Protein AF-0000000067925103 (afdb_homodimer)

InterPro domains:
  IPR006083 Phosphoribulokinase/uridine kinase [PF00485] (22-194)
  IPR027417 P-loop containing nucleoside triphosphate hydrolase [G3DSA:3.40.50.300] (3-203)
  IPR027417 P-loop containing nucleoside triphosphate hydrolase [SSF52540] (18-202)

Sequence (406 aa):
MSEIAHITAAIFKRAGKARRFVVAIAGPPGAGKSTLSASLHELLPEGTSEIVPMDGFHYDDIILNRRGLRPRKGAPETFDFAGFETLLKRIRSGEPDIAIPVFDRSIELSRAAAEIVGADTKFILVEGNYLLLDEEPWSRLAPLFDFTIFVDVPRNELERRLMERWREHGKSDEDARAWIASNDMPNIERVLARRRPADMVIGMSEIAHITAAIFKRAGKARRFVVAIAGPPGAGKSTLSASLHELLPEGTSEIVPMDGFHYDDIILNRRGLRPRKGAPETFDFAGFETLLKRIRSGEPDIAIPVFDRSIELSRAAAEIVGADTKFILVEGNYLLLDEEPWSRLAPLFDFTIFVDVPRNELERRLMERWREHGKSDEDARAWIASNDMPNIERVLARRRPADMVIG

pLDDT: mean 96.57, std 3.29, range [62.19, 98.88]

Solvent-accessible surface area (backbone atoms only — not comparable to full-atom values): 21553 Å² total; per-residue (Å²): 126,58,70,66,54,51,51,52,50,50,51,51,63,70,39,64,85,53,72,59,37,35,34,35,36,21,27,38,76,63,47,49,52,68,59,52,50,52,52,50,52,68,71,40,63,86,79,31,50,44,77,48,53,49,61,15,32,33,46,23,65,69,48,25,53,76,69,68,38,53,81,41,66,82,34,80,88,42,38,42,57,69,62,48,53,51,50,52,51,42,56,72,71,48,50,64,63,41,61,35,36,39,54,37,77,91,76,72,42,18,32,19,32,50,45,72,42,51,51,75,35,26,36,37,41,34,34,34,53,51,62,42,24,64,44,88,74,41,44,71,44,55,86,70,45,75,41,37,35,31,40,49,63,58,65,71,56,28,52,50,45,44,50,52,51,33,45,74,71,67,42,50,70,68,56,34,50,51,44,37,65,69,31,52,47,55,43,33,48,51,34,70,73,35,44,52,91,54,80,37,77,44,111,125,57,68,64,52,52,53,51,50,51,50,51,63,71,39,63,86,53,72,61,37,33,32,37,36,21,27,39,78,61,48,49,53,69,58,50,50,52,54,49,53,68,71,40,62,86,78,30,50,46,77,48,53,50,62,13,32,33,47,21,65,69,48,26,54,77,69,70,38,55,81,41,66,82,35,80,89,39,38,42,57,70,62,50,52,51,48,53,51,42,58,72,70,47,50,64,64,42,62,36,37,40,55,37,77,92,76,72,42,18,33,18,31,49,44,71,44,51,50,72,36,26,37,37,40,33,33,33,52,53,61,41,25,64,43,87,74,39,42,71,43,56,86,69,43,75,41,34,34,31,41,52,64,58,67,70,59,28,53,52,45,44,49,52,51,35,46,72,72,67,42,50,73,66,56,34,52,51,44,39,63,69,30,53,48,55,44,32,50,51,35,70,74,35,43,53,90,53,80,37,78,45,114

Foldseek 3Di:
DPPLVVVLVVQCVLLPPPQAAEEEEAEAQLLCSVVSLVVSQVPPPPPQEDEAEQLLFFDDVVVCVVVVNNLQGQAPVRGPVVVVLVQLVCLLVLPAWRFHWDQDPVVRHIDTSPDTDGSRRHYYYYYGHCCFFCDPPSVVNVVSHSFYEYRDDDPVSSLVSQLVVVVVVPDDSVRSVVSCVRHRVVSNCSSVVGGDDGPYYHD/DPPLVVVLVVQCVLLPPPQAAEEEEAEAQLLCSVVSLVVSQVPPPPPQEDEAEQLLFFDDVVVCVVVVNNLQGQAPVRGPVVVVLVQLVCLLVLPAWDFHWDQDPVVRHIDTRPDTDGSRRHYYYYYGHCCFFCDPPNVVNVVSHSFYEYRDDDPVSSLVSQLVVVVVVPDDSVRSVVSCVRHRVVSNCSSVVGGDDGPYYHD

Radius of gyration: 23.17 Å; Cα contacts (8 Å, |Δi|>4): 725; chains: 2; bounding box: 43×65×54 Å

Structure (mmCIF, N/CA/C/O backbone):
data_AF-0000000067925103-model_v1
#
loop_
_entity.id
_entity.type
_entity.pdbx_description
1 polymer 'Nucleoside triphosphate hydrolase domain-containing protein'
#
loop_
_atom_site.group_PDB
_atom_site.id
_atom_site.type_symbol
_atom_site.label_atom_id
_atom_site.label_alt_id
_atom_site.label_comp_id
_atom_site.label_asym_id
_atom_site.label_entity_id
_atom_site.label_seq_id
_atom_site.pdbx_PDB_ins_code
_atom_site.Cartn_x
_atom_site.Cartn_y
_atom_site.Cartn_z
_atom_site.occupancy
_atom_site.B_iso_or_equiv
_atom_site.auth_seq_id
_atom_site.auth_comp_id
_atom_site.auth_asym_id
_atom_site.auth_atom_id
_atom_site.pdbx_PDB_model_num
ATOM 1 N N . MET A 1 1 ? 14.672 -32.219 -19.266 1 62.62 1 MET A N 1
ATOM 2 C CA . MET A 1 1 ? 14.766 -30.844 -18.812 1 62.62 1 MET A CA 1
ATOM 3 C C . MET A 1 1 ? 13.867 -30.625 -17.594 1 62.62 1 MET A C 1
ATOM 5 O O . MET A 1 1 ? 12.742 -31.125 -17.547 1 62.62 1 MET A O 1
ATOM 9 N N . SER A 1 2 ? 14.453 -30.094 -16.516 1 89.69 2 SER A N 1
ATOM 10 C CA . SER A 1 2 ? 13.633 -29.875 -15.328 1 89.69 2 SER A CA 1
ATOM 11 C C . SER A 1 2 ? 12.422 -29 -15.648 1 89.69 2 SER A C 1
ATOM 13 O O . SER A 1 2 ? 12.406 -28.297 -16.656 1 89.69 2 SER A O 1
ATOM 15 N N . GLU A 1 3 ? 11.289 -29.328 -15.148 1 91.69 3 GLU A N 1
ATOM 16 C CA . GLU A 1 3 ? 10.055 -28.562 -15.344 1 91.69 3 GLU A CA 1
ATOM 17 C C . GLU A 1 3 ? 10.305 -27.062 -15.281 1 91.69 3 GLU A C 1
ATOM 19 O O . GLU A 1 3 ? 9.781 -26.312 -16.094 1 91.69 3 GLU A O 1
ATOM 24 N N . ILE A 1 4 ? 11.188 -26.703 -14.414 1 94 4 ILE A N 1
ATOM 25 C CA . ILE A 1 4 ? 11.469 -25.281 -14.234 1 94 4 ILE A CA 1
ATOM 26 C C . ILE A 1 4 ? 12.234 -24.75 -15.445 1 94 4 ILE A C 1
ATOM 28 O O . ILE A 1 4 ? 12.031 -23.609 -15.859 1 94 4 ILE A O 1
ATOM 32 N N . ALA A 1 5 ? 13.125 -25.531 -16 1 93.12 5 ALA A N 1
ATOM 33 C CA . ALA A 1 5 ? 13.867 -25.141 -17.203 1 93.12 5 ALA A CA 1
ATOM 34 C C . ALA A 1 5 ? 12.922 -24.953 -18.391 1 93.12 5 ALA A C 1
ATOM 36 O O . ALA A 1 5 ? 13.102 -24.047 -19.188 1 93.12 5 ALA A O 1
ATOM 37 N N . HIS A 1 6 ? 12 -25.891 -18.422 1 95.38 6 HIS A N 1
ATOM 38 C CA . HIS A 1 6 ? 11.008 -25.812 -19.484 1 95.38 6 HIS A CA 1
ATOM 39 C C . HIS A 1 6 ? 10.18 -24.531 -19.375 1 95.38 6 HIS A C 1
ATOM 41 O O . HIS A 1 6 ? 9.938 -23.859 -20.375 1 95.38 6 HIS A O 1
ATOM 47 N N . ILE A 1 7 ? 9.727 -24.203 -18.219 1 97.25 7 ILE A N 1
ATOM 48 C CA . ILE A 1 7 ? 8.953 -22.984 -17.969 1 97.25 7 ILE A CA 1
ATOM 49 C C . ILE A 1 7 ? 9.789 -21.766 -18.328 1 97.25 7 ILE A C 1
ATOM 51 O O . ILE A 1 7 ? 9.312 -20.859 -19 1 97.25 7 ILE A O 1
ATOM 55 N N . THR A 1 8 ? 11.062 -21.75 -17.891 1 96.88 8 THR A N 1
ATOM 56 C CA . THR A 1 8 ? 11.969 -20.625 -18.141 1 96.88 8 THR A CA 1
ATOM 57 C C . THR A 1 8 ? 12.148 -20.406 -19.641 1 96.88 8 THR A C 1
ATOM 59 O O . THR A 1 8 ? 12.078 -19.266 -20.109 1 96.88 8 THR A O 1
ATOM 62 N N . ALA A 1 9 ? 12.328 -21.531 -20.328 1 96.25 9 ALA A N 1
ATOM 63 C CA . ALA A 1 9 ? 12.492 -21.453 -21.781 1 96.25 9 ALA A CA 1
ATOM 64 C C . ALA A 1 9 ? 11.25 -20.875 -22.438 1 96.25 9 ALA A C 1
ATOM 66 O O . ALA A 1 9 ? 11.352 -20.062 -23.375 1 96.25 9 ALA A O 1
ATOM 67 N N . ALA A 1 10 ? 10.102 -21.297 -21.969 1 97.62 10 ALA A N 1
ATOM 68 C CA . ALA A 1 10 ? 8.844 -20.797 -22.531 1 97.62 10 ALA A CA 1
ATOM 69 C C . ALA A 1 10 ? 8.711 -19.297 -22.297 1 97.62 10 ALA A C 1
ATOM 71 O O . ALA A 1 10 ? 8.281 -18.562 -23.188 1 97.62 10 ALA A O 1
ATOM 72 N N . ILE A 1 11 ? 9.062 -18.844 -21.125 1 98.06 11 ILE A N 1
ATOM 73 C CA . ILE A 1 11 ? 9 -17.438 -20.781 1 98.06 11 ILE A CA 1
ATOM 74 C C . ILE A 1 11 ? 9.914 -16.641 -21.703 1 98.06 11 ILE A C 1
ATOM 76 O O . ILE A 1 11 ? 9.5 -15.625 -22.281 1 98.06 11 ILE A O 1
ATOM 80 N N . PHE A 1 12 ? 11.125 -17.094 -21.953 1 96.56 12 PHE A N 1
ATOM 81 C CA . PHE A 1 12 ? 12.078 -16.406 -22.812 1 96.56 12 PHE A CA 1
ATOM 82 C C . PHE A 1 12 ? 11.555 -16.312 -24.234 1 96.56 12 PHE A C 1
ATOM 84 O O . PHE A 1 12 ? 11.609 -15.25 -24.859 1 96.56 12 PHE A O 1
ATOM 91 N N . LYS A 1 13 ? 11.094 -17.453 -24.641 1 97.31 13 LYS A N 1
ATOM 92 C CA . LYS A 1 13 ? 10.609 -17.516 -26.016 1 97.31 13 LYS A CA 1
ATOM 93 C C . LYS A 1 13 ? 9.461 -16.547 -26.25 1 97.31 13 LYS A C 1
ATOM 95 O O . LYS A 1 13 ? 9.445 -15.812 -27.234 1 97.31 13 LYS A O 1
ATOM 100 N N . ARG A 1 14 ? 8.539 -16.469 -25.328 1 97.88 14 ARG A N 1
ATOM 101 C CA . ARG A 1 14 ? 7.352 -15.641 -25.484 1 97.88 14 ARG A CA 1
ATOM 102 C C . ARG A 1 14 ? 7.684 -14.164 -25.297 1 97.88 14 ARG A C 1
ATOM 104 O O . ARG A 1 14 ? 7.098 -13.297 -25.953 1 97.88 14 ARG A O 1
ATOM 111 N N . ALA A 1 15 ? 8.523 -13.906 -24.375 1 97.81 15 ALA A N 1
ATOM 112 C CA . ALA A 1 15 ? 8.883 -12.516 -24.094 1 97.81 15 ALA A CA 1
ATOM 113 C C . ALA A 1 15 ? 9.594 -11.875 -25.281 1 97.81 15 ALA A C 1
ATOM 115 O O . ALA A 1 15 ? 9.344 -10.711 -25.609 1 97.81 15 ALA A O 1
ATOM 116 N N . GLY A 1 16 ? 10.508 -12.625 -25.891 1 96.38 16 GLY A N 1
ATOM 117 C CA . GLY A 1 16 ? 11.258 -12.086 -27 1 96.38 16 GLY A CA 1
ATOM 118 C C . GLY A 1 16 ? 11.945 -10.773 -26.688 1 96.38 16 GLY A C 1
ATOM 119 O O . GLY A 1 16 ? 12.688 -10.68 -25.703 1 96.38 16 GLY A O 1
ATOM 120 N N . LYS A 1 17 ? 11.602 -9.719 -27.422 1 95.81 17 LYS A N 1
ATOM 121 C CA . LYS A 1 17 ? 12.289 -8.438 -27.281 1 95.81 17 LYS A CA 1
ATOM 122 C C . LYS A 1 17 ? 11.445 -7.449 -26.469 1 95.81 17 LYS A C 1
ATOM 124 O O . LYS A 1 17 ? 11.773 -6.266 -26.406 1 95.81 17 LYS A O 1
ATOM 129 N N . ALA A 1 18 ? 10.453 -7.961 -25.844 1 95.69 18 ALA A N 1
ATOM 130 C CA . ALA A 1 18 ? 9.586 -7.082 -25.062 1 95.69 18 ALA A CA 1
ATOM 131 C C . ALA A 1 18 ? 10.367 -6.402 -23.938 1 95.69 18 ALA A C 1
ATOM 133 O O . ALA A 1 18 ? 11.266 -7.004 -23.344 1 95.69 18 ALA A O 1
ATOM 134 N N . ARG A 1 19 ? 10.172 -5.152 -23.703 1 94.06 19 ARG A N 1
ATOM 135 C CA . ARG A 1 19 ? 10.805 -4.418 -22.609 1 94.06 19 ARG A CA 1
ATOM 136 C C . ARG A 1 19 ? 10.312 -4.918 -21.25 1 94.06 19 ARG A C 1
ATOM 138 O O . ARG A 1 19 ? 11.062 -4.922 -20.281 1 94.06 19 ARG A O 1
ATOM 145 N N . ARG A 1 20 ? 9.062 -5.32 -21.234 1 96.62 20 ARG A N 1
ATOM 146 C CA . ARG A 1 20 ? 8.398 -5.84 -20.047 1 96.62 20 ARG A CA 1
ATOM 147 C C . ARG A 1 20 ? 7.527 -7.043 -20.391 1 96.62 20 ARG A C 1
ATOM 149 O O . ARG A 1 20 ? 6.836 -7.043 -21.406 1 96.62 20 ARG A O 1
ATOM 156 N N . PHE A 1 21 ? 7.621 -8.016 -19.609 1 98.44 21 PHE A N 1
ATOM 157 C CA . PHE A 1 21 ? 6.883 -9.266 -19.781 1 98.44 21 PHE A CA 1
ATOM 158 C C . PHE A 1 21 ? 6.293 -9.734 -18.469 1 98.44 21 PHE A C 1
ATOM 160 O O . PHE A 1 21 ? 7.031 -10.133 -17.562 1 98.44 21 PHE A O 1
ATOM 167 N N . VAL A 1 22 ? 4.934 -9.672 -18.344 1 98.75 22 VAL A N 1
ATOM 168 C CA . VAL A 1 22 ? 4.246 -9.961 -17.078 1 98.75 22 VAL A CA 1
ATOM 169 C C . VAL A 1 22 ? 3.721 -11.391 -17.094 1 98.75 22 VAL A C 1
ATOM 171 O O . VAL A 1 22 ? 2.879 -11.742 -17.938 1 98.75 22 VAL A O 1
ATOM 174 N N . VAL A 1 23 ? 4.199 -12.203 -16.188 1 98.81 23 VAL A N 1
ATOM 175 C CA . VAL A 1 23 ? 3.816 -13.602 -16.062 1 98.81 23 VAL A CA 1
ATOM 176 C C . VAL A 1 23 ? 2.928 -13.781 -14.836 1 98.81 23 VAL A C 1
ATOM 178 O O . VAL A 1 23 ? 3.328 -13.453 -13.719 1 98.81 23 VAL A O 1
ATOM 181 N N . ALA A 1 24 ? 1.741 -14.289 -15.023 1 98.88 24 ALA A N 1
ATOM 182 C CA . ALA A 1 24 ? 0.881 -14.656 -13.906 1 98.88 24 ALA A CA 1
ATOM 183 C C . ALA A 1 24 ? 1.104 -16.109 -13.5 1 98.88 24 ALA A C 1
ATOM 185 O O . ALA A 1 24 ? 1.01 -17.016 -14.336 1 98.88 24 ALA A O 1
ATOM 186 N N . ILE A 1 25 ? 1.423 -16.297 -12.266 1 98.75 25 ILE A N 1
ATOM 187 C CA . ILE A 1 25 ? 1.565 -17.625 -11.68 1 98.75 25 ILE A CA 1
ATOM 188 C C . ILE A 1 25 ? 0.447 -17.859 -10.664 1 98.75 25 ILE A C 1
ATOM 190 O O . ILE A 1 25 ? 0.512 -17.375 -9.531 1 98.75 25 ILE A O 1
ATOM 194 N N . ALA A 1 26 ? -0.56 -18.594 -11.109 1 98.69 26 ALA A N 1
ATOM 195 C CA . ALA A 1 26 ? -1.767 -18.797 -10.312 1 98.69 26 ALA A CA 1
ATOM 196 C C . ALA A 1 26 ? -1.884 -20.234 -9.844 1 98.69 26 ALA A C 1
ATOM 198 O O . ALA A 1 26 ? -1.298 -21.141 -10.453 1 98.69 26 ALA A O 1
ATOM 199 N N . GLY A 1 27 ? -2.58 -20.469 -8.82 1 98.12 27 GLY A N 1
ATOM 200 C CA . GLY A 1 27 ? -2.867 -21.766 -8.242 1 98.12 27 GLY A CA 1
ATOM 201 C C . GLY A 1 27 ? -3.582 -21.688 -6.906 1 98.12 27 GLY A C 1
ATOM 202 O O . GLY A 1 27 ? -3.586 -20.641 -6.262 1 98.12 27 GLY A O 1
ATOM 203 N N . PRO A 1 28 ? -4.184 -22.797 -6.523 1 97.88 28 PRO A N 1
ATOM 204 C CA . PRO A 1 28 ? -4.887 -22.781 -5.238 1 97.88 28 PRO A CA 1
ATOM 205 C C . PRO A 1 28 ? -3.934 -22.688 -4.051 1 97.88 28 PRO A C 1
ATOM 207 O O . PRO A 1 28 ? -2.717 -22.812 -4.215 1 97.88 28 PRO A O 1
ATOM 210 N N . PRO A 1 29 ? -4.539 -22.312 -2.846 1 96.38 29 PRO A N 1
ATOM 211 C CA . PRO A 1 29 ? -3.715 -22.328 -1.635 1 96.38 29 PRO A CA 1
ATOM 212 C C . PRO A 1 29 ? -2.969 -23.656 -1.455 1 96.38 29 PRO A C 1
ATOM 214 O O . PRO A 1 29 ? -3.541 -24.719 -1.665 1 96.38 29 PRO A O 1
ATOM 217 N N . GLY A 1 30 ? -1.671 -23.547 -1.204 1 95 30 GLY A N 1
ATOM 218 C CA . GLY A 1 30 ? -0.882 -24.734 -0.944 1 95 30 GLY A CA 1
ATOM 219 C C . GLY A 1 30 ? -0.27 -25.328 -2.197 1 95 30 GLY A C 1
ATOM 220 O O . GLY A 1 30 ? 0.455 -26.328 -2.129 1 95 30 GLY A O 1
ATOM 221 N N . ALA A 1 31 ? -0.43 -24.672 -3.33 1 97 31 ALA A N 1
ATOM 222 C CA . ALA A 1 31 ? -0.055 -25.281 -4.605 1 97 31 ALA A CA 1
ATOM 223 C C . ALA A 1 31 ? 1.442 -25.141 -4.863 1 97 31 ALA A C 1
ATOM 225 O O . ALA A 1 31 ? 1.994 -25.797 -5.75 1 97 31 ALA A O 1
ATOM 226 N N . GLY A 1 32 ? 2.127 -24.281 -4.133 1 95.25 32 GLY A N 1
ATOM 227 C CA . GLY A 1 32 ? 3.557 -24.109 -4.336 1 95.25 32 GLY A CA 1
ATOM 228 C C . GLY A 1 32 ? 3.893 -22.953 -5.27 1 95.25 32 GLY A C 1
ATOM 229 O O . GLY A 1 32 ? 4.973 -22.922 -5.859 1 95.25 32 GLY A O 1
ATOM 230 N N . LYS A 1 33 ? 3.021 -22.031 -5.469 1 96.75 33 LYS A N 1
ATOM 231 C CA . LYS A 1 33 ? 3.229 -20.875 -6.336 1 96.75 33 LYS A CA 1
ATOM 232 C C . LYS A 1 33 ? 4.465 -20.094 -5.918 1 96.75 33 LYS A C 1
ATOM 234 O O . LYS A 1 33 ? 5.27 -19.688 -6.762 1 96.75 33 LYS A O 1
ATOM 239 N N . SER A 1 34 ? 4.559 -19.828 -4.598 1 96.25 34 SER A N 1
ATOM 240 C CA . SER A 1 34 ? 5.676 -19.031 -4.094 1 96.25 34 SER A CA 1
ATOM 241 C C . SER A 1 34 ? 7.008 -19.734 -4.344 1 96.25 34 SER A C 1
ATOM 243 O O . SER A 1 34 ? 7.996 -19.094 -4.695 1 96.25 34 SER A O 1
ATOM 245 N N . THR A 1 35 ? 7.062 -21.031 -4.176 1 94.94 35 THR A N 1
ATOM 246 C CA . THR A 1 35 ? 8.266 -21.812 -4.457 1 94.94 35 THR A CA 1
ATOM 247 C C . THR A 1 35 ? 8.633 -21.719 -5.938 1 94.94 35 THR A C 1
ATOM 249 O O . THR A 1 35 ? 9.797 -21.484 -6.281 1 94.94 35 THR A O 1
ATOM 252 N N . LEU A 1 36 ? 7.637 -21.922 -6.77 1 96.94 36 LEU A N 1
ATOM 253 C CA . LEU A 1 36 ? 7.871 -21.828 -8.203 1 96.94 36 LEU A CA 1
ATOM 254 C C . LEU A 1 36 ? 8.375 -20.438 -8.586 1 96.94 36 LEU A C 1
ATOM 256 O O . LEU A 1 36 ? 9.352 -20.312 -9.336 1 96.94 36 LEU A O 1
ATOM 260 N N . SER A 1 37 ? 7.742 -19.406 -8.086 1 97.88 37 SER A N 1
ATOM 261 C CA . SER A 1 37 ? 8.125 -18.031 -8.398 1 97.88 37 SER A CA 1
ATOM 262 C C . SER A 1 37 ? 9.555 -17.734 -7.949 1 97.88 37 SER A C 1
ATOM 264 O O . SER A 1 37 ? 10.32 -17.109 -8.68 1 97.88 37 SER A O 1
ATOM 266 N N . ALA A 1 38 ? 9.883 -18.219 -6.797 1 97.25 38 ALA A N 1
ATOM 267 C CA . ALA A 1 38 ? 11.242 -18.016 -6.281 1 97.25 38 ALA A CA 1
ATOM 268 C C . ALA A 1 38 ? 12.273 -18.703 -7.172 1 97.25 38 ALA A C 1
ATOM 270 O O . ALA A 1 38 ? 13.312 -18.125 -7.48 1 97.25 38 ALA A O 1
ATOM 271 N N . SER A 1 39 ? 11.961 -19.938 -7.551 1 97.19 39 SER A N 1
ATOM 272 C CA . SER A 1 39 ? 12.859 -20.688 -8.422 1 97.19 39 SER A CA 1
ATOM 273 C C . SER A 1 39 ? 13.031 -19.984 -9.766 1 97.19 39 SER A C 1
ATOM 275 O O . SER A 1 39 ? 14.148 -19.906 -10.281 1 97.19 39 SER A O 1
ATOM 277 N N . LEU A 1 40 ? 11.938 -19.547 -10.328 1 97.56 40 LEU A N 1
ATOM 278 C CA . LEU A 1 40 ? 12 -18.828 -11.602 1 97.56 40 LEU A CA 1
ATOM 279 C C . LEU A 1 40 ? 12.828 -17.547 -11.461 1 97.56 40 LEU A C 1
ATOM 281 O O . LEU A 1 40 ? 13.664 -17.25 -12.32 1 97.56 40 LEU A O 1
ATOM 285 N N . HIS A 1 41 ? 12.562 -16.797 -10.391 1 97.25 41 HIS A N 1
ATOM 286 C CA . HIS A 1 41 ? 13.305 -15.562 -10.125 1 97.25 41 HIS A CA 1
ATOM 287 C C . HIS A 1 41 ? 14.812 -15.828 -10.094 1 97.25 41 HIS A C 1
ATOM 289 O O . HIS A 1 41 ? 15.602 -15.023 -10.586 1 97.25 41 HIS A O 1
ATOM 295 N N . GLU A 1 42 ? 15.188 -16.969 -9.555 1 95.5 42 GLU A N 1
ATOM 296 C CA . GLU A 1 42 ? 16.594 -17.328 -9.43 1 95.5 42 GLU A CA 1
ATOM 297 C C . GLU A 1 42 ? 17.188 -17.719 -10.781 1 95.5 42 GLU A C 1
ATOM 299 O O . GLU A 1 42 ? 18.375 -17.5 -11.023 1 95.5 42 GLU A O 1
ATOM 304 N N . LEU A 1 43 ? 16.406 -18.297 -11.641 1 94.56 43 LEU A N 1
ATOM 305 C CA . LEU A 1 43 ? 16.906 -18.828 -12.898 1 94.56 43 LEU A CA 1
ATOM 306 C C . LEU A 1 43 ? 16.953 -17.734 -13.969 1 94.56 43 LEU A C 1
ATOM 308 O O . LEU A 1 43 ? 17.734 -17.828 -14.922 1 94.56 43 LEU A O 1
ATOM 312 N N . LEU A 1 44 ? 16.094 -16.797 -13.852 1 94.94 44 LEU A N 1
ATOM 313 C CA . LEU A 1 44 ? 16.141 -15.656 -14.766 1 94.94 44 LEU A CA 1
ATOM 314 C C . LEU A 1 44 ? 17.359 -14.781 -14.492 1 94.94 44 LEU A C 1
ATOM 316 O O . LEU A 1 44 ? 17.891 -14.781 -13.375 1 94.94 44 LEU A O 1
ATOM 320 N N . PRO A 1 45 ? 17.891 -14.102 -15.5 1 93.44 45 PRO A N 1
ATOM 321 C CA . PRO A 1 45 ? 19.094 -13.289 -15.281 1 93.44 45 PRO A CA 1
ATOM 322 C C . PRO A 1 45 ? 18.938 -12.312 -14.117 1 93.44 45 PRO A C 1
ATOM 324 O O . PRO A 1 45 ? 17.859 -11.727 -13.938 1 93.44 45 PRO A O 1
ATOM 327 N N . GLU A 1 46 ? 19.984 -12.234 -13.383 1 90.88 46 GLU A N 1
ATOM 328 C CA . GLU A 1 46 ? 19.969 -11.375 -12.203 1 90.88 46 GLU A CA 1
ATOM 329 C C . GLU A 1 46 ? 19.578 -9.945 -12.562 1 90.88 46 GLU A C 1
ATOM 331 O O . GLU A 1 46 ? 20.047 -9.398 -13.555 1 90.88 46 GLU A O 1
ATOM 336 N N . GLY A 1 47 ? 18.672 -9.477 -11.773 1 92.44 47 GLY A N 1
ATOM 337 C CA . GLY A 1 47 ? 18.281 -8.086 -11.922 1 92.44 47 GLY A CA 1
ATOM 338 C C . GLY A 1 47 ? 17.219 -7.871 -12.992 1 92.44 47 GLY A C 1
ATOM 339 O O . GLY A 1 47 ? 16.781 -6.746 -13.219 1 92.44 47 GLY A O 1
ATOM 340 N N . THR A 1 48 ? 16.75 -8.961 -13.602 1 96.25 48 THR A N 1
ATOM 341 C CA . THR A 1 48 ? 15.812 -8.781 -14.703 1 96.25 48 THR A CA 1
ATOM 342 C C . THR A 1 48 ? 14.406 -9.195 -14.305 1 96.25 48 THR A C 1
ATOM 344 O O . THR A 1 48 ? 13.461 -9.031 -15.078 1 96.25 48 THR A O 1
ATOM 347 N N . SER A 1 49 ? 14.297 -9.695 -13.094 1 97.94 49 SER A N 1
ATOM 348 C CA . SER A 1 49 ? 12.977 -10.164 -12.695 1 97.94 49 SER A CA 1
ATOM 349 C C . SER A 1 49 ? 12.633 -9.703 -11.281 1 97.94 49 SER A C 1
ATOM 351 O O . SER A 1 49 ? 13.531 -9.461 -10.469 1 97.94 49 SER A O 1
ATOM 353 N N . GLU A 1 50 ? 11.391 -9.516 -11.016 1 98 50 GLU A N 1
ATOM 354 C CA . GLU A 1 50 ? 10.844 -9.242 -9.688 1 98 50 GLU A CA 1
ATOM 355 C C . GLU A 1 50 ? 9.547 -10.008 -9.453 1 98 50 GLU A C 1
ATOM 357 O O . GLU A 1 50 ? 8.789 -10.258 -10.391 1 98 50 GLU A O 1
ATOM 362 N N . ILE A 1 51 ? 9.352 -10.383 -8.234 1 98.62 51 ILE A N 1
ATOM 363 C CA . ILE A 1 51 ? 8.117 -11.055 -7.855 1 98.62 51 ILE A CA 1
ATOM 364 C C . ILE A 1 51 ? 7.137 -10.047 -7.266 1 98.62 51 ILE A C 1
ATOM 366 O O . ILE A 1 51 ? 7.52 -9.211 -6.441 1 98.62 51 ILE A O 1
ATOM 370 N N . VAL A 1 52 ? 5.918 -10.023 -7.703 1 98.75 52 VAL A N 1
ATOM 371 C CA . VAL A 1 52 ? 4.82 -9.234 -7.16 1 98.75 52 VAL A CA 1
ATOM 372 C C . VAL A 1 52 ? 3.77 -10.156 -6.551 1 98.75 52 VAL A C 1
ATOM 374 O O . VAL A 1 52 ? 2.941 -10.727 -7.266 1 98.75 52 VAL A O 1
ATOM 377 N N . PRO A 1 53 ? 3.777 -10.297 -5.27 1 98.69 53 PRO A N 1
ATOM 378 C CA . PRO A 1 53 ? 2.83 -11.203 -4.621 1 98.69 53 PRO A CA 1
ATOM 379 C C . PRO A 1 53 ? 1.456 -10.578 -4.41 1 98.69 53 PRO A C 1
ATOM 381 O O . PRO A 1 53 ? 1.354 -9.492 -3.828 1 98.69 53 PRO A O 1
ATOM 384 N N . MET A 1 54 ? 0.431 -11.242 -4.816 1 98.69 54 MET A N 1
ATOM 385 C CA . MET A 1 54 ? -0.948 -10.805 -4.609 1 98.69 54 MET A CA 1
ATOM 386 C C . MET A 1 54 ? -1.257 -10.664 -3.121 1 98.69 54 MET A C 1
ATOM 388 O O . MET A 1 54 ? -1.997 -9.766 -2.723 1 98.69 54 MET A O 1
ATOM 392 N N . ASP A 1 55 ? -0.639 -11.484 -2.309 1 98.12 55 ASP A N 1
ATOM 393 C CA . ASP A 1 55 ? -0.944 -11.562 -0.884 1 98.12 55 ASP A CA 1
ATOM 394 C C . ASP A 1 55 ? -0.602 -10.242 -0.183 1 98.12 55 ASP A C 1
ATOM 396 O O . ASP A 1 55 ? -1.092 -9.977 0.916 1 98.12 55 ASP A O 1
ATOM 400 N N . GLY A 1 56 ? 0.248 -9.43 -0.778 1 98.62 56 GLY A N 1
ATOM 401 C CA . GLY A 1 56 ? 0.514 -8.117 -0.229 1 98.62 56 GLY A CA 1
ATOM 402 C C . GLY A 1 56 ? -0.716 -7.227 -0.185 1 98.62 56 GLY A C 1
ATOM 403 O O . GLY A 1 56 ? -0.726 -6.203 0.502 1 98.62 56 GLY A O 1
ATOM 404 N N . PHE A 1 57 ? -1.774 -7.629 -0.841 1 98.81 57 PHE A N 1
ATOM 405 C CA . PHE A 1 57 ? -2.945 -6.77 -0.984 1 98.81 57 PHE A CA 1
ATOM 406 C C . PHE A 1 57 ? -4.098 -7.281 -0.132 1 98.81 57 PHE A C 1
ATOM 408 O O . PHE A 1 57 ? -5.25 -6.887 -0.333 1 98.81 57 PHE A O 1
ATOM 415 N N . HIS A 1 58 ? -3.844 -8.18 0.811 1 98.62 58 HIS A N 1
ATOM 416 C CA . HIS A 1 58 ? -4.848 -8.484 1.823 1 98.62 58 HIS A CA 1
ATOM 417 C C . HIS A 1 58 ? -5.297 -7.223 2.555 1 98.62 58 HIS A C 1
ATOM 419 O O . HIS A 1 58 ? -4.465 -6.391 2.926 1 98.62 58 HIS A O 1
ATOM 425 N N . TYR A 1 59 ? -6.578 -7.141 2.746 1 98.62 59 TYR A N 1
ATOM 426 C CA . TYR A 1 59 ? -7.023 -6.152 3.723 1 98.62 59 TYR A CA 1
ATOM 427 C C . TYR A 1 59 ? -6.465 -6.465 5.105 1 98.62 59 TYR A C 1
ATOM 429 O O . TYR A 1 59 ? -6.352 -7.629 5.488 1 98.62 59 TYR A O 1
ATOM 437 N N . ASP A 1 60 ? -6.164 -5.438 5.793 1 98.44 60 ASP A N 1
ATOM 438 C CA . ASP A 1 60 ? -5.809 -5.574 7.203 1 98.44 60 ASP A CA 1
ATOM 439 C C . ASP A 1 60 ? -6.957 -6.184 8 1 98.44 60 ASP A C 1
ATOM 441 O O . ASP A 1 60 ? -8.125 -5.965 7.684 1 98.44 60 ASP A O 1
ATOM 445 N N . ASP A 1 61 ? -6.637 -6.875 9.109 1 97.62 61 ASP A N 1
ATOM 446 C CA . ASP A 1 61 ? -7.637 -7.547 9.938 1 97.62 61 ASP A CA 1
ATOM 447 C C . ASP A 1 61 ? -8.648 -6.547 10.492 1 97.62 61 ASP A C 1
ATOM 449 O O . ASP A 1 61 ? -9.82 -6.887 10.695 1 97.62 61 ASP A O 1
ATOM 453 N N . ILE A 1 62 ? -8.188 -5.328 10.688 1 97 62 ILE A N 1
ATOM 454 C CA . ILE A 1 62 ? -9.102 -4.309 11.195 1 97 62 ILE A CA 1
ATOM 455 C C . ILE A 1 62 ? -10.258 -4.121 10.219 1 97 62 ILE A C 1
ATOM 457 O O . ILE A 1 62 ? -11.414 -4.031 10.633 1 97 62 ILE A O 1
ATOM 461 N N . ILE A 1 63 ? -9.953 -4.102 8.961 1 97.88 63 ILE A N 1
ATOM 462 C CA . ILE A 1 63 ? -10.969 -3.947 7.926 1 97.88 63 ILE A CA 1
ATOM 463 C C . ILE A 1 63 ? -11.805 -5.223 7.836 1 97.88 63 ILE A C 1
ATOM 465 O O . ILE A 1 63 ? -13.039 -5.16 7.754 1 97.88 63 ILE A O 1
ATOM 469 N N . LEU A 1 64 ? -11.125 -6.383 7.871 1 98.31 64 LEU A N 1
ATOM 470 C CA . LEU A 1 64 ? -11.82 -7.66 7.754 1 98.31 64 LEU A CA 1
ATOM 471 C C . LEU A 1 64 ? -12.805 -7.852 8.906 1 98.31 64 LEU A C 1
ATOM 473 O O . LEU A 1 64 ? -13.922 -8.336 8.695 1 98.31 64 LEU A O 1
ATOM 477 N N . ASN A 1 65 ? -12.391 -7.461 10.102 1 98.25 65 ASN A N 1
ATOM 478 C CA . ASN A 1 65 ? -13.273 -7.547 11.258 1 98.25 65 ASN A CA 1
ATOM 479 C C . ASN A 1 65 ? -14.484 -6.641 11.102 1 98.25 65 ASN A C 1
ATOM 481 O O . ASN A 1 65 ? -15.617 -7.066 11.344 1 98.25 65 ASN A O 1
ATOM 485 N N . ARG A 1 66 ? -14.289 -5.406 10.656 1 96.88 66 ARG A N 1
ATOM 486 C CA . ARG A 1 66 ? -15.375 -4.453 10.461 1 96.88 66 ARG A CA 1
ATOM 487 C C . ARG A 1 66 ? -16.375 -4.973 9.438 1 96.88 66 ARG A C 1
ATOM 489 O O . ARG A 1 66 ? -17.578 -4.73 9.57 1 96.88 66 ARG A O 1
ATOM 496 N N . ARG A 1 67 ? -15.93 -5.746 8.484 1 97.31 67 ARG A N 1
ATOM 497 C CA . ARG A 1 67 ? -16.766 -6.215 7.391 1 97.31 67 ARG A CA 1
ATOM 498 C C . ARG A 1 67 ? -17.312 -7.613 7.672 1 97.31 67 ARG A C 1
ATOM 500 O O . ARG A 1 67 ? -18.031 -8.18 6.848 1 97.31 67 ARG A O 1
ATOM 507 N N . GLY A 1 68 ? -16.859 -8.234 8.75 1 97.81 68 GLY A N 1
ATOM 508 C CA . GLY A 1 68 ? -17.281 -9.586 9.078 1 97.81 68 GLY A CA 1
ATOM 509 C C . GLY A 1 68 ? -16.641 -10.633 8.18 1 97.81 68 GLY A C 1
ATOM 510 O O . GLY A 1 68 ? -17.219 -11.703 7.969 1 97.81 68 GLY A O 1
ATOM 511 N N . LEU A 1 69 ? -15.492 -10.359 7.664 1 98 69 LEU A N 1
ATOM 512 C CA . LEU A 1 69 ? -14.883 -11.211 6.656 1 98 69 LEU A CA 1
ATOM 513 C C . LEU A 1 69 ? -13.68 -11.961 7.23 1 98 69 LEU A C 1
ATOM 515 O O . LEU A 1 69 ? -13.07 -12.781 6.543 1 98 69 LEU A O 1
ATOM 519 N N . ARG A 1 70 ? -13.344 -11.766 8.516 1 97.12 70 ARG A N 1
ATOM 520 C CA . ARG A 1 70 ? -12.141 -12.352 9.117 1 97.12 70 ARG A CA 1
ATOM 521 C C . ARG A 1 70 ? -12.18 -13.875 9.031 1 97.12 70 ARG A C 1
ATOM 523 O O . ARG A 1 70 ? -11.172 -14.508 8.734 1 97.12 70 ARG A O 1
ATOM 530 N N . PRO A 1 71 ? -13.305 -14.539 9.148 1 96.5 71 PRO A N 1
ATOM 531 C CA . PRO A 1 71 ? -13.359 -16 9.055 1 96.5 71 PRO A CA 1
ATOM 532 C C . PRO A 1 71 ? -13.086 -16.5 7.641 1 96.5 71 PRO A C 1
ATOM 534 O O . PRO A 1 71 ? -12.891 -17.703 7.441 1 96.5 71 PRO A O 1
ATOM 537 N N . ARG A 1 72 ? -13.078 -15.539 6.719 1 97.56 72 ARG A N 1
ATOM 538 C CA . ARG A 1 72 ? -12.875 -15.914 5.328 1 97.56 72 ARG A CA 1
ATOM 539 C C . ARG A 1 72 ? -11.578 -15.328 4.781 1 97.56 72 ARG A C 1
ATOM 541 O O . ARG A 1 72 ? -11.398 -15.227 3.566 1 97.56 72 ARG A O 1
ATOM 548 N N . LYS A 1 73 ? -10.727 -14.953 5.672 1 96.94 73 LYS A N 1
ATOM 549 C CA . LYS A 1 73 ? -9.461 -14.367 5.238 1 96.94 73 LYS A CA 1
ATOM 550 C C . LYS A 1 73 ? -8.758 -15.266 4.227 1 96.94 73 LYS A C 1
ATOM 552 O O . LYS A 1 73 ? -8.562 -16.453 4.477 1 96.94 73 LYS A O 1
ATOM 557 N N . GLY A 1 74 ? -8.43 -14.672 3.055 1 96.88 74 GLY A N 1
ATOM 558 C CA . GLY A 1 74 ? -7.859 -15.414 1.947 1 96.88 74 GLY A CA 1
ATOM 559 C C . GLY A 1 74 ? -8.82 -15.609 0.792 1 96.88 74 GLY A C 1
ATOM 560 O O . GLY A 1 74 ? -8.414 -15.969 -0.313 1 96.88 74 GLY A O 1
ATOM 561 N N . ALA A 1 75 ? -10.078 -15.375 1.045 1 98.19 75 ALA A N 1
ATOM 562 C CA . ALA A 1 75 ? -11.062 -15.391 -0.034 1 98.19 75 ALA A CA 1
ATOM 563 C C . ALA A 1 75 ? -10.922 -14.164 -0.923 1 98.19 75 ALA A C 1
ATOM 565 O O . ALA A 1 75 ? -10.312 -13.164 -0.524 1 98.19 75 ALA A O 1
ATOM 566 N N . PRO A 1 76 ? -11.445 -14.148 -2.15 1 98.31 76 PRO A N 1
ATOM 567 C CA . PRO A 1 76 ? -11.25 -13.039 -3.092 1 98.31 76 PRO A CA 1
ATOM 568 C C . PRO A 1 76 ? -11.68 -11.695 -2.516 1 98.31 76 PRO A C 1
ATOM 570 O O . PRO A 1 76 ? -11.008 -10.688 -2.729 1 98.31 76 PRO A O 1
ATOM 573 N N . GLU A 1 77 ? -12.758 -11.695 -1.737 1 98.06 77 GLU A N 1
ATOM 574 C CA . GLU A 1 77 ? -13.328 -10.445 -1.244 1 98.06 77 GLU A CA 1
ATOM 575 C C . GLU A 1 77 ? -12.516 -9.883 -0.083 1 98.06 77 GLU A C 1
ATOM 577 O O . GLU A 1 77 ? -12.805 -8.797 0.419 1 98.06 77 GLU A O 1
ATOM 582 N N . THR A 1 78 ? -11.5 -10.594 0.288 1 98.5 78 THR A N 1
ATOM 583 C CA . THR A 1 78 ? -10.68 -10.156 1.412 1 98.5 78 THR A CA 1
ATOM 584 C C . THR A 1 78 ? -9.414 -9.461 0.918 1 98.5 78 THR A C 1
ATOM 586 O O . THR A 1 78 ? -8.516 -9.164 1.707 1 98.5 78 THR A O 1
ATOM 589 N N . PHE A 1 79 ? -9.312 -9.195 -0.402 1 98.62 79 PHE A N 1
ATOM 590 C CA . PHE A 1 79 ? -8.172 -8.508 -0.99 1 98.62 79 PHE A CA 1
ATOM 591 C C . PHE A 1 79 ? -8.578 -7.148 -1.539 1 98.62 79 PHE A C 1
ATOM 593 O O . PHE A 1 79 ? -9.711 -6.973 -1.999 1 98.62 79 PHE A O 1
ATOM 600 N N . ASP A 1 80 ? -7.676 -6.234 -1.467 1 98.5 80 ASP A N 1
ATOM 601 C CA . ASP A 1 80 ? -7.805 -4.938 -2.129 1 98.5 80 ASP A CA 1
ATOM 602 C C . ASP A 1 80 ? -7.566 -5.066 -3.633 1 98.5 80 ASP A C 1
ATOM 604 O O . ASP A 1 80 ? -6.496 -4.707 -4.129 1 98.5 80 ASP A O 1
ATOM 608 N N . PHE A 1 81 ? -8.594 -5.48 -4.34 1 98.44 81 PHE A N 1
ATOM 609 C CA . PHE A 1 81 ? -8.484 -5.711 -5.773 1 98.44 81 PHE A CA 1
ATOM 610 C C . PHE A 1 81 ? -8.125 -4.422 -6.504 1 98.44 81 PHE A C 1
ATOM 612 O O . PHE A 1 81 ? -7.246 -4.41 -7.367 1 98.44 81 PHE A O 1
ATOM 619 N N . ALA A 1 82 ? -8.797 -3.348 -6.168 1 98.12 82 ALA A N 1
ATOM 620 C CA . ALA A 1 82 ? -8.602 -2.094 -6.891 1 98.12 82 ALA A CA 1
ATOM 621 C C . ALA A 1 82 ? -7.16 -1.611 -6.773 1 98.12 82 ALA A C 1
ATOM 623 O O . ALA A 1 82 ? -6.57 -1.14 -7.75 1 98.12 82 ALA A O 1
ATOM 624 N N . GLY A 1 83 ? -6.637 -1.704 -5.539 1 98.44 83 GLY A N 1
ATOM 625 C CA . GLY A 1 83 ? -5.234 -1.366 -5.363 1 98.44 83 GLY A CA 1
ATOM 626 C C . GLY A 1 83 ? -4.297 -2.252 -6.164 1 98.44 83 GLY A C 1
ATOM 627 O O . GLY A 1 83 ? -3.336 -1.767 -6.762 1 98.44 83 GLY A O 1
ATOM 628 N N . PHE A 1 84 ? -4.582 -3.541 -6.207 1 98.81 84 PHE A N 1
ATOM 629 C CA . PHE A 1 84 ? -3.781 -4.516 -6.941 1 98.81 84 PHE A CA 1
ATOM 630 C C . PHE A 1 84 ? -3.818 -4.227 -8.438 1 98.81 84 PHE A C 1
ATOM 632 O O . PHE A 1 84 ? -2.775 -4.168 -9.094 1 98.81 84 PHE A O 1
ATOM 639 N N . GLU A 1 85 ? -4.984 -3.996 -8.961 1 98.56 85 GLU A N 1
ATOM 640 C CA . GLU A 1 85 ? -5.152 -3.674 -10.375 1 98.56 85 G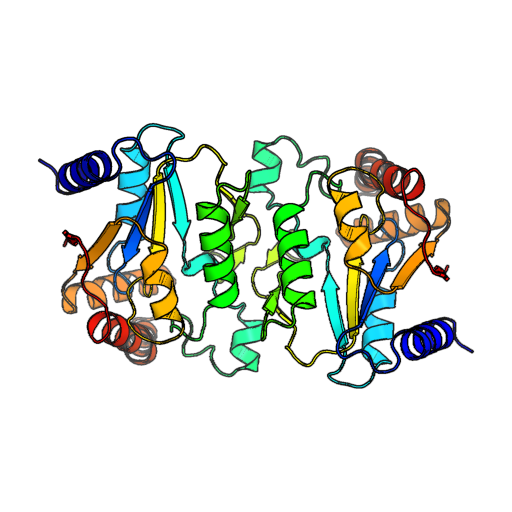LU A CA 1
ATOM 641 C C . GLU A 1 85 ? -4.398 -2.398 -10.742 1 98.56 85 GLU A C 1
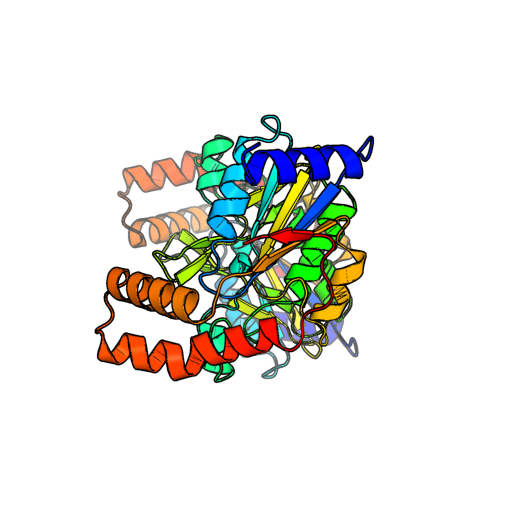ATOM 643 O O . GLU A 1 85 ? -3.701 -2.354 -11.758 1 98.56 85 GLU A O 1
ATOM 648 N N . THR A 1 86 ? -4.52 -1.395 -9.914 1 98.31 86 THR A N 1
ATOM 649 C CA . THR A 1 86 ? -3.83 -0.128 -10.133 1 98.31 86 THR A CA 1
ATOM 650 C C . THR A 1 86 ? -2.32 -0.337 -10.188 1 98.31 86 THR A C 1
ATOM 652 O O . THR A 1 86 ? -1.645 0.194 -11.07 1 98.31 86 THR A O 1
ATOM 655 N N . LEU A 1 87 ? -1.816 -1.125 -9.266 1 98.5 87 LEU A N 1
ATOM 656 C CA . LEU A 1 87 ? -0.384 -1.395 -9.211 1 98.5 87 LEU A CA 1
ATOM 657 C C . LEU A 1 87 ? 0.087 -2.086 -10.492 1 98.5 87 LEU A C 1
ATOM 659 O O . LEU A 1 87 ? 1.113 -1.709 -11.062 1 98.5 87 LEU A O 1
ATOM 663 N N . LEU A 1 88 ? -0.657 -3.092 -10.891 1 98.56 88 LEU A N 1
ATOM 664 C CA . LEU A 1 88 ? -0.272 -3.828 -12.086 1 98.56 88 LEU A CA 1
ATOM 665 C C . LEU A 1 88 ? -0.281 -2.916 -13.312 1 98.56 88 LEU A C 1
ATOM 667 O O . LEU A 1 88 ? 0.592 -3.023 -14.172 1 98.56 88 LEU A O 1
ATOM 671 N N . LYS A 1 89 ? -1.213 -2.021 -13.383 1 98.19 89 LYS A N 1
ATOM 672 C CA . LYS A 1 89 ? -1.27 -1.07 -14.492 1 98.19 89 LYS A CA 1
ATOM 673 C C . LYS A 1 89 ? -0.065 -0.134 -14.477 1 98.19 89 LYS A C 1
ATOM 675 O O . LYS A 1 89 ? 0.502 0.176 -15.523 1 98.19 89 LYS A O 1
ATOM 680 N N . ARG A 1 90 ? 0.279 0.308 -13.305 1 97.94 90 ARG A N 1
ATOM 681 C CA . ARG A 1 90 ? 1.466 1.146 -13.172 1 97.94 90 ARG A CA 1
ATOM 682 C C . ARG A 1 90 ? 2.717 0.399 -13.617 1 97.94 90 ARG A C 1
ATOM 684 O O . ARG A 1 90 ? 3.566 0.96 -14.312 1 97.94 90 ARG A O 1
ATOM 691 N N . ILE A 1 91 ? 2.836 -0.855 -13.219 1 97.69 91 ILE A N 1
ATOM 692 C CA . ILE A 1 91 ? 3.977 -1.68 -13.609 1 97.69 91 ILE A CA 1
ATOM 693 C C . ILE A 1 91 ? 4.027 -1.812 -15.125 1 97.69 91 ILE A C 1
ATOM 695 O O . ILE A 1 91 ? 5.086 -1.645 -15.734 1 97.69 91 ILE A O 1
ATOM 699 N N . ARG A 1 92 ? 2.943 -2.039 -15.719 1 96.44 92 ARG A N 1
ATOM 700 C CA . ARG A 1 92 ? 2.879 -2.221 -17.172 1 96.44 92 ARG A CA 1
ATOM 701 C C . ARG A 1 92 ? 3.242 -0.932 -17.891 1 96.44 92 ARG A C 1
ATOM 703 O O . ARG A 1 92 ? 3.811 -0.972 -18.984 1 96.44 92 ARG A O 1
ATOM 710 N N . SER A 1 93 ? 2.924 0.192 -17.281 1 94.12 93 SER A N 1
ATOM 711 C CA . SER A 1 93 ? 3.182 1.476 -17.922 1 94.12 93 SER A CA 1
ATOM 712 C C . SER A 1 93 ? 4.664 1.832 -17.875 1 94.12 93 SER A C 1
ATOM 714 O O . SER A 1 93 ? 5.102 2.787 -18.516 1 94.12 93 SER A O 1
ATOM 716 N N . GLY A 1 94 ? 5.434 1.133 -17.078 1 91.94 94 GLY A N 1
ATOM 717 C CA . GLY A 1 94 ? 6.867 1.362 -17 1 91.94 94 GLY A CA 1
ATOM 718 C C . GLY A 1 94 ? 7.238 2.479 -16.047 1 91.94 94 GLY A C 1
ATOM 719 O O . GLY A 1 94 ? 8.305 3.086 -16.172 1 91.94 94 GLY A O 1
ATOM 720 N N . GLU A 1 95 ? 6.32 2.801 -15.109 1 92.94 95 GLU A N 1
ATOM 721 C CA . GLU A 1 95 ? 6.648 3.768 -14.07 1 92.94 95 GLU A CA 1
ATOM 722 C C . GLU A 1 95 ? 7.863 3.316 -13.258 1 92.94 95 GLU A C 1
ATOM 724 O O . GLU A 1 95 ? 7.996 2.135 -12.938 1 92.94 95 GLU A O 1
ATOM 729 N N . PRO A 1 96 ? 8.688 4.195 -13.031 1 91.44 96 PRO A N 1
ATOM 730 C CA . PRO A 1 96 ? 9.898 3.779 -12.32 1 91.44 96 PRO A CA 1
ATOM 731 C C . PRO A 1 96 ? 9.664 3.578 -10.82 1 91.44 96 PRO A C 1
ATOM 733 O O . PRO A 1 96 ? 8.844 4.273 -10.227 1 91.44 96 PRO A O 1
ATOM 736 N N . ASP A 1 97 ? 10.422 2.686 -10.211 1 92.25 97 ASP A N 1
ATOM 737 C CA . ASP A 1 97 ? 10.609 2.484 -8.773 1 92.25 97 ASP A CA 1
ATOM 738 C C . ASP A 1 97 ? 9.266 2.334 -8.062 1 92.25 97 ASP A C 1
ATOM 740 O O . ASP A 1 97 ? 8.992 3.035 -7.086 1 92.25 97 ASP A O 1
ATOM 744 N N . ILE A 1 98 ? 8.484 1.428 -8.477 1 97.94 98 ILE A N 1
ATOM 745 C CA . ILE A 1 98 ? 7.188 1.153 -7.879 1 97.94 98 ILE A CA 1
ATOM 746 C C . ILE A 1 98 ? 7.371 0.348 -6.594 1 97.94 98 ILE A C 1
ATOM 748 O O . ILE A 1 98 ?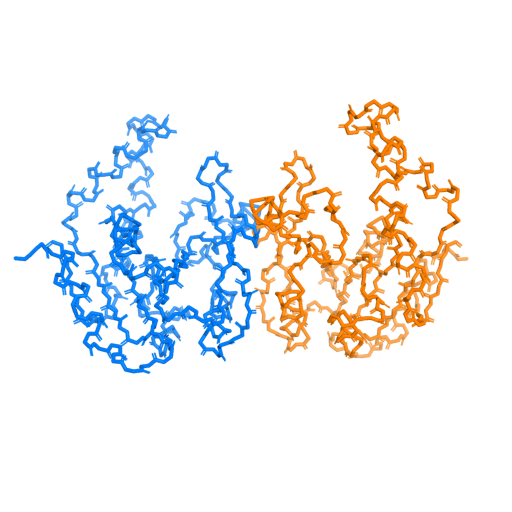 7.898 -0.767 -6.621 1 97.94 98 ILE A O 1
ATOM 752 N N . ALA A 1 99 ? 7 0.958 -5.449 1 98.69 99 ALA A N 1
ATOM 753 C CA . ALA A 1 99 ? 7 0.223 -4.188 1 98.69 99 ALA A CA 1
ATOM 754 C C . ALA A 1 99 ? 5.785 -0.695 -4.09 1 98.69 99 ALA A C 1
ATOM 756 O O . ALA A 1 99 ? 4.676 -0.306 -4.457 1 98.69 99 ALA A O 1
ATOM 757 N N . ILE A 1 100 ? 6.004 -1.91 -3.652 1 98.75 100 ILE A N 1
ATOM 758 C CA . ILE A 1 100 ? 4.891 -2.85 -3.582 1 98.75 100 ILE A CA 1
ATOM 759 C C . ILE A 1 100 ? 4.785 -3.42 -2.17 1 98.75 100 ILE A C 1
ATOM 761 O O . ILE A 1 100 ? 5.785 -3.508 -1.452 1 98.75 100 ILE A O 1
ATOM 765 N N . PRO A 1 101 ? 3.6 -3.756 -1.765 1 98.75 101 PRO A N 1
ATOM 766 C CA . PRO A 1 101 ? 3.416 -4.383 -0.453 1 98.75 101 PRO A CA 1
ATOM 767 C C . PRO A 1 101 ? 3.781 -5.863 -0.451 1 98.75 101 PRO A C 1
ATOM 769 O O . PRO A 1 101 ? 3.713 -6.523 -1.492 1 98.75 101 PRO A O 1
ATOM 772 N N . VAL A 1 102 ? 4.168 -6.332 0.704 1 98.44 102 VAL A N 1
ATOM 773 C CA . VAL A 1 102 ? 4.516 -7.738 0.886 1 98.44 102 VAL A CA 1
ATOM 774 C C . VAL A 1 102 ? 3.871 -8.273 2.164 1 98.44 102 VAL A C 1
ATOM 776 O O . VAL A 1 102 ? 3.957 -7.637 3.219 1 98.44 102 VAL A O 1
ATOM 779 N N . PHE A 1 103 ? 3.211 -9.422 2.029 1 98 103 PHE A N 1
ATOM 780 C CA . PHE A 1 103 ? 2.598 -10.031 3.201 1 98 103 PHE A CA 1
ATOM 781 C C . PHE A 1 103 ? 3.652 -10.688 4.086 1 98 103 PHE A C 1
ATOM 783 O O . PHE A 1 103 ? 4.469 -11.477 3.609 1 98 103 PHE A O 1
ATOM 790 N N . ASP A 1 104 ? 3.654 -10.305 5.336 1 96.19 104 ASP A N 1
ATOM 791 C CA . ASP A 1 104 ? 4.547 -10.883 6.332 1 96.19 104 ASP A CA 1
ATOM 792 C C . ASP A 1 104 ? 3.816 -11.914 7.195 1 96.19 104 ASP A C 1
ATOM 794 O O . ASP A 1 104 ? 3.049 -11.547 8.086 1 96.19 104 ASP A O 1
ATOM 798 N N . ARG A 1 105 ? 4.07 -13.156 6.992 1 91 105 ARG A N 1
ATOM 799 C CA . ARG A 1 105 ? 3.379 -14.258 7.652 1 91 105 ARG A CA 1
ATOM 800 C C . ARG A 1 105 ? 3.674 -14.273 9.148 1 91 105 ARG A C 1
ATOM 802 O O . ARG A 1 105 ? 2.84 -14.703 9.945 1 91 105 ARG A O 1
ATOM 809 N N . SER A 1 106 ? 4.824 -13.781 9.539 1 91.62 106 SER A N 1
ATOM 810 C CA . SER A 1 106 ? 5.219 -13.828 10.945 1 91.62 106 SER A CA 1
ATOM 811 C C . SER A 1 106 ? 4.344 -12.914 11.797 1 91.62 106 SER A C 1
ATOM 813 O O . SER A 1 106 ? 4.105 -13.195 12.969 1 91.62 106 SER A O 1
ATOM 815 N N . ILE A 1 107 ? 3.805 -11.844 11.18 1 92.5 107 ILE A N 1
ATOM 816 C CA . ILE A 1 107 ? 2.988 -10.922 11.961 1 92.5 107 ILE A CA 1
ATOM 817 C C . ILE A 1 107 ? 1.577 -10.859 11.375 1 92.5 107 ILE A C 1
ATOM 819 O O . ILE A 1 107 ? 0.716 -10.148 11.898 1 92.5 107 ILE A O 1
ATOM 823 N N . GLU A 1 108 ? 1.311 -11.57 10.266 1 92.38 108 GLU A N 1
ATOM 824 C CA . GLU A 1 108 ? 0.011 -11.711 9.609 1 92.38 108 GLU A CA 1
ATOM 825 C C . GLU A 1 108 ? -0.517 -10.352 9.141 1 92.38 108 GLU A C 1
ATOM 827 O O . GLU A 1 108 ? -1.689 -10.031 9.352 1 92.38 108 GLU A O 1
ATOM 832 N N . LEU A 1 109 ? 0.396 -9.516 8.641 1 96.06 109 LEU A N 1
ATOM 833 C CA . LEU A 1 109 ? 0.09 -8.211 8.07 1 96.06 109 LEU A CA 1
ATOM 834 C C . LEU A 1 109 ? 0.825 -8.016 6.746 1 96.06 109 LEU A C 1
ATOM 836 O O . LEU A 1 109 ? 1.877 -8.617 6.52 1 96.06 109 LEU A O 1
ATOM 840 N N . SER A 1 110 ? 0.174 -7.23 5.922 1 98.5 110 SER A N 1
ATOM 841 C CA . SER A 1 110 ? 0.894 -6.766 4.738 1 98.5 110 SER A CA 1
ATOM 842 C C . SER A 1 110 ? 1.674 -5.488 5.035 1 98.5 110 SER A C 1
ATOM 844 O O . SER A 1 110 ? 1.113 -4.516 5.539 1 98.5 110 SER A O 1
ATOM 846 N N . ARG A 1 111 ? 2.941 -5.547 4.777 1 98.56 111 ARG A N 1
ATOM 847 C CA . ARG A 1 111 ? 3.814 -4.387 4.93 1 98.56 111 ARG A CA 1
ATOM 848 C C . ARG A 1 111 ? 3.812 -3.529 3.67 1 98.56 111 ARG A C 1
ATOM 850 O O . ARG A 1 111 ? 4.082 -4.027 2.574 1 98.56 111 ARG A O 1
ATOM 857 N N . ALA A 1 112 ? 3.48 -2.289 3.846 1 98.69 112 ALA A N 1
ATOM 858 C CA . ALA A 1 112 ? 3.475 -1.376 2.705 1 98.69 112 ALA A CA 1
ATOM 859 C C . ALA A 1 112 ? 4.898 -1.051 2.256 1 98.69 112 ALA A C 1
ATOM 861 O O . ALA A 1 112 ? 5.82 -1.022 3.072 1 98.69 112 ALA A O 1
ATOM 862 N N . ALA A 1 113 ? 5.055 -0.865 0.929 1 98.62 113 ALA A N 1
ATOM 863 C CA . ALA A 1 113 ? 6.293 -0.39 0.316 1 98.62 113 ALA A CA 1
ATOM 864 C C . ALA A 1 113 ? 7.488 -1.208 0.794 1 98.62 113 ALA A C 1
ATOM 866 O O . ALA A 1 113 ? 8.5 -0.647 1.226 1 98.62 113 ALA A O 1
ATOM 867 N N . ALA A 1 114 ? 7.41 -2.498 0.654 1 98.5 114 ALA A N 1
ATOM 868 C CA . ALA A 1 114 ? 8.391 -3.404 1.252 1 98.5 114 ALA A CA 1
ATOM 869 C C . ALA A 1 114 ? 9.281 -4.031 0.184 1 98.5 114 ALA A C 1
ATOM 871 O O . ALA A 1 114 ? 10.25 -4.719 0.504 1 98.5 114 ALA A O 1
ATOM 872 N N . GLU A 1 115 ? 8.961 -3.814 -1.047 1 98.06 115 GLU A N 1
ATOM 873 C CA . GLU A 1 115 ? 9.789 -4.195 -2.188 1 98.06 115 GLU A CA 1
ATOM 874 C C . GLU A 1 115 ? 9.664 -3.186 -3.324 1 98.06 115 GLU A C 1
ATOM 876 O O . GLU A 1 115 ? 8.711 -2.406 -3.365 1 98.06 115 GLU A O 1
ATOM 881 N N . ILE A 1 116 ? 10.648 -3.236 -4.266 1 97.88 116 ILE A N 1
ATOM 882 C CA . ILE A 1 116 ? 10.656 -2.273 -5.359 1 97.88 116 ILE A CA 1
ATOM 883 C C . ILE A 1 116 ? 10.672 -3.012 -6.695 1 97.88 116 ILE A C 1
ATOM 885 O O . ILE A 1 116 ? 11.414 -3.984 -6.867 1 97.88 116 ILE A O 1
ATOM 889 N N . VAL A 1 117 ? 9.836 -2.609 -7.559 1 97.69 117 VAL A N 1
ATOM 890 C CA . VAL A 1 117 ? 9.906 -3 -8.961 1 97.69 117 VAL A CA 1
ATOM 891 C C . VAL A 1 117 ? 10.508 -1.863 -9.781 1 97.69 117 VAL A C 1
ATOM 893 O O . VAL A 1 117 ? 9.898 -0.797 -9.914 1 97.69 117 VAL A O 1
ATOM 896 N N . GLY A 1 118 ? 11.625 -2.131 -10.344 1 94.5 118 GLY A N 1
ATOM 897 C CA . GLY A 1 118 ? 12.32 -1.109 -11.102 1 94.5 118 GLY A CA 1
ATOM 898 C C . GLY A 1 118 ? 11.773 -0.934 -12.508 1 94.5 118 GLY A C 1
ATOM 899 O O . GLY A 1 118 ? 11.117 -1.834 -13.039 1 94.5 118 GLY A O 1
ATOM 900 N N . ALA A 1 119 ? 12.102 0.174 -13.133 1 90.75 119 ALA A N 1
ATOM 901 C CA . ALA A 1 119 ? 11.625 0.505 -14.469 1 90.75 119 ALA A CA 1
ATOM 902 C C . ALA A 1 119 ? 12.219 -0.445 -15.508 1 90.75 119 ALA A C 1
ATOM 904 O O . ALA A 1 119 ? 11.578 -0.734 -16.531 1 90.75 119 ALA A O 1
ATOM 905 N N . ASP A 1 120 ? 13.359 -1.008 -15.148 1 91.94 120 ASP A N 1
ATOM 906 C CA . ASP A 1 120 ? 14.07 -1.797 -16.156 1 91.94 120 ASP A CA 1
ATOM 907 C C . ASP A 1 120 ? 13.836 -3.291 -15.938 1 91.94 120 ASP A C 1
ATOM 909 O O . ASP A 1 120 ? 14.414 -4.121 -16.641 1 91.94 120 ASP A O 1
ATOM 913 N N . THR A 1 121 ? 13.023 -3.6 -15.016 1 96.62 121 THR A N 1
ATOM 914 C CA . THR A 1 121 ? 12.727 -5.008 -14.781 1 96.62 121 THR A CA 1
ATOM 915 C C . THR A 1 121 ? 11.938 -5.598 -15.953 1 96.62 121 THR A C 1
ATOM 917 O O . THR A 1 121 ? 10.812 -5.172 -16.234 1 96.62 121 THR A O 1
ATOM 920 N N . LYS A 1 122 ? 12.508 -6.52 -16.594 1 97.5 122 LYS A N 1
ATOM 921 C CA . LYS A 1 122 ? 11.883 -7.094 -17.781 1 97.5 122 LYS A CA 1
ATOM 922 C C . LYS A 1 122 ? 10.789 -8.094 -17.406 1 97.5 122 LYS A C 1
ATOM 924 O O . LYS A 1 122 ? 9.68 -8.023 -17.922 1 97.5 122 LYS A O 1
ATOM 929 N N . PHE A 1 123 ? 11.125 -9.031 -16.5 1 98.5 123 PHE A N 1
ATOM 930 C CA . PHE A 1 123 ? 10.203 -10.109 -16.156 1 98.5 123 PHE A CA 1
ATOM 931 C C . PHE A 1 123 ? 9.508 -9.828 -14.836 1 98.5 123 PHE A C 1
ATOM 933 O O . PHE A 1 123 ? 10.148 -9.773 -13.781 1 98.5 123 PHE A O 1
ATOM 940 N N . ILE A 1 124 ? 8.227 -9.602 -14.875 1 98.75 124 ILE A N 1
ATOM 941 C CA . ILE A 1 124 ? 7.398 -9.43 -13.688 1 98.75 124 ILE A CA 1
ATOM 942 C C . ILE A 1 124 ? 6.652 -10.727 -13.383 1 98.75 124 ILE A C 1
ATOM 944 O O . ILE A 1 124 ? 5.785 -11.141 -14.156 1 98.75 124 ILE A O 1
ATOM 948 N N . LEU A 1 125 ? 6.992 -11.367 -12.289 1 98.81 125 LEU A N 1
ATOM 949 C CA . LEU A 1 125 ? 6.34 -12.602 -11.859 1 98.81 125 LEU A CA 1
ATOM 950 C C . LEU A 1 125 ? 5.254 -12.305 -10.836 1 98.81 125 LEU A C 1
ATOM 952 O O . LEU A 1 125 ? 5.543 -12.156 -9.641 1 98.81 125 LEU A O 1
ATOM 956 N N . VAL A 1 126 ? 4.051 -12.219 -11.312 1 98.88 126 VAL A N 1
ATOM 957 C CA . VAL A 1 126 ? 2.912 -11.992 -10.43 1 98.88 126 VAL A CA 1
ATOM 958 C C . VAL A 1 126 ? 2.377 -13.328 -9.922 1 98.88 126 VAL A C 1
ATOM 960 O O . VAL A 1 126 ? 2.033 -14.203 -10.711 1 98.88 126 VAL A O 1
ATOM 963 N N . GLU A 1 127 ? 2.326 -13.5 -8.641 1 98.69 127 GLU A N 1
ATOM 964 C CA . GLU A 1 127 ? 1.848 -14.781 -8.125 1 98.69 127 GLU A CA 1
ATOM 965 C C . GLU A 1 127 ? 0.667 -14.586 -7.17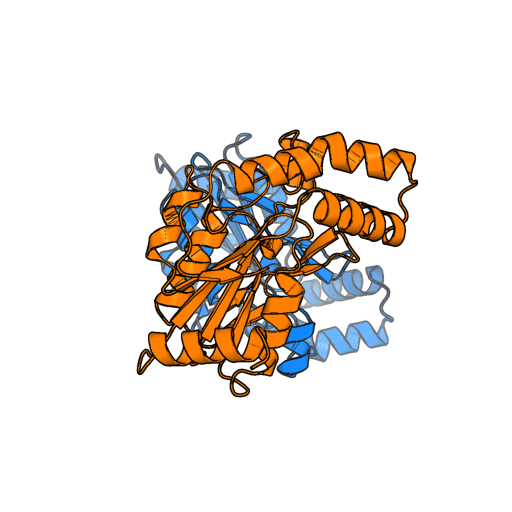6 1 98.69 127 GLU A C 1
ATOM 967 O O . GLU A 1 127 ? 0.619 -13.609 -6.426 1 98.69 127 GLU A O 1
ATOM 972 N N . GLY A 1 128 ? -0.304 -15.477 -7.262 1 98.56 128 GLY A N 1
ATOM 973 C CA . GLY A 1 128 ? -1.475 -15.383 -6.406 1 98.56 128 GLY A CA 1
ATOM 974 C C . GLY A 1 128 ? -2.541 -16.406 -6.73 1 98.56 128 GLY A C 1
ATOM 975 O O . GLY A 1 128 ? -2.479 -17.062 -7.77 1 98.56 128 GLY A O 1
ATOM 976 N N . ASN A 1 129 ? -3.551 -16.531 -5.863 1 98.5 129 ASN A N 1
ATOM 977 C CA . ASN A 1 129 ? -4.605 -17.531 -5.98 1 98.5 129 ASN A CA 1
ATOM 978 C C . ASN A 1 129 ? -5.617 -17.156 -7.059 1 98.5 129 ASN A C 1
ATOM 980 O O . ASN A 1 129 ? -6.145 -18.031 -7.754 1 98.5 129 ASN A O 1
ATOM 984 N N . TYR A 1 130 ? -5.863 -15.867 -7.246 1 98.75 130 TYR A N 1
ATOM 985 C CA . TYR A 1 130 ? -7.078 -15.492 -7.961 1 98.75 130 TYR A CA 1
ATOM 986 C C . TYR A 1 130 ? -6.75 -14.727 -9.234 1 98.75 130 TYR A C 1
ATOM 988 O O . TYR A 1 130 ? -7.609 -14.031 -9.789 1 98.75 130 TYR A O 1
ATOM 996 N N . LEU A 1 131 ? -5.516 -14.859 -9.695 1 98.88 131 LEU A N 1
ATOM 997 C CA . LEU A 1 131 ? -5.059 -14.125 -10.875 1 98.88 131 LEU A CA 1
ATOM 998 C C . LEU A 1 131 ? -5.832 -14.555 -12.117 1 98.88 131 LEU A C 1
ATOM 1000 O O . LEU A 1 131 ? -5.992 -13.773 -13.055 1 98.88 131 LEU A O 1
ATOM 1004 N N . LEU A 1 132 ? -6.344 -15.758 -12.102 1 98.75 132 LEU A N 1
ATOM 1005 C CA . LEU A 1 132 ? -7.062 -16.266 -13.258 1 98.75 132 LEU A CA 1
ATOM 1006 C C . LEU A 1 132 ? -8.547 -16.453 -12.938 1 98.75 132 LEU A C 1
ATOM 1008 O O . LEU A 1 132 ? -9.273 -17.094 -13.703 1 98.75 132 LEU A O 1
ATOM 1012 N N . LEU A 1 133 ? -9.023 -15.969 -11.836 1 98.62 133 LEU A N 1
ATOM 1013 C CA . LEU A 1 133 ? -10.43 -16.094 -11.461 1 98.62 133 LEU A CA 1
ATOM 1014 C C . LEU A 1 133 ? -11.32 -15.367 -12.461 1 98.62 133 LEU A C 1
ATOM 1016 O O . LEU A 1 133 ? -11.102 -14.188 -12.734 1 98.62 133 LEU A O 1
ATOM 1020 N N . ASP A 1 134 ? -12.273 -16.062 -12.977 1 97.75 134 ASP A N 1
ATOM 1021 C CA . ASP A 1 134 ? -13.156 -15.516 -14 1 97.75 134 ASP A CA 1
ATOM 1022 C C . ASP A 1 134 ? -14.438 -14.961 -13.383 1 97.75 134 ASP A C 1
ATOM 1024 O O . ASP A 1 134 ? -15.539 -15.406 -13.711 1 97.75 134 ASP A O 1
ATOM 1028 N N . GLU A 1 135 ? -14.305 -14.039 -12.508 1 96.88 135 GLU A N 1
ATOM 1029 C CA . GLU A 1 135 ? -15.367 -13.305 -11.82 1 96.88 135 GLU A CA 1
ATOM 1030 C C . GLU A 1 135 ? -14.961 -11.852 -11.586 1 96.88 135 GLU A C 1
ATOM 1032 O O . GLU A 1 135 ? -13.812 -11.57 -11.234 1 96.88 135 GLU A O 1
ATOM 1037 N N . GLU A 1 136 ? -15.945 -11.016 -11.75 1 96.56 136 GLU A N 1
ATOM 1038 C CA . GLU A 1 136 ? -15.656 -9.625 -11.422 1 96.56 136 GLU A CA 1
ATOM 1039 C C . GLU A 1 136 ? -15.352 -9.461 -9.93 1 96.56 136 GLU A C 1
ATOM 1041 O O . GLU A 1 136 ? -15.969 -10.117 -9.094 1 96.56 136 GLU A O 1
ATOM 1046 N N . PRO A 1 137 ? -14.445 -8.68 -9.57 1 97.75 137 PRO A N 1
ATOM 1047 C CA . PRO A 1 137 ? -13.664 -7.805 -10.445 1 97.75 137 PRO A CA 1
ATOM 1048 C C . PRO A 1 137 ? -12.375 -8.469 -10.938 1 97.75 137 PRO A C 1
ATOM 1050 O O . PRO A 1 137 ? -11.641 -7.875 -11.727 1 97.75 137 PRO A O 1
ATOM 1053 N N . TRP A 1 138 ? -12.047 -9.672 -10.562 1 98.5 138 TRP A N 1
ATOM 1054 C CA . TRP A 1 138 ? -10.766 -10.328 -10.812 1 98.5 138 TRP A CA 1
ATOM 1055 C C . TRP A 1 138 ? -10.57 -10.594 -12.297 1 98.5 138 TRP A C 1
ATOM 1057 O O . TRP A 1 138 ? -9.445 -10.617 -12.789 1 98.5 138 TRP A O 1
ATOM 1067 N N . SER A 1 139 ? -11.602 -10.75 -12.992 1 98.12 139 SER A N 1
ATOM 1068 C CA . SER A 1 139 ? -11.539 -11.016 -14.43 1 98.12 139 SER A CA 1
ATOM 1069 C C . SER A 1 139 ? -10.906 -9.852 -15.18 1 98.12 139 SER A C 1
ATOM 1071 O O . SER A 1 139 ? -10.438 -10.016 -16.312 1 98.12 139 SER A O 1
ATOM 1073 N N . ARG A 1 140 ? -10.852 -8.695 -14.586 1 98.06 140 ARG A N 1
ATOM 1074 C CA . ARG A 1 140 ? -10.297 -7.5 -15.203 1 98.06 140 ARG A CA 1
ATOM 1075 C C . ARG A 1 140 ? -8.773 -7.598 -15.312 1 98.06 140 ARG A C 1
ATOM 1077 O O . ARG A 1 140 ? -8.148 -6.801 -16.016 1 98.06 140 ARG A O 1
ATOM 1084 N N . LEU A 1 141 ? -8.188 -8.594 -14.734 1 98.5 141 LEU A N 1
ATOM 1085 C CA . LEU A 1 141 ? -6.734 -8.719 -14.734 1 98.5 141 LEU A CA 1
ATOM 1086 C C . LEU A 1 141 ? -6.242 -9.344 -16.031 1 98.5 141 LEU A C 1
ATOM 1088 O O . LEU A 1 141 ? -5.062 -9.234 -16.375 1 98.5 141 LEU A O 1
ATOM 1092 N N . ALA A 1 142 ? -7.043 -10 -16.719 1 98 142 ALA A N 1
ATOM 1093 C CA . ALA A 1 142 ? -6.672 -10.844 -17.844 1 98 142 ALA A CA 1
ATOM 1094 C C . ALA A 1 142 ? -5.805 -10.07 -18.844 1 98 142 ALA A C 1
ATOM 1096 O O . ALA A 1 142 ? -4.727 -10.539 -19.219 1 98 142 ALA A O 1
ATOM 1097 N N . PRO A 1 143 ? -6.18 -8.836 -19.203 1 98.06 143 PRO A N 1
ATOM 1098 C CA . PRO A 1 143 ? -5.387 -8.125 -20.219 1 98.06 143 PRO A CA 1
ATOM 1099 C C . PRO A 1 143 ? -4.043 -7.641 -19.688 1 98.06 143 PRO A C 1
ATOM 1101 O O . PRO A 1 143 ? -3.219 -7.129 -20.438 1 98.06 143 PRO A O 1
ATOM 1104 N N . LEU A 1 144 ? -3.832 -7.855 -18.438 1 98.56 144 LEU A N 1
ATOM 1105 C CA . LEU A 1 144 ? -2.623 -7.305 -17.828 1 98.56 144 LEU A CA 1
ATOM 1106 C C . LEU A 1 144 ? -1.487 -8.328 -17.859 1 98.56 144 LEU A C 1
ATOM 1108 O O . LEU A 1 144 ? -0.339 -7.992 -17.562 1 98.56 144 LEU A O 1
ATOM 1112 N N . PHE A 1 145 ? -1.789 -9.547 -18.266 1 98.69 145 PHE A N 1
ATOM 1113 C CA . PHE A 1 145 ? -0.782 -10.602 -18.281 1 98.69 145 PHE A CA 1
ATOM 1114 C C . PHE A 1 145 ? -0.378 -10.953 -19.703 1 98.69 145 PHE A C 1
ATOM 1116 O O . PHE A 1 145 ? -1.226 -11.023 -20.594 1 98.69 145 PHE A O 1
ATOM 1123 N N . ASP A 1 146 ? 0.904 -11.172 -19.875 1 98.69 146 ASP A N 1
ATOM 1124 C CA . ASP A 1 146 ? 1.42 -11.602 -21.172 1 98.69 146 ASP A CA 1
ATOM 1125 C C . ASP A 1 146 ? 1.459 -13.125 -21.281 1 98.69 146 ASP A C 1
ATOM 1127 O O . ASP A 1 146 ? 1.41 -13.68 -22.375 1 98.69 146 ASP A O 1
ATOM 1131 N N . PHE A 1 147 ? 1.583 -13.773 -20.219 1 98.81 147 PHE A N 1
ATOM 1132 C CA . PHE A 1 147 ? 1.697 -15.219 -20.094 1 98.81 147 PHE A CA 1
ATOM 1133 C C . PHE A 1 147 ? 1.139 -15.703 -18.766 1 98.81 147 PHE A C 1
ATOM 1135 O O . PHE A 1 147 ? 1.367 -15.078 -17.719 1 98.81 147 PHE A O 1
ATOM 1142 N N .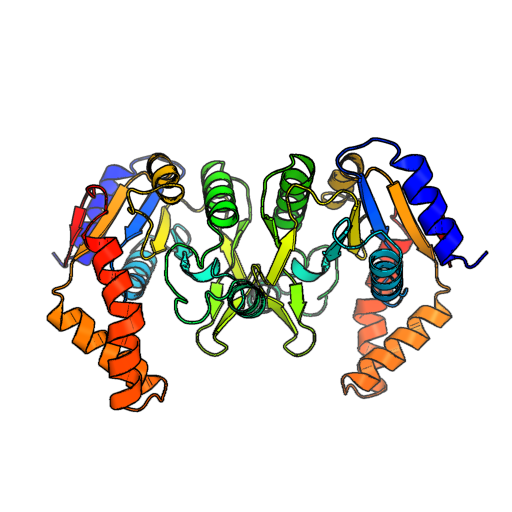 THR A 1 148 ? 0.362 -16.766 -18.781 1 98.81 148 THR A N 1
ATOM 1143 C CA . THR A 1 148 ? -0.271 -17.25 -17.562 1 98.81 148 THR A CA 1
ATOM 1144 C C . THR A 1 148 ? 0.077 -18.719 -17.328 1 98.81 148 THR A C 1
ATOM 1146 O O . THR A 1 148 ? 0.02 -19.531 -18.25 1 98.81 148 THR A O 1
ATOM 1149 N N . ILE A 1 149 ? 0.484 -19.016 -16.109 1 98.75 149 ILE A N 1
ATOM 1150 C CA . ILE A 1 149 ? 0.821 -20.359 -15.656 1 98.75 149 ILE A CA 1
ATOM 1151 C C . ILE A 1 149 ? -0.097 -20.766 -14.5 1 98.75 149 ILE A C 1
ATOM 1153 O O . ILE A 1 149 ? -0.303 -19.984 -13.562 1 98.75 149 ILE A O 1
ATOM 1157 N N . PHE A 1 150 ? -0.698 -21.891 -14.633 1 98.62 150 PHE A N 1
ATOM 1158 C CA . PHE A 1 150 ? -1.491 -22.422 -13.531 1 98.62 150 PHE A CA 1
ATOM 1159 C C . PHE A 1 150 ? -0.812 -23.641 -12.922 1 98.62 150 PHE A C 1
ATOM 1161 O O . PHE A 1 150 ? -0.46 -24.594 -13.633 1 98.62 150 PHE A O 1
ATOM 1168 N N . VAL A 1 151 ? -0.613 -23.594 -11.633 1 98.25 151 VAL A N 1
ATOM 1169 C CA . VAL A 1 151 ? -0.026 -24.703 -10.898 1 98.25 151 VAL A CA 1
ATOM 1170 C C . VAL A 1 151 ? -1.129 -25.656 -10.43 1 98.25 151 VAL A C 1
ATOM 1172 O O . VAL A 1 151 ? -1.853 -25.344 -9.477 1 98.25 151 VAL A O 1
ATOM 1175 N N . ASP A 1 152 ? -1.131 -26.766 -11.016 1 96.38 152 ASP A N 1
ATOM 1176 C CA . ASP A 1 152 ? -2.176 -27.766 -10.766 1 96.38 152 ASP A CA 1
ATOM 1177 C C . ASP A 1 152 ? -1.672 -28.875 -9.844 1 96.38 152 ASP A C 1
ATOM 1179 O O . ASP A 1 152 ? -0.752 -29.609 -10.195 1 96.38 152 ASP A O 1
ATOM 1183 N N . VAL A 1 153 ? -2.254 -28.969 -8.688 1 96.81 153 VAL A N 1
ATOM 1184 C CA . VAL A 1 153 ? -1.917 -29.969 -7.68 1 96.81 153 VAL A CA 1
ATOM 1185 C C . VAL A 1 153 ? -3.18 -30.703 -7.242 1 96.81 153 VAL A C 1
ATOM 1187 O O . VAL A 1 153 ? -4.223 -30.094 -7.02 1 96.81 153 VAL A O 1
ATOM 1190 N N . PRO A 1 154 ? -3.064 -32.031 -7.09 1 96.31 154 PRO A N 1
ATOM 1191 C CA . PRO A 1 154 ? -4.234 -32.781 -6.648 1 96.31 154 PRO A CA 1
ATOM 1192 C C . PRO A 1 154 ? -4.758 -32.344 -5.289 1 96.31 154 PRO A C 1
ATOM 1194 O O . PRO A 1 154 ? -3.971 -32 -4.402 1 96.31 154 PRO A O 1
ATOM 1197 N N . ARG A 1 155 ? -6.074 -32.406 -5.156 1 94.56 155 ARG A N 1
ATOM 1198 C CA . ARG A 1 155 ? -6.77 -31.906 -3.98 1 94.56 155 ARG A CA 1
ATOM 1199 C C . ARG A 1 155 ? -6.227 -32.531 -2.705 1 94.56 155 ARG A C 1
ATOM 1201 O O . ARG A 1 155 ? -6.031 -31.859 -1.697 1 94.56 155 ARG A O 1
ATOM 1208 N N . ASN A 1 156 ? -6.043 -33.844 -2.754 1 95.44 156 ASN A N 1
ATOM 1209 C CA . ASN A 1 156 ? -5.559 -34.531 -1.57 1 95.44 156 ASN A CA 1
ATOM 1210 C C . ASN A 1 156 ? -4.18 -34.031 -1.148 1 95.44 156 ASN A C 1
ATOM 1212 O O . ASN A 1 156 ? -3.891 -33.938 0.044 1 95.44 156 ASN A O 1
ATOM 1216 N N . GLU A 1 157 ? -3.396 -33.75 -2.141 1 96.81 157 GLU A N 1
ATOM 1217 C CA . GLU A 1 157 ? -2.07 -33.219 -1.845 1 96.81 157 GLU A CA 1
ATOM 1218 C C . GLU A 1 157 ? -2.16 -31.812 -1.282 1 96.81 157 GLU A C 1
ATOM 1220 O O . GLU A 1 157 ? -1.403 -31.438 -0.379 1 96.81 157 GLU A O 1
ATOM 1225 N N . LEU A 1 158 ? -3.068 -31.016 -1.788 1 97.19 158 LEU A N 1
ATOM 1226 C CA . LEU A 1 158 ? -3.287 -29.672 -1.256 1 97.19 158 LEU A CA 1
ATOM 1227 C C . LEU A 1 158 ? -3.676 -29.719 0.218 1 97.19 158 LEU A C 1
ATOM 1229 O O . LEU A 1 158 ? -3.117 -29 1.04 1 97.19 158 LEU A O 1
ATOM 1233 N N . GLU A 1 159 ? -4.609 -30.594 0.523 1 96.06 159 GLU A N 1
ATOM 1234 C CA . GLU A 1 159 ? -5.07 -30.734 1.902 1 96.06 159 GLU A CA 1
ATOM 1235 C C . GLU A 1 159 ? -3.924 -31.141 2.824 1 96.06 159 GLU A C 1
ATOM 1237 O O . GLU A 1 159 ? -3.801 -30.625 3.938 1 96.06 159 GLU A O 1
ATOM 1242 N N . ARG A 1 160 ? -3.139 -32.062 2.314 1 96.5 160 ARG A N 1
ATOM 1243 C CA . ARG A 1 160 ? -1.991 -32.5 3.094 1 96.5 160 ARG A CA 1
ATOM 1244 C C . ARG A 1 160 ? -1.031 -31.359 3.371 1 96.5 160 ARG A C 1
ATOM 1246 O O . ARG A 1 160 ? -0.593 -31.172 4.508 1 96.5 160 ARG A O 1
ATOM 1253 N N . ARG A 1 161 ? -0.715 -30.609 2.355 1 96.69 161 ARG A N 1
ATOM 1254 C CA . ARG A 1 161 ? 0.203 -29.484 2.486 1 96.69 161 ARG A CA 1
ATOM 1255 C C . ARG A 1 161 ? -0.358 -28.422 3.432 1 96.69 161 ARG A C 1
ATOM 1257 O O . ARG A 1 161 ? 0.381 -27.844 4.23 1 96.69 161 ARG A O 1
ATOM 1264 N N . LEU A 1 162 ? -1.636 -28.172 3.365 1 96.62 162 LEU A N 1
ATOM 1265 C CA . LEU A 1 162 ? -2.281 -27.188 4.223 1 96.62 162 LEU A CA 1
ATOM 1266 C C . LEU A 1 162 ? -2.266 -27.641 5.68 1 96.62 162 LEU A C 1
ATOM 1268 O O . LEU A 1 162 ? -2.021 -26.828 6.582 1 96.62 162 LEU A O 1
ATOM 1272 N N . MET A 1 163 ? -2.525 -28.922 5.855 1 96.69 163 MET A N 1
ATOM 1273 C CA . MET A 1 163 ? -2.461 -29.469 7.207 1 96.69 163 MET A CA 1
ATOM 1274 C C . MET A 1 163 ? -1.074 -29.266 7.809 1 96.69 163 MET A C 1
ATOM 1276 O O . MET A 1 163 ? -0.949 -28.828 8.961 1 96.69 163 MET A O 1
ATOM 1280 N N . GLU A 1 164 ? -0.101 -29.531 7.047 1 96.19 164 GLU A N 1
ATOM 1281 C CA . GLU A 1 164 ? 1.276 -29.375 7.5 1 96.19 164 GLU A CA 1
ATOM 1282 C C . GLU A 1 164 ? 1.59 -27.906 7.793 1 96.19 164 GLU A C 1
ATOM 1284 O O . GLU A 1 164 ? 2.23 -27.594 8.797 1 96.19 164 GLU A O 1
ATOM 1289 N N . ARG A 1 165 ? 1.177 -27.062 6.973 1 93.38 165 ARG A N 1
ATOM 1290 C CA . ARG A 1 165 ? 1.408 -25.625 7.125 1 93.38 165 ARG A CA 1
ATOM 1291 C C . ARG A 1 165 ? 0.804 -25.109 8.43 1 93.38 165 ARG A C 1
ATOM 1293 O O . ARG A 1 165 ? 1.452 -24.375 9.164 1 93.38 165 ARG A O 1
ATOM 1300 N N . TRP A 1 166 ? -0.444 -25.5 8.688 1 93.69 166 TRP A N 1
ATOM 1301 C CA . TRP A 1 166 ? -1.138 -25 9.875 1 93.69 166 TRP A CA 1
ATOM 1302 C C . TRP A 1 166 ? -0.551 -25.594 11.148 1 93.69 166 TRP A C 1
ATOM 1304 O O . TRP A 1 166 ? -0.473 -24.922 12.18 1 93.69 166 TRP A O 1
ATOM 1314 N N . ARG A 1 167 ? -0.094 -26.828 11 1 93 167 ARG A N 1
ATOM 1315 C CA . ARG A 1 167 ? 0.622 -27.438 12.125 1 93 167 ARG A CA 1
ATOM 1316 C C . ARG A 1 167 ? 1.881 -26.641 12.461 1 93 167 ARG A C 1
ATOM 1318 O O . ARG A 1 167 ? 2.168 -26.391 13.633 1 93 167 ARG A O 1
ATOM 1325 N N . GLU A 1 168 ? 2.535 -26.266 11.469 1 91.62 168 GLU A N 1
ATOM 1326 C CA . GLU A 1 168 ? 3.77 -25.5 11.641 1 91.62 168 GLU A CA 1
ATOM 1327 C C . GLU A 1 168 ? 3.49 -24.125 12.227 1 91.62 168 GLU A C 1
ATOM 1329 O O . GLU A 1 168 ? 4.355 -23.531 12.883 1 91.62 168 GLU A O 1
ATOM 1334 N N . HIS A 1 169 ? 2.332 -23.688 12 1 89.38 169 HIS A N 1
ATOM 1335 C CA . HIS A 1 169 ? 1.966 -22.375 12.516 1 89.38 169 HIS A CA 1
ATOM 1336 C C . HIS A 1 169 ? 1.336 -22.469 13.898 1 89.38 169 HIS A C 1
ATOM 1338 O O . HIS A 1 169 ? 0.797 -21.484 14.414 1 89.38 169 HIS A O 1
ATOM 1344 N N . GLY A 1 170 ? 1.204 -23.703 14.398 1 90.94 170 GLY A N 1
ATOM 1345 C CA . GLY A 1 170 ? 0.868 -23.875 15.797 1 90.94 170 GLY A CA 1
ATOM 1346 C C . GLY A 1 170 ? -0.583 -24.25 16.031 1 90.94 170 GLY A C 1
ATOM 1347 O O . GLY A 1 170 ? -1.033 -24.359 17.172 1 90.94 170 GLY A O 1
ATOM 1348 N N . LYS A 1 171 ? -1.318 -24.469 15.031 1 93 171 LYS A N 1
ATOM 1349 C CA . LYS A 1 171 ? -2.701 -24.906 15.211 1 93 171 LYS A CA 1
ATOM 1350 C C . LYS A 1 171 ? -2.768 -26.391 15.594 1 93 171 LYS A C 1
ATOM 1352 O O . LYS A 1 171 ? -1.96 -27.188 15.125 1 93 171 LYS A O 1
ATOM 1357 N N . SER A 1 172 ? -3.799 -26.703 16.453 1 96.38 172 SER A N 1
ATOM 1358 C CA . SER A 1 172 ? -4.078 -28.109 16.688 1 96.38 172 SER A CA 1
ATOM 1359 C C . SER A 1 172 ? -4.625 -28.781 15.43 1 96.38 172 SER A C 1
ATOM 1361 O O . SER A 1 172 ? -5.125 -28.109 14.531 1 96.38 172 SER A O 1
ATOM 1363 N N . ASP A 1 173 ? -4.477 -30.109 15.406 1 95.69 173 ASP A N 1
ATOM 1364 C CA . ASP A 1 173 ? -5.008 -30.844 14.266 1 95.69 173 ASP A CA 1
ATOM 1365 C C . ASP A 1 173 ? -6.496 -30.562 14.07 1 95.69 173 ASP A C 1
ATOM 1367 O O . ASP A 1 173 ? -6.961 -30.406 12.938 1 95.69 173 ASP A O 1
ATOM 1371 N N . GLU A 1 174 ? -7.188 -30.469 15.148 1 96.56 174 GLU A N 1
ATOM 1372 C CA . GLU A 1 174 ? -8.625 -30.203 15.086 1 96.56 174 GLU A CA 1
ATOM 1373 C C . GLU A 1 174 ? -8.906 -28.797 14.539 1 96.56 174 GLU A C 1
ATOM 1375 O O . GLU A 1 174 ? -9.742 -28.641 13.648 1 96.56 174 GLU A O 1
ATOM 1380 N N . ASP A 1 175 ? -8.211 -27.859 15.008 1 95.5 175 ASP A N 1
ATOM 1381 C CA . ASP A 1 175 ? -8.391 -26.484 14.547 1 95.5 175 ASP A CA 1
ATOM 1382 C C . ASP A 1 175 ? -7.988 -26.344 13.086 1 95.5 175 ASP A C 1
ATOM 1384 O O . ASP A 1 175 ? -8.641 -25.625 12.328 1 95.5 175 ASP A O 1
ATOM 1388 N N . ALA A 1 176 ? -6.914 -27 12.789 1 96.12 176 ALA A N 1
ATOM 1389 C CA . ALA A 1 176 ? -6.438 -26.969 11.406 1 96.12 176 ALA A CA 1
ATOM 1390 C C . ALA A 1 176 ? -7.477 -27.562 10.461 1 96.12 176 ALA A C 1
ATOM 1392 O O . ALA A 1 176 ? -7.812 -26.953 9.438 1 96.12 176 ALA A O 1
ATOM 1393 N N . ARG A 1 177 ? -7.969 -28.688 10.836 1 96.38 177 ARG A N 1
ATOM 1394 C CA . ARG A 1 177 ? -8.984 -29.344 10.016 1 96.38 177 ARG A CA 1
ATOM 1395 C C . ARG A 1 177 ? -10.219 -28.469 9.875 1 96.38 177 ARG A C 1
ATOM 1397 O O . ARG A 1 177 ? -10.797 -28.359 8.789 1 96.38 177 ARG A O 1
ATOM 1404 N N . ALA A 1 178 ? -10.617 -27.875 10.93 1 96.38 178 ALA A N 1
ATOM 1405 C CA . ALA A 1 178 ? -11.789 -27.016 10.898 1 96.38 178 ALA A CA 1
ATOM 1406 C C . ALA A 1 178 ? -11.57 -25.812 9.984 1 96.38 178 ALA A C 1
ATOM 1408 O O . ALA A 1 178 ? -12.445 -25.453 9.203 1 96.38 178 ALA A O 1
ATOM 1409 N N . TRP A 1 179 ? -10.453 -25.25 10.062 1 95.75 179 TRP A N 1
ATOM 1410 C CA . TRP A 1 179 ? -10.117 -24.094 9.234 1 95.75 179 TRP A CA 1
ATOM 1411 C C . TRP A 1 179 ? -10.039 -24.484 7.758 1 95.75 179 TRP A C 1
ATOM 1413 O O . TRP A 1 179 ? -10.578 -23.781 6.895 1 95.75 179 TRP A O 1
ATOM 1423 N N . ILE A 1 180 ? -9.367 -25.547 7.5 1 96.81 180 ILE A N 1
ATOM 1424 C CA . ILE A 1 180 ? -9.25 -26.031 6.133 1 96.81 180 ILE A CA 1
ATOM 1425 C C . ILE A 1 180 ? -10.633 -26.281 5.539 1 96.81 180 ILE A C 1
ATOM 1427 O O . ILE A 1 180 ? -10.922 -25.859 4.418 1 96.81 180 ILE A O 1
ATOM 1431 N N . ALA A 1 181 ? -11.469 -26.844 6.309 1 96.75 181 ALA A N 1
ATOM 1432 C CA . ALA A 1 181 ? -12.805 -27.172 5.832 1 96.75 181 ALA A CA 1
ATOM 1433 C C . ALA A 1 181 ? -13.641 -25.906 5.629 1 96.75 181 ALA A C 1
ATOM 1435 O O . ALA A 1 181 ? -14.391 -25.797 4.66 1 96.75 181 ALA A O 1
ATOM 1436 N N . SER A 1 182 ? -13.484 -24.938 6.473 1 97 182 SER A N 1
ATOM 1437 C CA . SER A 1 182 ? -14.391 -23.781 6.477 1 97 182 SER A CA 1
ATOM 1438 C C . SER A 1 182 ? -13.859 -22.656 5.594 1 97 182 SER A C 1
ATOM 1440 O O . SER A 1 182 ? -14.625 -21.812 5.141 1 97 182 SER A O 1
ATOM 1442 N N . ASN A 1 183 ? -12.578 -22.688 5.328 1 97.25 183 ASN A N 1
ATOM 1443 C CA . ASN A 1 183 ? -12.023 -21.531 4.621 1 97.25 183 ASN A CA 1
ATOM 1444 C C . ASN A 1 183 ? -11.156 -21.969 3.443 1 97.25 183 ASN A C 1
ATOM 1446 O O . ASN A 1 183 ? -11.438 -21.625 2.295 1 97.25 183 ASN A O 1
ATOM 1450 N N . ASP A 1 184 ? -10.102 -22.812 3.678 1 97 184 ASP A N 1
ATOM 1451 C CA . ASP A 1 184 ? -9.148 -23.141 2.625 1 97 184 ASP A CA 1
ATOM 1452 C C . ASP A 1 184 ? -9.828 -23.891 1.482 1 97 184 ASP A C 1
ATOM 1454 O O . ASP A 1 184 ? -9.617 -23.562 0.31 1 97 184 ASP A O 1
ATOM 1458 N N . MET A 1 185 ? -10.625 -24.891 1.854 1 97 185 MET A N 1
ATOM 1459 C CA . MET A 1 185 ? -11.234 -25.734 0.823 1 97 185 MET A CA 1
ATOM 1460 C C . MET A 1 185 ? -12.227 -24.922 -0.014 1 97 185 MET A C 1
ATOM 1462 O O . MET A 1 185 ? -12.227 -25.016 -1.242 1 97 185 MET A O 1
ATOM 1466 N N . PRO A 1 186 ? -13.047 -24.125 0.634 1 97.38 186 PRO A N 1
ATOM 1467 C CA . PRO A 1 186 ? -13.898 -23.266 -0.187 1 97.38 186 PRO A CA 1
ATOM 1468 C C . PRO A 1 186 ? -13.109 -22.375 -1.133 1 97.38 186 PRO A C 1
ATOM 1470 O O . PRO A 1 186 ? -13.523 -22.156 -2.271 1 97.38 186 PRO A O 1
ATOM 1473 N N . ASN A 1 187 ? -12.023 -21.859 -0.748 1 97.88 187 ASN A N 1
ATOM 1474 C CA . ASN A 1 187 ? -11.172 -21.031 -1.601 1 97.88 187 ASN A CA 1
ATOM 1475 C C . ASN A 1 187 ? -10.555 -21.844 -2.734 1 97.88 187 ASN A C 1
ATOM 1477 O O . ASN A 1 187 ? -10.5 -21.391 -3.875 1 97.88 187 ASN A O 1
ATOM 1481 N N . ILE A 1 188 ? -10.078 -23.047 -2.398 1 97.88 188 ILE A N 1
ATOM 1482 C CA . ILE A 1 188 ? -9.531 -23.953 -3.406 1 97.88 188 ILE A CA 1
ATOM 1483 C C . ILE A 1 188 ? -10.586 -24.234 -4.469 1 97.88 188 ILE A C 1
ATOM 1485 O O . ILE A 1 188 ? -10.32 -24.125 -5.668 1 97.88 188 ILE A O 1
ATOM 1489 N N . GLU A 1 189 ? -11.742 -24.516 -4.031 1 97.06 189 GLU A N 1
ATOM 1490 C CA . GLU A 1 189 ? -12.836 -24.828 -4.941 1 97.06 189 GLU A CA 1
ATOM 1491 C C . GLU A 1 189 ? -13.18 -23.641 -5.836 1 97.06 189 GLU A C 1
ATOM 1493 O O . GLU A 1 189 ? -13.43 -23.812 -7.031 1 97.06 189 GLU A O 1
ATOM 1498 N N . ARG A 1 190 ? -13.156 -22.5 -5.266 1 96.62 190 ARG A N 1
ATOM 1499 C CA . ARG A 1 190 ? -13.461 -21.312 -6.039 1 96.62 190 ARG A CA 1
ATOM 1500 C C . ARG A 1 190 ? -12.422 -21.078 -7.129 1 96.62 190 ARG A C 1
ATOM 1502 O O . ARG A 1 190 ? -12.766 -20.766 -8.266 1 96.62 190 ARG A O 1
ATOM 1509 N N . VAL A 1 191 ? -11.18 -21.297 -6.824 1 97.25 191 VAL A N 1
ATOM 1510 C CA . VAL A 1 191 ? -10.086 -21.156 -7.777 1 97.25 191 VAL A CA 1
ATOM 1511 C C . VAL A 1 191 ? -10.242 -22.172 -8.898 1 97.25 191 VAL A C 1
ATOM 1513 O O . VAL A 1 191 ? -10.125 -21.844 -10.078 1 97.25 191 VAL A O 1
ATOM 1516 N N . LEU A 1 192 ? -10.555 -23.391 -8.531 1 96.44 192 LEU A N 1
ATOM 1517 C CA . LEU A 1 192 ? -10.594 -24.484 -9.492 1 96.44 192 LEU A CA 1
ATOM 1518 C C . LEU A 1 192 ? -11.844 -24.406 -10.359 1 96.44 192 LEU A C 1
ATOM 1520 O O . LEU A 1 192 ? -11.805 -24.688 -11.555 1 96.44 192 LEU A O 1
ATOM 1524 N N . ALA A 1 193 ? -12.891 -23.938 -9.789 1 95.31 193 ALA A N 1
ATOM 1525 C CA . ALA A 1 193 ? -14.18 -23.984 -10.469 1 95.31 193 ALA A CA 1
ATOM 1526 C C . ALA A 1 193 ? -14.328 -22.812 -11.445 1 95.31 193 ALA A C 1
ATOM 1528 O O . ALA A 1 193 ? -15.047 -22.922 -12.445 1 95.31 193 ALA A O 1
ATOM 1529 N N . ARG A 1 194 ? -13.633 -21.75 -11.234 1 94.88 194 ARG A N 1
ATOM 1530 C CA . ARG A 1 194 ? -13.93 -20.516 -11.977 1 94.88 194 ARG A CA 1
ATOM 1531 C C . ARG A 1 194 ? -12.648 -19.875 -12.484 1 94.88 194 ARG A C 1
ATOM 1533 O O . ARG A 1 194 ? -12.492 -18.656 -12.414 1 94.88 194 ARG A O 1
ATOM 1540 N N . ARG A 1 195 ? -11.766 -20.672 -12.852 1 95.62 195 ARG A N 1
ATOM 1541 C CA . ARG A 1 195 ? -10.555 -20.062 -13.414 1 95.62 195 ARG A CA 1
ATOM 1542 C C . ARG A 1 195 ? -10.633 -20.016 -14.938 1 95.62 195 ARG A C 1
ATOM 1544 O O . ARG A 1 195 ? -11.172 -20.922 -15.57 1 95.62 195 ARG A O 1
ATOM 1551 N N . ARG A 1 196 ? -10.125 -19 -15.531 1 97.5 196 ARG A N 1
ATOM 1552 C CA . ARG A 1 196 ? -9.906 -18.969 -16.969 1 97.5 196 ARG A CA 1
ATOM 1553 C C . ARG A 1 196 ? -8.766 -19.891 -17.391 1 97.5 196 ARG A C 1
ATOM 1555 O O . ARG A 1 196 ? -7.902 -20.203 -16.562 1 97.5 196 ARG A O 1
ATOM 1562 N N . PRO A 1 197 ? -8.734 -20.281 -18.688 1 97.5 197 PRO A N 1
ATOM 1563 C CA . PRO A 1 197 ? -7.629 -21.125 -19.141 1 97.5 197 PRO A CA 1
ATOM 1564 C C . PRO A 1 197 ? -6.273 -20.422 -19.047 1 97.5 197 PRO A C 1
ATOM 1566 O O . PRO A 1 197 ? -6.176 -19.219 -19.297 1 97.5 197 PRO A O 1
ATOM 1569 N N . ALA A 1 198 ? -5.328 -21.188 -18.688 1 98.5 198 ALA A N 1
ATOM 1570 C CA . ALA A 1 198 ? -3.955 -20.703 -18.641 1 98.5 198 ALA A CA 1
ATOM 1571 C C . ALA A 1 198 ? -3.199 -21.047 -19.922 1 98.5 198 ALA A C 1
ATOM 1573 O O . ALA A 1 198 ? -3.531 -22.031 -20.594 1 98.5 198 ALA A O 1
ATOM 1574 N N . ASP A 1 199 ? -2.24 -20.281 -20.203 1 98.44 199 ASP A N 1
ATOM 1575 C CA . ASP A 1 199 ? -1.377 -20.594 -21.344 1 98.44 199 ASP A CA 1
ATOM 1576 C C . ASP A 1 199 ? -0.58 -21.859 -21.094 1 98.44 199 ASP A C 1
ATOM 1578 O O . ASP A 1 199 ? -0.24 -22.578 -22.047 1 98.44 199 ASP A O 1
ATOM 1582 N N . MET A 1 200 ? -0.245 -22.141 -19.828 1 98.25 200 MET A N 1
ATOM 1583 C CA . MET A 1 200 ? 0.523 -23.312 -19.422 1 98.25 200 MET A CA 1
ATOM 1584 C C . MET A 1 200 ? 0.034 -23.844 -18.078 1 98.25 200 MET A C 1
ATOM 1586 O O . MET A 1 200 ? -0.248 -23.062 -17.156 1 98.25 200 MET A O 1
ATOM 1590 N N . VAL A 1 201 ? -0.141 -25.094 -18 1 97.81 201 VAL A N 1
ATOM 1591 C CA . VAL A 1 201 ? -0.486 -25.75 -16.75 1 97.81 201 VAL A CA 1
ATOM 1592 C C . VAL A 1 201 ? 0.658 -26.656 -16.312 1 97.81 201 VAL A C 1
ATOM 1594 O O . VAL A 1 201 ? 1.155 -27.469 -17.094 1 97.81 201 VAL A O 1
ATOM 1597 N N . ILE A 1 202 ? 1.037 -26.438 -15.094 1 96.56 202 ILE A N 1
ATOM 1598 C CA . ILE A 1 202 ? 2.119 -27.266 -14.57 1 96.56 202 ILE A CA 1
ATOM 1599 C C . ILE A 1 202 ? 1.654 -28 -13.312 1 96.56 202 ILE A C 1
ATOM 1601 O O . ILE A 1 202 ? 0.682 -27.594 -12.672 1 96.56 202 ILE A O 1
ATOM 1605 N N . GLY A 1 203 ? 2.328 -29.016 -12.852 1 85.31 203 GLY A N 1
ATOM 1606 C CA . GLY A 1 203 ? 2.014 -29.766 -11.648 1 85.31 203 GLY A CA 1
ATOM 1607 C C . GLY A 1 203 ? 2.225 -31.266 -11.805 1 85.31 203 GLY A C 1
ATOM 1608 O O . GLY A 1 203 ? 2.457 -31.75 -12.914 1 85.31 203 GLY A O 1
ATOM 1609 N N . MET B 1 1 ? -14.305 31.844 19.266 1 62.19 1 MET B N 1
ATOM 1610 C CA . MET B 1 1 ? -14.461 30.562 18.578 1 62.19 1 MET B CA 1
ATOM 1611 C C . MET B 1 1 ? -13.172 29.75 18.625 1 62.19 1 MET B C 1
ATOM 1613 O O . MET B 1 1 ? -12.086 30.297 18.484 1 62.19 1 MET B O 1
ATOM 1617 N N . SER B 1 2 ? -13.273 28.484 19.109 1 89.56 2 SER B N 1
ATOM 1618 C CA . SER B 1 2 ? -12.055 27.688 19.188 1 89.56 2 SER B CA 1
ATOM 1619 C C . SER B 1 2 ? -11.367 27.594 17.828 1 89.56 2 SER B C 1
ATOM 1621 O O . SER B 1 2 ? -11.992 27.828 16.797 1 89.56 2 SER B O 1
ATOM 1623 N N . GLU B 1 3 ? -10.102 27.734 17.766 1 91.44 3 GLU B N 1
ATOM 1624 C CA . GLU B 1 3 ? -9.312 27.641 16.547 1 91.44 3 GLU B CA 1
ATOM 1625 C C . GLU B 1 3 ? -9.82 26.516 15.641 1 91.44 3 GLU B C 1
ATOM 1627 O O . GLU B 1 3 ? -9.93 26.703 14.43 1 91.44 3 GLU B O 1
ATOM 1632 N N . ILE B 1 4 ? -10.227 25.469 16.266 1 93.88 4 ILE B N 1
ATOM 1633 C CA . ILE B 1 4 ? -10.688 24.328 15.492 1 93.88 4 ILE B CA 1
ATOM 1634 C C . ILE B 1 4 ? -12.031 24.641 14.844 1 93.88 4 ILE B C 1
ATOM 1636 O O . ILE B 1 4 ? -12.305 24.219 13.719 1 93.88 4 ILE B O 1
ATOM 1640 N N . ALA B 1 5 ? -12.891 25.375 15.531 1 93 5 ALA B N 1
ATOM 1641 C CA . ALA B 1 5 ? -14.18 25.781 14.977 1 93 5 ALA B CA 1
ATOM 1642 C C . ALA B 1 5 ? -13.984 26.703 13.773 1 93 5 ALA B C 1
ATOM 1644 O O . ALA B 1 5 ? -14.727 26.609 12.789 1 93 5 ALA B O 1
ATOM 1645 N N . HIS B 1 6 ? -13.016 27.562 13.969 1 95.31 6 HIS B N 1
ATOM 1646 C CA . HIS B 1 6 ? -12.695 28.484 12.883 1 95.31 6 HIS B CA 1
ATOM 1647 C C . HIS B 1 6 ? -12.219 27.719 11.648 1 95.31 6 HIS B C 1
ATOM 1649 O O . HIS B 1 6 ? -12.641 28.016 10.531 1 95.31 6 HIS B O 1
ATOM 1655 N N . ILE B 1 7 ? -11.344 26.781 11.797 1 97.25 7 ILE B N 1
ATOM 1656 C CA . ILE B 1 7 ? -10.828 25.953 10.711 1 97.25 7 ILE B CA 1
ATOM 1657 C C . ILE B 1 7 ? -11.984 25.188 10.062 1 97.25 7 ILE B C 1
ATOM 1659 O O . ILE B 1 7 ? -12.102 25.156 8.836 1 97.25 7 ILE B O 1
ATOM 1663 N N . THR B 1 8 ? -12.859 24.594 10.891 1 96.81 8 THR B N 1
ATOM 1664 C CA . THR B 1 8 ? -13.992 23.812 10.406 1 96.81 8 THR B CA 1
ATOM 1665 C C . THR B 1 8 ? -14.914 24.672 9.547 1 96.81 8 THR B C 1
ATOM 1667 O O . THR B 1 8 ? -15.328 24.25 8.461 1 96.81 8 THR B O 1
ATOM 1670 N N . ALA B 1 9 ? -15.148 25.875 10.062 1 96.19 9 ALA B N 1
ATOM 1671 C CA . ALA B 1 9 ? -16 26.812 9.32 1 96.19 9 ALA B CA 1
ATOM 1672 C C . ALA B 1 9 ? -15.383 27.156 7.969 1 96.19 9 ALA B C 1
ATOM 1674 O O . ALA B 1 9 ? -16.094 27.234 6.961 1 96.19 9 ALA B O 1
ATOM 1675 N N . ALA B 1 10 ? -14.094 27.375 7.969 1 97.56 10 ALA B N 1
ATOM 1676 C CA . ALA B 1 10 ? -13.398 27.703 6.723 1 97.56 10 ALA B CA 1
ATOM 1677 C C . ALA B 1 10 ? -13.5 26.562 5.723 1 97.56 10 ALA B C 1
ATOM 1679 O O . ALA B 1 10 ? -13.727 26.781 4.531 1 97.56 10 ALA B O 1
ATOM 1680 N N . ILE B 1 11 ? -13.344 25.344 6.195 1 98.06 11 ILE B N 1
ATOM 1681 C CA . ILE B 1 11 ? -13.438 24.156 5.355 1 98.06 11 ILE B CA 1
ATOM 1682 C C . ILE B 1 11 ? -14.828 24.062 4.742 1 98.06 11 ILE B C 1
ATOM 1684 O O . ILE B 1 11 ? -14.977 23.875 3.533 1 98.06 11 ILE B O 1
ATOM 1688 N N . PHE B 1 12 ? -15.867 24.281 5.512 1 96.56 12 PHE B N 1
ATOM 1689 C CA . PHE B 1 12 ? -17.25 24.219 5.027 1 96.56 12 PHE B CA 1
ATOM 1690 C C . PHE B 1 12 ? -17.5 25.266 3.965 1 96.56 12 PHE B C 1
ATOM 1692 O O . PHE B 1 12 ? -18.078 24.969 2.912 1 96.56 12 PHE B O 1
ATOM 1699 N N . LYS B 1 13 ? -17.047 26.406 4.336 1 97.25 13 LYS B N 1
ATOM 1700 C CA . LYS B 1 13 ? -17.281 27.531 3.432 1 97.25 13 LYS B CA 1
ATOM 1701 C C . LYS B 1 13 ? -16.625 27.297 2.076 1 97.25 13 LYS B C 1
ATOM 1703 O O . LYS B 1 13 ? -17.25 27.5 1.032 1 97.25 13 LYS B O 1
ATOM 1708 N N . ARG B 1 14 ? -15.414 26.812 2.062 1 97.81 14 ARG B N 1
ATOM 1709 C CA . ARG B 1 14 ? -14.656 26.609 0.832 1 97.81 14 ARG B CA 1
ATOM 1710 C C . ARG B 1 14 ? -15.172 25.406 0.053 1 97.81 14 ARG B C 1
ATOM 1712 O O . ARG B 1 14 ? -15.18 25.422 -1.18 1 97.81 14 ARG B O 1
ATOM 1719 N N . ALA B 1 15 ? -15.516 24.406 0.762 1 97.75 15 ALA B N 1
ATOM 1720 C CA . ALA B 1 15 ? -15.992 23.188 0.109 1 97.75 15 ALA B CA 1
ATOM 1721 C C . ALA B 1 15 ? -17.297 23.438 -0.632 1 97.75 15 ALA B C 1
ATOM 1723 O O . ALA B 1 15 ? -17.5 22.938 -1.743 1 97.75 15 ALA B O 1
ATOM 1724 N N . GLY B 1 16 ? -18.219 24.172 0.016 1 96.31 16 GLY B N 1
ATOM 1725 C CA . GLY B 1 16 ? -19.516 24.422 -0.594 1 96.31 16 GLY B CA 1
ATOM 1726 C C . GLY B 1 16 ? -20.234 23.156 -1.017 1 96.31 16 GLY B C 1
ATOM 1727 O O . GLY B 1 16 ? -20.422 22.25 -0.212 1 96.31 16 GLY B O 1
ATOM 1728 N N . LYS B 1 17 ? -20.516 23.031 -2.314 1 95.75 17 LYS B N 1
ATOM 1729 C CA . LYS B 1 17 ? -21.312 21.922 -2.812 1 95.75 17 LYS B CA 1
ATOM 1730 C C . LYS B 1 17 ? -20.438 20.859 -3.477 1 95.75 17 LYS B C 1
ATOM 1732 O O . LYS B 1 17 ? -20.938 19.938 -4.113 1 95.75 17 LYS B O 1
ATOM 1737 N N . ALA B 1 18 ? -19.188 20.984 -3.271 1 95.62 18 ALA B N 1
ATOM 1738 C CA . ALA B 1 18 ? -18.266 20.016 -3.887 1 95.62 18 ALA B CA 1
ATOM 1739 C C . ALA B 1 18 ? -18.547 18.609 -3.398 1 95.62 18 ALA B C 1
ATOM 1741 O O . ALA B 1 18 ? -18.891 18.391 -2.232 1 95.62 18 ALA B O 1
ATOM 1742 N N . ARG B 1 19 ? -18.531 17.641 -4.234 1 93.94 19 ARG B N 1
ATOM 1743 C CA . ARG B 1 19 ? -18.703 16.234 -3.867 1 93.94 19 ARG B CA 1
ATOM 1744 C C . ARG B 1 19 ? -17.531 15.734 -3.043 1 93.94 19 ARG B C 1
ATOM 1746 O O . ARG B 1 19 ? -17.703 14.883 -2.17 1 93.94 19 ARG B O 1
ATOM 1753 N N . ARG B 1 20 ? -16.375 16.25 -3.363 1 96.56 20 ARG B N 1
ATOM 1754 C CA . ARG B 1 20 ? -15.125 15.914 -2.686 1 96.56 20 ARG B CA 1
ATOM 1755 C C . ARG B 1 20 ? -14.281 17.156 -2.438 1 96.56 20 ARG B C 1
ATOM 1757 O O . ARG B 1 20 ? -14.188 18.031 -3.301 1 96.56 20 ARG B O 1
ATOM 1764 N N . PHE B 1 21 ? -13.773 17.266 -1.3 1 98.44 21 PHE B N 1
ATOM 1765 C CA . PHE B 1 21 ? -12.961 18.391 -0.871 1 98.44 21 PHE B CA 1
ATOM 1766 C C . PHE B 1 21 ? -11.727 17.906 -0.122 1 98.44 21 PHE B C 1
ATOM 1768 O O . PHE B 1 21 ? -11.828 17.391 0.988 1 98.44 21 PHE B O 1
ATOM 1775 N N . VAL B 1 22 ? -10.523 18.078 -0.757 1 98.75 22 VAL B N 1
ATOM 1776 C CA . VAL B 1 22 ? -9.273 17.547 -0.222 1 98.75 22 VAL B CA 1
ATOM 1777 C C . VAL B 1 22 ? -8.523 18.641 0.522 1 98.75 22 VAL B C 1
ATOM 1779 O O . VAL B 1 22 ? -8.125 19.641 -0.075 1 98.75 22 VAL B O 1
ATOM 1782 N N . VAL B 1 23 ? -8.312 18.453 1.802 1 98.81 23 VAL B N 1
ATOM 1783 C CA . VAL B 1 23 ? -7.613 19.391 2.67 1 98.81 23 VAL B CA 1
ATOM 1784 C C . VAL B 1 23 ? -6.23 18.859 3.021 1 98.81 23 VAL B C 1
ATOM 1786 O O . VAL B 1 23 ? -6.109 17.75 3.572 1 98.81 23 VAL B O 1
ATOM 1789 N N . ALA B 1 24 ? -5.203 19.578 2.705 1 98.88 24 ALA B N 1
ATOM 1790 C CA . ALA B 1 24 ? -3.854 19.234 3.146 1 98.88 24 ALA B CA 1
ATOM 1791 C C . ALA B 1 24 ? -3.531 19.891 4.488 1 98.88 24 ALA B C 1
ATOM 1793 O O . ALA B 1 24 ? -3.652 21.109 4.637 1 98.88 24 ALA B O 1
ATOM 1794 N N . ILE B 1 25 ? -3.176 19.078 5.426 1 98.75 25 ILE B N 1
ATOM 1795 C CA . ILE B 1 25 ? -2.723 19.531 6.734 1 98.75 25 ILE B CA 1
ATOM 1796 C C . ILE B 1 25 ? -1.234 19.234 6.898 1 98.75 25 ILE B C 1
ATOM 1798 O O . ILE B 1 25 ? -0.854 18.094 7.195 1 98.75 25 ILE B O 1
ATOM 1802 N N . ALA B 1 26 ? -0.428 20.25 6.691 1 98.75 26 ALA B N 1
ATOM 1803 C CA . ALA B 1 26 ? 1.023 20.094 6.676 1 98.75 26 ALA B CA 1
ATOM 1804 C C . ALA B 1 26 ? 1.664 20.781 7.879 1 98.75 26 ALA B C 1
ATOM 1806 O O . ALA B 1 26 ? 1.075 21.688 8.469 1 98.75 26 ALA B O 1
ATOM 1807 N N . GLY B 1 27 ? 2.787 20.359 8.25 1 98.12 27 GLY B N 1
ATOM 1808 C CA . GLY B 1 27 ? 3.594 20.906 9.336 1 98.12 27 GLY B CA 1
ATOM 1809 C C . GLY B 1 27 ? 4.824 20.078 9.641 1 98.12 27 GLY B C 1
ATOM 1810 O O . GLY B 1 27 ? 4.906 18.906 9.242 1 98.12 27 GLY B O 1
ATOM 1811 N N . PRO B 1 28 ? 5.762 20.688 10.312 1 97.88 28 PRO B N 1
ATOM 1812 C CA . PRO B 1 28 ? 6.973 19.922 10.641 1 97.88 28 PRO B CA 1
ATOM 1813 C C . PRO B 1 28 ? 6.715 18.812 11.656 1 97.88 28 PRO B C 1
ATOM 1815 O O . PRO B 1 28 ? 5.633 18.75 12.25 1 97.88 28 PRO B O 1
ATOM 1818 N N . PRO B 1 29 ? 7.723 17.844 11.742 1 96.44 29 PRO B N 1
ATOM 1819 C CA . PRO B 1 29 ? 7.609 16.828 12.789 1 96.44 29 PRO B CA 1
ATOM 1820 C C . PRO B 1 29 ? 7.348 17.438 14.172 1 96.44 29 PRO B C 1
ATOM 1822 O O . PRO B 1 29 ? 7.969 18.422 14.539 1 96.44 29 PRO B O 1
ATOM 1825 N N . GLY B 1 30 ? 6.344 16.906 14.844 1 95.06 30 GLY B N 1
ATOM 1826 C CA . GLY B 1 30 ? 6.059 17.344 16.203 1 95.06 30 GLY B CA 1
ATOM 1827 C C . GLY B 1 30 ? 5.07 18.5 16.25 1 95.06 30 GLY B C 1
ATOM 1828 O O . GLY B 1 30 ? 4.707 18.953 17.328 1 95.06 30 GLY B O 1
ATOM 1829 N N . ALA B 1 31 ? 4.512 18.891 15.125 1 97 31 ALA B N 1
ATOM 1830 C CA . ALA B 1 31 ? 3.719 20.109 15.062 1 97 31 ALA B CA 1
ATOM 1831 C C . ALA B 1 31 ? 2.289 19.875 15.539 1 97 31 ALA B C 1
ATOM 1833 O O . ALA B 1 31 ? 1.542 20.812 15.797 1 97 31 ALA B O 1
ATOM 1834 N N . GLY B 1 32 ? 1.871 18.625 15.656 1 95.25 32 GLY B N 1
ATOM 1835 C CA . GLY B 1 32 ? 0.52 18.328 16.109 1 95.25 32 GLY B CA 1
ATOM 1836 C C . GLY B 1 32 ? -0.465 18.141 14.969 1 95.25 32 GLY B C 1
ATOM 1837 O O . GLY B 1 32 ? -1.674 18.281 15.156 1 95.25 32 GLY B O 1
ATOM 1838 N N . LYS B 1 33 ? -0.029 17.844 13.805 1 96.75 33 LYS B N 1
ATOM 1839 C CA . LYS B 1 33 ? -0.875 17.625 12.633 1 96.75 33 LYS B CA 1
ATOM 1840 C C . LYS B 1 33 ? -1.897 16.516 12.891 1 96.75 33 LYS B C 1
ATOM 1842 O O . LYS B 1 33 ? -3.072 16.656 12.547 1 96.75 33 LYS B O 1
ATOM 1847 N N . SER B 1 34 ? -1.405 15.398 13.453 1 96.25 34 SER B N 1
ATOM 1848 C CA . SER B 1 34 ? -2.287 14.266 13.688 1 96.25 34 SER B CA 1
ATOM 1849 C C . SER B 1 34 ? -3.385 14.617 14.688 1 96.25 34 SER B C 1
ATOM 1851 O O . SER B 1 34 ? -4.539 14.211 14.516 1 96.25 34 SER B O 1
ATOM 1853 N N . THR B 1 35 ? -3.064 15.359 15.719 1 94.88 35 THR B N 1
ATOM 1854 C CA . THR B 1 35 ? -4.059 15.812 16.688 1 94.88 35 THR B CA 1
ATOM 1855 C C . THR B 1 35 ? -5.094 16.719 16.016 1 94.88 35 THR B C 1
ATOM 1857 O O . THR B 1 35 ? -6.297 16.547 16.234 1 94.88 35 THR B O 1
ATOM 1860 N N . LEU B 1 36 ? -4.602 17.656 15.25 1 96.94 36 LEU B N 1
ATOM 1861 C CA . LEU B 1 36 ? -5.504 18.547 14.531 1 96.94 36 LEU B CA 1
ATOM 1862 C C . LEU B 1 36 ? -6.422 17.766 13.602 1 96.94 36 LEU B C 1
ATOM 1864 O O . LEU B 1 36 ? -7.637 18 13.586 1 96.94 36 LEU B O 1
ATOM 1868 N N . SER B 1 37 ? -5.867 16.859 12.836 1 97.81 37 SER B N 1
ATOM 1869 C CA . SER B 1 37 ? -6.645 16.062 11.891 1 97.81 37 SER B CA 1
ATOM 1870 C C . SER B 1 37 ? -7.711 15.242 12.602 1 97.81 37 SER B C 1
ATOM 1872 O O . SER B 1 37 ? -8.852 15.164 12.141 1 97.81 37 SER B O 1
ATOM 1874 N N . ALA B 1 38 ? -7.336 14.68 13.711 1 97.25 38 ALA B N 1
ATOM 1875 C CA . ALA B 1 38 ? -8.289 13.883 14.492 1 97.25 38 ALA B CA 1
ATOM 1876 C C . ALA B 1 38 ? -9.438 14.75 14.992 1 97.25 38 ALA B C 1
ATOM 1878 O O . ALA B 1 38 ? -10.602 14.344 14.93 1 97.25 38 ALA B O 1
ATOM 1879 N N . SER B 1 39 ? -9.086 15.914 15.516 1 97.12 39 SER B N 1
ATOM 1880 C CA . SER B 1 39 ? -10.094 16.844 16.016 1 97.12 39 SER B CA 1
ATOM 1881 C C . SER B 1 39 ? -11.047 17.266 14.898 1 97.12 39 SER B C 1
ATOM 1883 O O . SER B 1 39 ? -12.258 17.328 15.094 1 97.12 39 SER B O 1
ATOM 1885 N N . LEU B 1 40 ? -10.477 17.609 13.758 1 97.5 40 LEU B N 1
ATOM 1886 C CA . LEU B 1 40 ? -11.297 18 12.609 1 97.5 40 LEU B CA 1
ATOM 1887 C C . LEU B 1 40 ? -12.219 16.859 12.188 1 97.5 40 LEU B C 1
ATOM 1889 O O . LEU B 1 40 ? -13.398 17.078 11.914 1 97.5 40 LEU B O 1
ATOM 1893 N N . HIS B 1 41 ? -11.641 15.648 12.086 1 97.19 41 HIS B N 1
ATOM 1894 C CA . HIS B 1 41 ? -12.422 14.469 11.719 1 97.19 41 HIS B CA 1
ATOM 1895 C C . HIS B 1 41 ? -13.625 14.297 12.641 1 97.19 41 HIS B C 1
ATOM 1897 O O . HIS B 1 41 ? -14.711 13.93 12.195 1 97.19 41 HIS B O 1
ATOM 1903 N N . GLU B 1 42 ? -13.438 14.602 13.914 1 95.5 42 GLU B N 1
ATOM 1904 C CA . GLU B 1 42 ? -14.492 14.438 14.906 1 95.5 42 GLU B CA 1
ATOM 1905 C C . GLU B 1 42 ? -15.562 15.523 14.758 1 95.5 42 GLU B C 1
ATOM 1907 O O . GLU B 1 42 ? -16.734 15.281 15.031 1 95.5 42 GLU B O 1
ATOM 1912 N N . LEU B 1 43 ? -15.18 16.688 14.336 1 94.5 43 LEU B N 1
ATOM 1913 C CA . LEU B 1 43 ? -16.094 17.828 14.281 1 94.5 43 LEU B CA 1
ATOM 1914 C C . LEU B 1 43 ? -16.875 17.828 12.977 1 94.5 43 LEU B C 1
ATOM 1916 O O . LEU B 1 43 ? -17.984 18.391 12.914 1 94.5 43 LEU B O 1
ATOM 1920 N N . LEU B 1 44 ? -16.297 17.297 11.961 1 94.88 44 LEU B N 1
ATOM 1921 C CA . LEU B 1 44 ? -17.031 17.156 10.703 1 94.88 44 LEU B CA 1
ATOM 1922 C C . LEU B 1 44 ? -18.109 16.109 10.812 1 94.88 44 LEU B C 1
ATOM 1924 O O . LEU B 1 44 ? -18.031 15.203 11.656 1 94.88 44 LEU B O 1
ATOM 1928 N N . PRO B 1 45 ? -19.203 16.234 10.062 1 93.31 45 PRO B N 1
ATOM 1929 C CA . PRO B 1 45 ? -20.297 15.266 10.18 1 93.31 45 PRO B CA 1
ATOM 1930 C C . PRO B 1 45 ? -19.812 13.82 10.031 1 93.31 45 PRO B C 1
ATOM 1932 O O . PRO B 1 45 ? -18.953 13.531 9.195 1 93.31 45 PRO B O 1
ATOM 1935 N N . GLU B 1 46 ? -20.391 13.016 10.859 1 90.94 46 GLU B N 1
ATOM 1936 C CA . GLU B 1 46 ? -20 11.609 10.875 1 90.94 46 GLU B CA 1
ATOM 1937 C C . GLU B 1 46 ? -20.141 10.977 9.492 1 90.94 46 GLU B C 1
ATOM 1939 O O . GLU B 1 46 ? -21.141 11.203 8.805 1 90.94 46 GLU B O 1
ATOM 1944 N N . GLY B 1 47 ? -19.109 10.305 9.133 1 92.44 47 GLY B N 1
ATOM 1945 C CA . GLY B 1 47 ? -19.156 9.562 7.883 1 92.44 47 GLY B CA 1
ATOM 1946 C C . GLY B 1 47 ? -18.797 10.398 6.668 1 92.44 47 GLY B C 1
ATOM 1947 O O . GLY B 1 47 ? -18.781 9.898 5.547 1 92.44 47 GLY B O 1
ATOM 1948 N N . THR B 1 48 ? -18.453 11.664 6.895 1 96.19 48 THR B N 1
ATOM 1949 C CA . THR B 1 48 ? -18.234 12.523 5.734 1 96.19 48 THR B CA 1
ATOM 1950 C C . THR B 1 48 ? -16.75 12.836 5.566 1 96.19 48 THR B C 1
ATOM 1952 O O . THR B 1 48 ? -16.359 13.484 4.598 1 96.19 48 THR B O 1
ATOM 1955 N N . SER B 1 49 ? -15.984 12.359 6.512 1 97.94 49 SER B N 1
ATOM 1956 C CA . SER B 1 49 ? -14.562 12.68 6.418 1 97.94 49 SER B CA 1
ATOM 1957 C C . SER B 1 49 ? -13.695 11.453 6.684 1 97.94 49 SER B C 1
ATOM 1959 O O . SER B 1 49 ? -14.125 10.523 7.367 1 97.94 49 SER B O 1
ATOM 1961 N N . GLU B 1 50 ? -12.547 11.414 6.094 1 98 50 GLU B N 1
ATOM 1962 C CA . GLU B 1 50 ? -11.508 10.414 6.336 1 98 50 GLU B CA 1
ATOM 1963 C C . GLU B 1 50 ? -10.125 11.055 6.379 1 98 50 GLU B C 1
ATOM 1965 O O . GLU B 1 50 ? -9.875 12.047 5.691 1 98 50 GLU B O 1
ATOM 1970 N N . ILE B 1 51 ? -9.297 10.5 7.191 1 98.62 51 ILE B N 1
ATOM 1971 C CA . ILE B 1 51 ? -7.914 10.969 7.273 1 98.62 51 ILE B CA 1
ATOM 1972 C C . ILE B 1 51 ? -7.02 10.078 6.41 1 98.62 51 ILE B C 1
ATOM 1974 O O . ILE B 1 51 ? -7.137 8.852 6.445 1 98.62 51 ILE B O 1
ATOM 1978 N N . VAL B 1 52 ? -6.195 10.633 5.586 1 98.75 52 VAL B N 1
ATOM 1979 C CA . VAL B 1 52 ? -5.176 9.961 4.793 1 98.75 52 VAL B CA 1
ATOM 1980 C C . VAL B 1 52 ? -3.785 10.383 5.258 1 98.75 52 VAL B C 1
ATOM 1982 O O . VAL B 1 52 ? -3.299 11.453 4.879 1 98.75 52 VAL B O 1
ATOM 1985 N N . PRO B 1 53 ? -3.15 9.586 6.035 1 98.69 53 PRO B N 1
ATOM 1986 C CA . PRO B 1 53 ? -1.834 9.953 6.562 1 98.69 53 PRO B CA 1
ATOM 1987 C C . PRO B 1 53 ? -0.705 9.68 5.57 1 98.69 53 PRO B C 1
ATOM 1989 O O . PRO B 1 53 ? -0.584 8.562 5.062 1 98.69 53 PRO B O 1
ATOM 1992 N N . MET B 1 54 ? 0.113 10.641 5.328 1 98.69 54 MET B N 1
ATOM 1993 C CA . MET B 1 54 ? 1.289 10.5 4.477 1 98.69 54 MET B CA 1
ATOM 1994 C C . MET B 1 54 ? 2.225 9.422 5.012 1 98.69 54 MET B C 1
ATOM 1996 O O . MET B 1 54 ? 2.848 8.688 4.234 1 98.69 54 MET B O 1
ATOM 2000 N N . ASP B 1 55 ? 2.258 9.273 6.32 1 98.19 55 ASP B N 1
ATOM 2001 C CA . ASP B 1 55 ? 3.211 8.391 6.98 1 98.19 55 ASP B CA 1
ATOM 2002 C C . ASP B 1 55 ? 2.967 6.934 6.59 1 98.19 55 ASP B C 1
ATOM 2004 O O . ASP B 1 55 ? 3.848 6.086 6.75 1 98.19 55 ASP B O 1
ATOM 2008 N N . GLY B 1 56 ? 1.787 6.613 6.105 1 98.62 56 GLY B N 1
ATOM 2009 C CA . GLY B 1 56 ? 1.535 5.273 5.598 1 98.62 56 GLY B CA 1
ATOM 2010 C C . GLY B 1 56 ? 2.406 4.914 4.406 1 98.62 56 GLY B C 1
ATOM 2011 O O . GLY B 1 56 ? 2.52 3.742 4.047 1 98.62 56 GLY B O 1
ATOM 2012 N N . PHE B 1 57 ? 3.084 5.875 3.84 1 98.81 57 PHE B N 1
ATOM 2013 C CA . PHE B 1 57 ? 3.824 5.652 2.604 1 98.81 57 PHE B CA 1
ATOM 2014 C C . PHE B 1 57 ? 5.324 5.652 2.863 1 98.81 57 PHE B C 1
ATOM 2016 O O . PHE B 1 57 ? 6.121 5.781 1.931 1 98.81 57 PHE B O 1
ATOM 2023 N N . HIS B 1 58 ? 5.75 5.551 4.117 1 98.69 58 HIS B N 1
ATOM 2024 C CA . HIS B 1 58 ? 7.156 5.273 4.391 1 98.69 58 HIS B CA 1
ATOM 2025 C C . HIS B 1 58 ? 7.613 4.004 3.682 1 98.69 58 HIS B C 1
ATOM 2027 O O . HIS B 1 58 ? 6.902 2.994 3.689 1 98.69 58 HIS B O 1
ATOM 2033 N N . TYR B 1 59 ? 8.773 4.086 3.105 1 98.62 59 TYR B N 1
ATOM 2034 C CA . TYR B 1 59 ? 9.406 2.83 2.713 1 98.62 59 TYR B CA 1
ATOM 2035 C C . TYR B 1 59 ? 9.656 1.944 3.928 1 98.62 59 TYR B C 1
ATOM 2037 O O . TYR B 1 59 ? 10 2.439 5.004 1 98.62 59 TYR B O 1
ATOM 2045 N N . ASP B 1 60 ? 9.5 0.693 3.711 1 98.44 60 ASP B N 1
ATOM 2046 C CA . ASP B 1 60 ? 9.898 -0.283 4.723 1 98.44 60 ASP B CA 1
ATOM 2047 C C . ASP B 1 60 ? 11.391 -0.183 5.023 1 98.44 60 ASP B C 1
ATOM 2049 O O . ASP B 1 60 ? 12.188 0.142 4.141 1 98.44 60 ASP B O 1
ATOM 2053 N N . ASP B 1 61 ? 11.797 -0.558 6.258 1 97.62 61 ASP B N 1
ATOM 2054 C CA . ASP B 1 61 ? 13.188 -0.468 6.688 1 97.62 61 ASP B CA 1
ATOM 2055 C C . ASP B 1 61 ? 14.102 -1.313 5.797 1 97.62 61 ASP B C 1
ATOM 2057 O O . ASP B 1 61 ? 15.258 -0.967 5.582 1 97.62 61 ASP B O 1
ATOM 2061 N N . ILE B 1 62 ? 13.531 -2.373 5.258 1 97 62 ILE B N 1
ATOM 2062 C CA . ILE B 1 62 ? 14.32 -3.219 4.375 1 97 62 ILE B CA 1
ATOM 2063 C C . ILE B 1 62 ? 14.797 -2.408 3.17 1 97 62 ILE B C 1
ATOM 2065 O O . ILE B 1 62 ? 15.961 -2.5 2.77 1 97 62 ILE B O 1
ATOM 2069 N N . ILE B 1 63 ? 13.938 -1.603 2.635 1 97.88 63 ILE B N 1
ATOM 2070 C CA . ILE B 1 63 ? 14.273 -0.754 1.496 1 97.88 63 ILE B CA 1
ATOM 2071 C C . ILE B 1 63 ? 15.219 0.357 1.941 1 97.88 63 ILE B C 1
ATOM 2073 O O . ILE B 1 63 ? 16.219 0.641 1.268 1 97.88 63 ILE B O 1
ATOM 2077 N N . LEU B 1 64 ? 14.914 0.965 3.105 1 98.31 64 LEU B N 1
ATOM 2078 C CA . LEU B 1 64 ? 15.734 2.064 3.607 1 98.31 64 LEU B CA 1
ATOM 2079 C C . LEU B 1 64 ? 17.172 1.601 3.873 1 98.31 64 LEU B C 1
ATOM 2081 O O . LEU B 1 64 ? 18.125 2.318 3.568 1 98.31 64 LEU B O 1
ATOM 2085 N N . ASN B 1 65 ? 17.281 0.412 4.422 1 98.25 65 ASN B N 1
ATOM 2086 C CA . ASN B 1 65 ? 18.609 -0.149 4.668 1 98.25 65 ASN B CA 1
ATOM 2087 C C . ASN B 1 65 ? 19.375 -0.389 3.367 1 98.25 65 ASN B C 1
ATOM 2089 O O . ASN B 1 65 ? 20.531 -0.021 3.25 1 98.25 65 ASN B O 1
ATOM 2093 N N . ARG B 1 66 ? 18.719 -0.955 2.361 1 96.94 66 ARG B N 1
ATOM 2094 C CA . ARG B 1 66 ? 19.328 -1.22 1.064 1 96.94 66 ARG B CA 1
ATOM 2095 C C . ARG B 1 66 ? 19.812 0.072 0.412 1 96.94 66 ARG B C 1
ATOM 2097 O O . ARG B 1 66 ? 20.844 0.084 -0.268 1 96.94 66 ARG B O 1
ATOM 2104 N N . ARG B 1 67 ? 19.156 1.162 0.68 1 97.38 67 ARG B N 1
ATOM 2105 C CA . ARG B 1 67 ? 19.438 2.434 0.028 1 97.38 67 ARG B CA 1
ATOM 2106 C C . ARG B 1 67 ? 20.344 3.301 0.903 1 97.38 67 ARG B C 1
ATOM 2108 O O . ARG B 1 67 ? 20.688 4.426 0.527 1 97.38 67 ARG B O 1
ATOM 2115 N N . GLY B 1 68 ? 20.625 2.863 2.117 1 97.81 68 GLY B N 1
ATOM 2116 C CA . GLY B 1 68 ? 21.438 3.643 3.041 1 97.81 68 GLY B CA 1
ATOM 2117 C C . GLY B 1 68 ? 20.703 4.844 3.609 1 97.81 68 GLY B C 1
ATOM 2118 O O . GLY B 1 68 ? 21.328 5.844 3.973 1 97.81 68 GLY B O 1
ATOM 2119 N N . LEU B 1 69 ? 19.391 4.758 3.695 1 98 69 LEU B N 1
ATOM 2120 C CA . LEU B 1 69 ? 18.578 5.914 4.059 1 98 69 LEU B CA 1
ATOM 2121 C C . LEU B 1 69 ? 18 5.754 5.457 1 98 69 LEU B C 1
ATOM 2123 O O . LEU B 1 69 ? 17.344 6.66 5.965 1 98 69 LEU B O 1
ATOM 2127 N N . ARG B 1 70 ? 18.297 4.641 6.164 1 97.19 70 ARG B N 1
ATOM 2128 C CA . ARG B 1 70 ? 17.688 4.355 7.461 1 97.19 70 ARG B CA 1
ATOM 2129 C C . ARG B 1 70 ? 18.016 5.449 8.469 1 97.19 70 ARG B C 1
ATOM 2131 O O . ARG B 1 70 ? 17.156 5.875 9.242 1 97.19 70 ARG B O 1
ATOM 2138 N N . PRO B 1 71 ? 19.188 6.066 8.453 1 96.5 71 PRO B N 1
ATOM 2139 C CA . PRO B 1 71 ? 19.5 7.133 9.406 1 96.5 71 PRO B CA 1
ATOM 2140 C C . PRO B 1 71 ? 18.703 8.406 9.148 1 96.5 71 PRO B C 1
ATOM 2142 O O . PRO B 1 71 ? 18.719 9.32 9.977 1 96.5 71 PRO B O 1
ATOM 2145 N N . ARG B 1 72 ? 18.047 8.398 7.984 1 97.56 72 ARG B N 1
ATOM 2146 C CA . ARG B 1 72 ? 17.281 9.594 7.613 1 97.56 72 ARG B CA 1
ATOM 2147 C C . ARG B 1 72 ? 15.797 9.289 7.531 1 97.56 72 ARG B C 1
ATOM 2149 O O . ARG B 1 72 ? 15.039 10.031 6.898 1 97.56 72 ARG B O 1
ATOM 2156 N N . LYS B 1 73 ? 15.414 8.219 8.148 1 96.94 73 LYS B N 1
ATOM 2157 C CA . LYS B 1 73 ? 14 7.852 8.109 1 96.94 73 LYS B CA 1
ATOM 2158 C C . LYS B 1 73 ? 13.117 9.016 8.547 1 96.94 73 LYS B C 1
ATOM 2160 O O . LYS B 1 73 ? 13.336 9.609 9.609 1 96.94 73 LYS B O 1
ATOM 2165 N N . GLY B 1 74 ? 12.156 9.359 7.672 1 96.94 74 GLY B N 1
ATOM 2166 C CA . GLY B 1 74 ? 11.297 10.516 7.887 1 96.94 74 GLY B CA 1
ATOM 2167 C C . GLY B 1 74 ? 11.609 11.672 6.949 1 96.94 74 GLY B C 1
ATOM 2168 O O . GLY B 1 74 ? 10.812 12.602 6.824 1 96.94 74 GLY B O 1
ATOM 2169 N N . ALA B 1 75 ? 12.742 11.617 6.312 1 98.19 75 ALA B N 1
ATOM 2170 C CA . ALA B 1 75 ? 13.07 12.602 5.285 1 98.19 75 ALA B CA 1
ATOM 2171 C C . ALA B 1 75 ? 12.258 12.367 4.02 1 98.19 75 ALA B C 1
ATOM 2173 O O . ALA B 1 75 ? 11.711 11.281 3.82 1 98.19 75 ALA B O 1
ATOM 2174 N N . PRO B 1 76 ? 12.117 13.336 3.119 1 98.31 76 PRO B N 1
ATOM 2175 C CA . PRO B 1 76 ? 11.258 13.211 1.938 1 98.31 76 PRO B CA 1
ATOM 2176 C C . PRO B 1 76 ? 11.602 11.984 1.091 1 98.31 76 PRO B C 1
ATOM 2178 O O . PRO B 1 76 ? 10.703 11.297 0.598 1 98.31 76 PRO B O 1
ATOM 2181 N N . GLU B 1 77 ? 12.883 11.672 0.984 1 98.06 77 GLU B N 1
ATOM 2182 C CA . GLU B 1 77 ? 13.328 10.602 0.093 1 98.06 77 GLU B CA 1
ATOM 2183 C C . GLU B 1 77 ? 13.07 9.227 0.703 1 98.06 77 GLU B C 1
ATOM 2185 O O . GLU B 1 77 ? 13.32 8.203 0.064 1 98.06 77 GLU B O 1
ATOM 2190 N N . THR B 1 78 ? 12.539 9.234 1.89 1 98.5 78 THR B N 1
ATOM 2191 C CA . THR B 1 78 ? 12.281 7.961 2.561 1 98.5 78 THR B CA 1
ATOM 2192 C C . THR B 1 78 ? 10.812 7.562 2.418 1 98.5 78 THR B C 1
ATOM 2194 O O . THR B 1 78 ? 10.359 6.613 3.061 1 98.5 78 THR B O 1
ATOM 2197 N N . PHE B 1 79 ? 10.047 8.281 1.579 1 98.62 79 PHE B N 1
ATOM 2198 C CA . PHE B 1 79 ? 8.641 7.98 1.332 1 98.62 79 PHE B CA 1
ATOM 2199 C C . PHE B 1 79 ? 8.43 7.535 -0.109 1 98.62 79 PHE B C 1
ATOM 2201 O O . PHE B 1 79 ? 9.133 7.988 -1.015 1 98.62 79 PHE B O 1
ATOM 2208 N N . ASP B 1 80 ? 7.496 6.668 -0.285 1 98.5 80 ASP B N 1
ATOM 2209 C CA . ASP B 1 80 ? 7.004 6.285 -1.604 1 98.5 80 ASP B CA 1
ATOM 2210 C C . ASP B 1 80 ? 6.109 7.375 -2.195 1 98.5 80 ASP B C 1
ATOM 2212 O O . ASP B 1 80 ? 4.887 7.246 -2.191 1 98.5 80 ASP B O 1
ATOM 2216 N N . PHE B 1 81 ? 6.742 8.367 -2.77 1 98.5 81 PHE B N 1
ATOM 2217 C CA . PHE B 1 81 ? 6.016 9.508 -3.312 1 98.5 81 PHE B CA 1
ATOM 2218 C C . PHE B 1 81 ? 5.078 9.07 -4.43 1 98.5 81 PHE B C 1
ATOM 2220 O O . PHE B 1 81 ? 3.916 9.484 -4.469 1 98.5 81 PHE B O 1
ATOM 2227 N N . ALA B 1 82 ? 5.574 8.266 -5.328 1 98.12 82 ALA B N 1
ATOM 2228 C CA . ALA B 1 82 ? 4.785 7.883 -6.496 1 98.12 82 ALA B CA 1
ATOM 2229 C C . ALA B 1 82 ? 3.512 7.148 -6.082 1 98.12 82 ALA B C 1
ATOM 2231 O O . ALA B 1 82 ? 2.441 7.387 -6.648 1 98.12 82 ALA B O 1
ATOM 2232 N N . GLY B 1 83 ? 3.672 6.234 -5.117 1 98.44 83 GLY B N 1
ATOM 2233 C CA . GLY B 1 83 ? 2.492 5.57 -4.59 1 98.44 83 GLY B CA 1
ATOM 2234 C C . GLY B 1 83 ? 1.507 6.527 -3.943 1 98.44 83 GLY B C 1
ATOM 2235 O O . GLY B 1 83 ? 0.296 6.406 -4.141 1 98.44 83 GLY B O 1
ATOM 2236 N N . PHE B 1 84 ? 2.01 7.496 -3.188 1 98.81 84 PHE B N 1
ATOM 2237 C CA . PHE B 1 84 ? 1.192 8.5 -2.51 1 98.81 84 PHE B CA 1
ATOM 2238 C C . PHE B 1 84 ? 0.448 9.359 -3.52 1 98.81 84 PHE B C 1
ATOM 2240 O O . PHE B 1 84 ? -0.764 9.555 -3.404 1 98.81 84 PHE B O 1
ATOM 2247 N N . GLU B 1 85 ? 1.143 9.82 -4.527 1 98.56 85 GLU B N 1
ATOM 2248 C CA . GLU B 1 85 ? 0.536 10.633 -5.578 1 98.56 85 GLU B CA 1
ATOM 2249 C C . GLU B 1 85 ? -0.561 9.859 -6.305 1 98.56 85 GLU B C 1
ATOM 2251 O O . GLU B 1 85 ? -1.649 10.391 -6.539 1 98.56 85 GLU B O 1
ATOM 2256 N N . THR B 1 86 ? -0.282 8.625 -6.633 1 98.31 86 THR B N 1
ATOM 2257 C C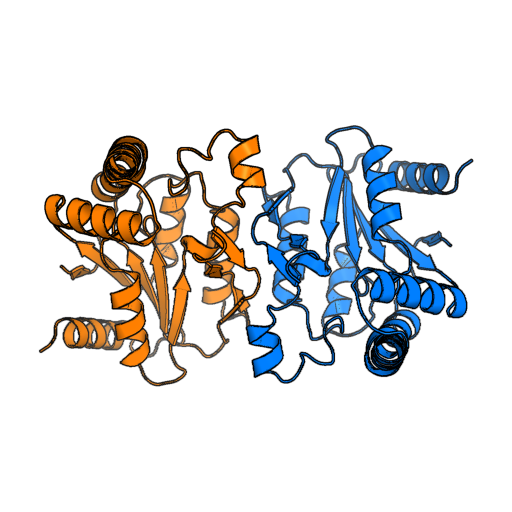A . THR B 1 86 ? -1.254 7.77 -7.309 1 98.31 86 THR B CA 1
ATOM 2258 C C . THR B 1 86 ? -2.518 7.617 -6.465 1 98.31 86 THR B C 1
ATOM 2260 O O . THR B 1 86 ? -3.631 7.734 -6.984 1 98.31 86 THR B O 1
ATOM 2263 N N . LEU B 1 87 ? -2.334 7.398 -5.188 1 98.5 87 LEU B N 1
ATOM 2264 C CA . LEU B 1 87 ? -3.469 7.234 -4.285 1 98.5 87 LEU B CA 1
ATOM 2265 C C . LEU B 1 87 ? -4.324 8.492 -4.25 1 98.5 87 LEU B C 1
ATOM 2267 O O . LEU B 1 87 ? -5.555 8.414 -4.328 1 98.5 87 LEU B O 1
ATOM 2271 N N . LEU B 1 88 ? -3.654 9.617 -4.102 1 98.56 88 LEU B N 1
ATOM 2272 C CA . LEU B 1 88 ? -4.391 10.875 -4.035 1 98.56 88 LEU B CA 1
ATOM 2273 C C . LEU B 1 88 ? -5.168 11.117 -5.324 1 98.56 88 LEU B C 1
ATOM 2275 O O . LEU B 1 88 ? -6.301 11.609 -5.289 1 98.56 88 LEU B O 1
ATOM 2279 N N . LYS B 1 89 ? -4.609 10.766 -6.441 1 98.19 89 LYS B N 1
ATOM 2280 C CA . LYS B 1 89 ? -5.297 10.914 -7.723 1 98.19 89 LYS B CA 1
ATOM 2281 C C . LYS B 1 89 ? -6.52 10 -7.797 1 98.19 89 LYS B C 1
ATOM 2283 O O . LYS B 1 89 ? -7.574 10.406 -8.297 1 98.19 89 LYS B O 1
ATOM 2288 N N . ARG B 1 90 ? -6.363 8.812 -7.316 1 97.94 90 ARG B N 1
ATOM 2289 C CA . ARG B 1 90 ? -7.492 7.887 -7.27 1 97.94 90 ARG B CA 1
ATOM 2290 C C . ARG B 1 90 ? -8.609 8.438 -6.383 1 97.94 90 ARG B C 1
ATOM 2292 O O . ARG B 1 90 ? -9.789 8.352 -6.738 1 97.94 90 ARG B O 1
ATOM 2299 N N . ILE B 1 91 ? -8.242 8.977 -5.234 1 97.62 91 ILE B N 1
ATOM 2300 C CA . ILE B 1 91 ? -9.211 9.555 -4.312 1 97.62 91 ILE B CA 1
ATOM 2301 C C . ILE B 1 91 ? -9.953 10.703 -4.996 1 97.62 91 ILE B C 1
ATOM 2303 O O . ILE B 1 91 ? -11.18 10.781 -4.93 1 97.62 91 ILE B O 1
ATOM 2307 N N . ARG B 1 92 ? -9.266 11.516 -5.672 1 96.44 92 ARG B N 1
ATOM 2308 C CA . ARG B 1 92 ? -9.859 12.664 -6.34 1 96.44 92 ARG B CA 1
ATOM 2309 C C . ARG B 1 92 ? -10.797 12.227 -7.457 1 96.44 92 ARG B C 1
ATOM 2311 O O . ARG B 1 92 ? -11.797 12.898 -7.734 1 96.44 92 ARG B O 1
ATOM 2318 N N . SER B 1 93 ? -10.484 11.102 -8.07 1 94.19 93 SER B N 1
ATOM 2319 C CA . SER B 1 93 ? -11.297 10.625 -9.188 1 94.19 93 SER B CA 1
ATOM 2320 C C . SER B 1 93 ? -12.609 10.016 -8.703 1 94.19 93 SER B C 1
ATOM 2322 O O . SER B 1 93 ? -13.5 9.727 -9.508 1 94.19 93 SER B O 1
ATOM 2324 N N . GLY B 1 94 ? -12.727 9.766 -7.43 1 91.88 94 GLY B N 1
ATOM 2325 C CA . GLY B 1 94 ? -13.953 9.234 -6.863 1 91.88 94 GLY B CA 1
ATOM 2326 C C . GLY B 1 94 ? -14.055 7.723 -6.965 1 91.88 94 GLY B C 1
ATOM 2327 O O . GLY B 1 94 ? -15.156 7.168 -6.953 1 91.88 94 GLY B O 1
ATOM 2328 N N . GLU B 1 95 ? -12.898 7.055 -7.141 1 93 95 GLU B N 1
ATOM 2329 C CA . GLU B 1 95 ? -12.898 5.594 -7.109 1 93 95 GLU B CA 1
ATOM 2330 C C . GLU B 1 95 ? -13.445 5.066 -5.789 1 93 95 GLU B C 1
ATOM 2332 O O . GLU B 1 95 ? -13.148 5.609 -4.727 1 93 95 GLU B O 1
ATOM 2337 N N . PRO B 1 96 ? -14.227 4.129 -5.883 1 91.44 96 PRO B N 1
ATOM 2338 C CA . PRO B 1 96 ? -14.828 3.645 -4.641 1 91.44 96 PRO B CA 1
ATOM 2339 C C . PRO B 1 96 ? -13.875 2.781 -3.82 1 91.44 96 PRO B C 1
ATOM 2341 O O . PRO B 1 96 ? -13.047 2.064 -4.387 1 91.44 96 PRO B O 1
ATOM 2344 N N . ASP B 1 97 ? -14.039 2.783 -2.512 1 92.25 97 ASP B N 1
ATOM 2345 C CA . ASP B 1 97 ? -13.461 1.878 -1.521 1 92.25 97 ASP B CA 1
ATOM 2346 C C . ASP B 1 97 ? -11.953 1.771 -1.682 1 92.25 97 ASP B C 1
ATOM 2348 O O . ASP B 1 97 ? -11.406 0.669 -1.784 1 92.25 97 ASP B O 1
ATOM 2352 N N . ILE B 1 98 ? -11.281 2.85 -1.642 1 97.94 98 ILE B N 1
ATOM 2353 C CA . ILE B 1 98 ? -9.828 2.898 -1.752 1 97.94 98 ILE B CA 1
ATOM 2354 C C . ILE B 1 98 ? -9.195 2.5 -0.421 1 97.94 98 ILE B C 1
ATOM 2356 O O . ILE B 1 98 ? -9.414 3.154 0.601 1 97.94 98 ILE B O 1
ATOM 2360 N N . ALA B 1 99 ? -8.469 1.379 -0.42 1 98.69 99 ALA B N 1
ATOM 2361 C CA . ALA B 1 99 ? -7.703 0.988 0.761 1 98.69 99 ALA B CA 1
ATOM 2362 C C . ALA B 1 99 ? -6.418 1.803 0.876 1 98.69 99 ALA B C 1
ATOM 2364 O O . ALA B 1 99 ? -5.738 2.043 -0.124 1 98.69 99 ALA B O 1
ATOM 2365 N N . ILE B 1 100 ? -6.121 2.268 2.066 1 98.75 100 ILE B N 1
ATOM 2366 C CA . ILE B 1 100 ? -4.934 3.098 2.229 1 98.75 100 ILE B CA 1
ATOM 2367 C C . ILE B 1 100 ? -4.039 2.512 3.32 1 98.75 100 ILE B C 1
ATOM 2369 O O . ILE B 1 100 ? -4.527 1.851 4.242 1 98.75 100 ILE B O 1
ATOM 2373 N N . PRO B 1 101 ? -2.773 2.709 3.201 1 98.75 101 PRO B N 1
ATOM 2374 C CA . PRO B 1 101 ? -1.853 2.25 4.246 1 98.75 101 PRO B CA 1
ATOM 2375 C C . PRO B 1 101 ? -1.834 3.172 5.461 1 98.75 101 PRO B C 1
ATOM 2377 O O . PRO B 1 101 ? -2.123 4.363 5.34 1 98.75 101 PRO B O 1
ATOM 2380 N N . VAL B 1 102 ? -1.507 2.6 6.586 1 98.44 102 VAL B N 1
ATOM 2381 C CA . VAL B 1 102 ? -1.409 3.348 7.836 1 98.44 102 VAL B CA 1
ATOM 2382 C C . VAL B 1 102 ? -0.135 2.951 8.578 1 98.44 102 VAL B C 1
ATOM 2384 O O . VAL B 1 102 ? 0.161 1.764 8.727 1 98.44 102 VAL B O 1
ATOM 2387 N N . PHE B 1 103 ? 0.604 3.959 8.992 1 98.06 103 PHE B N 1
ATOM 2388 C CA . PHE B 1 103 ? 1.819 3.686 9.75 1 98.06 103 PHE B CA 1
ATOM 2389 C C . PHE B 1 103 ? 1.484 3.273 11.18 1 98.06 103 PHE B C 1
ATOM 2391 O O . PHE B 1 103 ? 0.734 3.965 11.875 1 98.06 103 PHE B O 1
ATOM 2398 N N . ASP B 1 104 ? 2.002 2.152 11.578 1 96.19 104 ASP B N 1
ATOM 2399 C CA . ASP B 1 104 ? 1.845 1.648 12.938 1 96.19 104 ASP B CA 1
ATOM 2400 C C . ASP B 1 104 ? 3.104 1.898 13.766 1 96.19 104 ASP B C 1
ATOM 2402 O O . ASP B 1 104 ? 4.102 1.192 13.617 1 96.19 104 ASP B O 1
ATOM 2406 N N . ARG B 1 105 ? 3.062 2.82 14.641 1 91 105 ARG B N 1
ATOM 2407 C CA . ARG B 1 105 ? 4.207 3.256 15.438 1 91 105 ARG B CA 1
ATOM 2408 C C . ARG B 1 105 ? 4.676 2.152 16.375 1 91 105 ARG B C 1
ATOM 2410 O O . ARG B 1 105 ? 5.859 2.068 16.703 1 91 105 ARG B O 1
ATOM 2417 N N . SER B 1 106 ? 3.787 1.304 16.797 1 91.62 106 SER B N 1
ATOM 2418 C CA . SER B 1 106 ? 4.129 0.264 17.766 1 91.62 106 SER B CA 1
ATOM 2419 C C . SER B 1 106 ? 5.078 -0.764 17.156 1 91.62 106 SER B C 1
ATOM 2421 O O . SER B 1 106 ? 5.898 -1.352 17.859 1 91.62 106 SER B O 1
ATOM 2423 N N . ILE B 1 107 ? 5 -0.935 15.812 1 92.44 107 ILE B N 1
ATOM 2424 C CA . ILE B 1 107 ? 5.863 -1.932 15.188 1 92.44 107 ILE B CA 1
ATOM 2425 C C . ILE B 1 107 ? 6.777 -1.257 14.164 1 92.44 107 ILE B C 1
ATOM 2427 O O . ILE B 1 107 ? 7.59 -1.919 13.516 1 92.44 107 ILE B O 1
ATOM 2431 N N . GLU B 1 108 ? 6.629 0.06 13.953 1 92.12 108 GLU B N 1
ATOM 2432 C CA . GLU B 1 108 ? 7.453 0.895 13.086 1 92.12 108 GLU B CA 1
ATOM 2433 C C . GLU B 1 108 ? 7.383 0.424 11.633 1 92.12 108 GLU B C 1
ATOM 2435 O O . GLU B 1 108 ? 8.406 0.316 10.961 1 92.12 108 GLU B O 1
ATOM 2440 N N . LEU B 1 109 ? 6.18 0.025 11.219 1 96.06 109 LEU B N 1
ATOM 2441 C CA . LEU B 1 109 ? 5.883 -0.391 9.852 1 96.06 109 LEU B CA 1
ATOM 2442 C C . LEU B 1 109 ? 4.578 0.232 9.367 1 96.06 109 LEU B C 1
ATOM 2444 O O . LEU B 1 109 ? 3.705 0.562 10.172 1 96.06 109 LEU B O 1
ATOM 2448 N N . SER B 1 110 ? 4.566 0.42 8.07 1 98.5 110 SER B N 1
ATOM 2449 C CA . SER B 1 110 ? 3.285 0.773 7.465 1 98.5 110 SER B CA 1
ATOM 2450 C C . SER B 1 110 ? 2.484 -0.471 7.098 1 98.5 110 SER B C 1
ATOM 2452 O O . SER B 1 110 ? 2.996 -1.364 6.418 1 98.5 110 SER B O 1
ATOM 2454 N N . ARG B 1 111 ? 1.293 -0.517 7.602 1 98.56 111 ARG B N 1
ATOM 2455 C CA . ARG B 1 111 ? 0.371 -1.604 7.289 1 98.56 111 ARG B CA 1
ATOM 2456 C C . ARG B 1 111 ? -0.423 -1.3 6.023 1 98.56 111 ARG B C 1
ATOM 2458 O O . ARG B 1 111 ? -1.071 -0.256 5.926 1 98.56 111 ARG B O 1
ATOM 2465 N N . ALA B 1 112 ? -0.317 -2.191 5.082 1 98.69 112 ALA B N 1
ATOM 2466 C CA . ALA B 1 112 ? -1.059 -2.01 3.836 1 98.69 112 ALA B CA 1
ATOM 2467 C C . ALA B 1 112 ? -2.555 -2.225 4.051 1 98.69 112 ALA B C 1
ATOM 2469 O O . ALA B 1 112 ? -2.957 -3.018 4.906 1 98.69 112 ALA B O 1
ATOM 2470 N N . ALA B 1 113 ? -3.361 -1.451 3.301 1 98.62 113 ALA B N 1
ATOM 2471 C CA . ALA B 1 113 ? -4.812 -1.608 3.236 1 98.62 113 ALA B CA 1
ATOM 2472 C C . ALA B 1 113 ? -5.422 -1.654 4.633 1 98.62 113 ALA B C 1
ATOM 2474 O O . ALA B 1 113 ? -6.203 -2.555 4.949 1 98.62 113 ALA B O 1
ATOM 2475 N N . ALA B 1 114 ? -5.137 -0.667 5.426 1 98.5 114 ALA B N 1
ATOM 2476 C CA . ALA B 1 114 ? -5.488 -0.69 6.844 1 98.5 114 ALA B CA 1
ATOM 2477 C C . ALA B 1 114 ? -6.621 0.288 7.145 1 98.5 114 ALA B C 1
ATOM 2479 O O . ALA B 1 114 ? -7.152 0.308 8.258 1 98.5 114 ALA B O 1
ATOM 2480 N N . GLU B 1 115 ? -6.977 1.076 6.191 1 98.06 115 GLU B N 1
ATOM 2481 C CA . GLU B 1 115 ? -8.141 1.954 6.254 1 98.06 115 GLU B CA 1
ATOM 2482 C C . GLU B 1 115 ? -8.797 2.1 4.887 1 98.06 115 GLU B C 1
ATOM 2484 O O . GLU B 1 115 ? -8.18 1.819 3.859 1 98.06 115 GLU B O 1
ATOM 2489 N N . ILE B 1 116 ? -10.078 2.566 4.891 1 97.88 116 ILE B N 1
ATOM 2490 C CA . ILE B 1 116 ? -10.82 2.686 3.641 1 97.88 116 ILE B CA 1
ATOM 2491 C C . ILE B 1 116 ? -11.312 4.121 3.465 1 97.88 116 ILE B C 1
ATOM 2493 O O . ILE B 1 116 ? -11.805 4.73 4.414 1 97.88 116 ILE B O 1
ATOM 2497 N N . VAL B 1 117 ? -11.102 4.645 2.342 1 97.69 117 VAL B N 1
ATOM 2498 C CA . VAL B 1 117 ? -11.742 5.883 1.911 1 97.69 117 VAL B CA 1
ATOM 2499 C C . VAL B 1 117 ? -12.898 5.559 0.962 1 97.69 117 VAL B C 1
ATOM 2501 O O . VAL B 1 117 ? -12.68 5.066 -0.147 1 97.69 117 VAL B O 1
ATOM 2504 N N . GLY B 1 118 ? -14.055 5.883 1.388 1 94.44 118 GLY B N 1
ATOM 2505 C CA . GLY B 1 118 ? -15.234 5.578 0.598 1 94.44 118 GLY B CA 1
ATOM 2506 C C . GLY B 1 118 ? -15.477 6.566 -0.526 1 94.44 118 GLY B C 1
ATOM 2507 O O . GLY B 1 118 ? -14.977 7.691 -0.485 1 94.44 118 GLY B O 1
ATOM 2508 N N . ALA B 1 119 ? -16.297 6.184 -1.478 1 90.69 119 ALA B N 1
ATOM 2509 C CA . ALA B 1 119 ? -16.609 7.008 -2.643 1 90.69 119 ALA B CA 1
ATOM 2510 C C . ALA B 1 119 ? -17.391 8.25 -2.24 1 90.69 119 ALA B C 1
ATOM 2512 O O . ALA B 1 119 ? -17.281 9.297 -2.877 1 90.69 119 ALA B O 1
ATOM 2513 N N . ASP B 1 120 ? -18.062 8.125 -1.101 1 91.94 120 ASP B N 1
ATOM 2514 C CA . ASP B 1 120 ? -18.969 9.203 -0.732 1 91.94 120 ASP B CA 1
ATOM 2515 C C . ASP B 1 120 ? -18.344 10.117 0.316 1 91.94 120 ASP B C 1
ATOM 2517 O O . ASP B 1 120 ? -18.984 11.047 0.802 1 91.94 120 ASP B O 1
ATOM 2521 N N . THR B 1 121 ? -17.141 9.859 0.623 1 96.62 121 THR B N 1
ATOM 2522 C CA . THR B 1 121 ? -16.469 10.719 1.59 1 96.62 121 THR B CA 1
ATOM 2523 C C . THR B 1 121 ? -16.234 12.109 1.009 1 96.62 121 THR B C 1
ATOM 2525 O O . THR B 1 121 ? -15.5 12.258 0.026 1 96.62 121 THR B O 1
ATOM 2528 N N . LYS B 1 122 ? -16.812 13.055 1.595 1 97.5 122 LYS B N 1
ATOM 2529 C CA . LYS B 1 122 ? -16.734 14.414 1.067 1 97.5 122 LYS B CA 1
ATOM 2530 C C . LYS B 1 122 ? -15.398 15.07 1.44 1 97.5 122 LYS B C 1
ATOM 2532 O O . LYS B 1 122 ? -14.711 15.633 0.582 1 97.5 122 LYS B O 1
ATOM 2537 N N . PHE B 1 123 ? -15.039 15.008 2.74 1 98.5 123 PHE B N 1
ATOM 2538 C CA . PHE B 1 123 ? -13.859 15.695 3.236 1 98.5 123 PHE B CA 1
ATOM 2539 C C . PHE B 1 123 ? -12.695 14.727 3.398 1 98.5 123 PHE B C 1
ATOM 2541 O O . PHE B 1 123 ? -12.75 13.812 4.227 1 98.5 123 PHE B O 1
ATOM 2548 N N . ILE B 1 124 ? -11.68 14.883 2.6 1 98.75 124 ILE B N 1
ATOM 2549 C CA . ILE B 1 124 ? -10.445 14.117 2.709 1 98.75 124 ILE B CA 1
ATOM 2550 C C . ILE B 1 124 ? -9.383 14.945 3.422 1 98.75 124 ILE B C 1
ATOM 2552 O O . ILE B 1 124 ? -8.922 15.961 2.895 1 98.75 124 ILE B O 1
ATOM 2556 N N . LEU B 1 125 ? -9.008 14.531 4.617 1 98.81 125 LEU B N 1
ATOM 2557 C CA . LEU B 1 125 ? -7.977 15.211 5.398 1 98.81 125 LEU B CA 1
ATOM 2558 C C . LEU B 1 125 ? -6.625 14.531 5.219 1 98.81 125 LEU B C 1
ATOM 2560 O O . LEU B 1 125 ? -6.332 13.539 5.887 1 98.81 125 LEU B O 1
ATOM 2564 N N . VAL B 1 126 ? -5.852 15.07 4.32 1 98.88 126 VAL B N 1
ATOM 2565 C CA . VAL B 1 126 ? -4.512 14.539 4.078 1 98.88 126 VAL B CA 1
ATOM 2566 C C . VAL B 1 126 ? -3.52 15.203 5.027 1 98.88 126 VAL B C 1
ATOM 2568 O O . VAL B 1 126 ? -3.412 16.438 5.066 1 98.88 126 VAL B O 1
ATOM 2571 N N . GLU B 1 127 ? -2.824 14.445 5.797 1 98.69 127 GLU B N 1
ATOM 2572 C CA . GLU B 1 127 ? -1.89 15.055 6.734 1 98.69 127 GLU B CA 1
ATOM 2573 C C . GLU B 1 127 ? -0.476 14.516 6.539 1 98.69 127 GLU B C 1
ATOM 2575 O O . GLU B 1 127 ? -0.292 13.336 6.23 1 98.69 127 GLU B O 1
ATOM 2580 N N . GLY B 1 128 ? 0.509 15.383 6.656 1 98.56 128 GLY B N 1
ATOM 2581 C CA . GLY B 1 128 ? 1.893 14.977 6.48 1 98.56 128 GLY B CA 1
ATOM 2582 C C . GLY B 1 128 ? 2.869 16.141 6.523 1 98.56 128 GLY B C 1
ATOM 2583 O O . GLY B 1 128 ? 2.465 17.297 6.465 1 98.56 128 GLY B O 1
ATOM 2584 N N . ASN B 1 129 ? 4.164 15.844 6.586 1 98.5 129 ASN B N 1
ATOM 2585 C CA . ASN B 1 129 ? 5.227 16.828 6.723 1 98.5 129 ASN B CA 1
ATOM 2586 C C . ASN B 1 129 ? 5.492 17.562 5.406 1 98.5 129 ASN B C 1
ATOM 2588 O O . ASN B 1 129 ? 5.805 18.75 5.402 1 98.5 129 ASN B O 1
ATOM 2592 N N . TYR B 1 130 ? 5.32 16.859 4.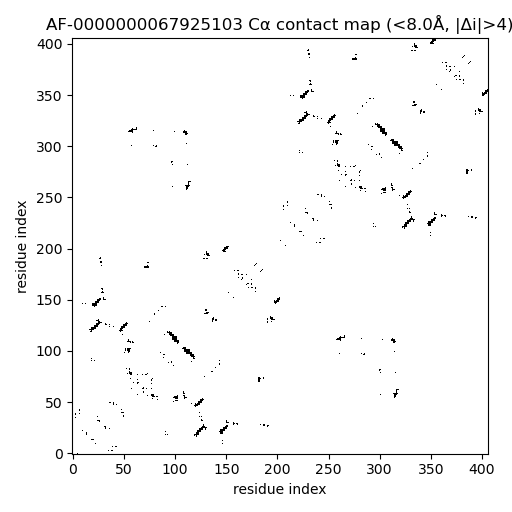289 1 98.75 130 TYR B N 1
ATOM 2593 C CA . TYR B 1 130 ? 5.93 17.359 3.066 1 98.75 130 TYR B CA 1
ATOM 2594 C C . TYR B 1 130 ? 4.875 17.672 2.012 1 98.75 130 TYR B C 1
ATOM 2596 O O . TYR B 1 130 ? 5.188 17.781 0.824 1 98.75 130 TYR B O 1
ATOM 2604 N N . LEU B 1 131 ? 3.635 17.812 2.449 1 98.88 131 LEU B N 1
ATOM 2605 C CA . LEU B 1 131 ? 2.521 18.047 1.537 1 98.88 131 LEU B CA 1
ATOM 2606 C C . LEU B 1 131 ? 2.68 19.375 0.81 1 98.88 131 LEU B C 1
ATOM 2608 O O . LEU B 1 131 ? 2.195 19.547 -0.312 1 98.88 131 LEU B O 1
ATOM 2612 N N . LEU B 1 132 ? 3.385 20.297 1.423 1 98.75 132 LEU B N 1
ATOM 2613 C CA . LEU B 1 132 ? 3.557 21.609 0.825 1 98.75 132 LEU B CA 1
ATOM 2614 C C . LEU B 1 132 ? 5.008 21.844 0.41 1 98.75 132 LEU B C 1
ATOM 2616 O O . LEU B 1 132 ? 5.402 22.969 0.103 1 98.75 132 LEU B O 1
ATOM 2620 N N . LEU B 1 133 ? 5.84 20.828 0.43 1 98.62 133 LEU B N 1
ATOM 2621 C CA . LEU B 1 133 ? 7.242 20.969 0.045 1 98.62 133 LEU B CA 1
ATOM 2622 C C . LEU B 1 133 ? 7.367 21.359 -1.424 1 98.62 133 LEU B C 1
ATOM 2624 O O . LEU B 1 133 ? 6.789 20.703 -2.297 1 98.62 133 LEU B O 1
ATOM 2628 N N . ASP B 1 134 ? 8.078 22.406 -1.671 1 97.75 134 ASP B N 1
ATOM 2629 C CA . ASP B 1 134 ? 8.219 22.938 -3.02 1 97.75 134 ASP B CA 1
ATOM 2630 C C . ASP B 1 134 ? 9.484 22.406 -3.691 1 97.75 134 ASP B C 1
ATOM 2632 O O . ASP B 1 134 ? 10.359 23.188 -4.074 1 97.75 134 ASP B O 1
ATOM 2636 N N . GLU B 1 135 ? 9.586 21.156 -3.816 1 96.88 135 GLU B N 1
ATOM 2637 C CA . GLU B 1 135 ? 10.648 20.406 -4.473 1 96.88 135 GLU B CA 1
ATOM 2638 C C . GLU B 1 135 ? 10.102 19.156 -5.172 1 96.88 135 GLU B C 1
ATOM 2640 O O . GLU B 1 135 ? 9.227 18.484 -4.637 1 96.88 135 GLU B O 1
ATOM 2645 N N . GLU B 1 136 ? 10.672 18.922 -6.32 1 96.56 136 GLU B N 1
ATOM 2646 C CA . GLU B 1 136 ? 10.281 17.688 -6.984 1 96.56 136 GLU B CA 1
ATOM 2647 C C . GLU B 1 136 ? 10.688 16.469 -6.164 1 96.56 136 GLU B C 1
ATOM 2649 O O . GLU B 1 136 ? 11.758 16.453 -5.551 1 96.56 136 GLU B O 1
ATOM 2654 N N . PRO B 1 137 ? 9.93 15.477 -6.09 1 97.75 137 PRO B N 1
ATOM 2655 C CA . PRO B 1 137 ? 8.648 15.336 -6.789 1 97.75 137 PRO B CA 1
ATOM 2656 C C . PRO B 1 137 ? 7.469 15.852 -5.969 1 97.75 137 PRO B C 1
ATOM 2658 O O . PRO B 1 137 ? 6.328 15.844 -6.445 1 97.75 137 PRO B O 1
ATOM 2661 N N . TRP B 1 138 ? 7.633 16.328 -4.77 1 98.5 138 TRP B N 1
ATOM 2662 C CA . TRP B 1 138 ? 6.57 16.672 -3.83 1 98.5 138 TRP B CA 1
ATOM 2663 C C . TRP B 1 138 ? 5.75 17.859 -4.332 1 98.5 138 TRP B C 1
ATOM 2665 O O . TRP B 1 138 ? 4.559 17.969 -4.039 1 98.5 138 TRP B O 1
ATOM 2675 N N . SER B 1 139 ? 6.328 18.672 -5.078 1 98.12 139 SER B N 1
ATOM 2676 C CA . SER B 1 139 ? 5.652 19.859 -5.617 1 98.12 139 SER B CA 1
ATOM 2677 C C . SER B 1 139 ? 4.492 19.453 -6.527 1 98.12 139 SER B C 1
ATOM 2679 O O . SER B 1 139 ? 3.592 20.25 -6.777 1 98.12 139 SER B O 1
ATOM 2681 N N . ARG B 1 140 ? 4.477 18.234 -6.996 1 98.06 140 ARG B N 1
ATOM 2682 C CA . ARG B 1 140 ? 3.441 17.75 -7.898 1 98.06 140 ARG B CA 1
ATOM 2683 C C . ARG B 1 140 ? 2.119 17.562 -7.16 1 98.06 140 ARG B C 1
ATOM 2685 O O . ARG B 1 140 ? 1.073 17.375 -7.789 1 98.06 140 ARG B O 1
ATOM 2692 N N . LEU B 1 141 ? 2.119 17.688 -5.879 1 98.5 141 LEU B N 1
ATOM 2693 C CA . LEU B 1 141 ? 0.914 17.469 -5.094 1 98.5 141 LEU B CA 1
ATOM 2694 C C . LEU B 1 141 ? 0.011 18.688 -5.109 1 98.5 141 LEU B C 1
ATOM 2696 O O . LEU B 1 141 ? -1.18 18.594 -4.801 1 98.5 141 LEU B O 1
ATOM 2700 N N . ALA B 1 142 ? 0.514 19.797 -5.395 1 98.06 142 ALA B N 1
ATOM 2701 C CA . ALA B 1 142 ? -0.156 21.078 -5.227 1 98.06 142 ALA B CA 1
ATOM 2702 C C . ALA B 1 142 ? -1.539 21.062 -5.871 1 98.06 142 ALA B C 1
ATOM 2704 O O . ALA B 1 142 ? -2.533 21.406 -5.227 1 98.06 142 ALA B O 1
ATOM 2705 N N . PRO B 1 143 ? -1.667 20.562 -7.113 1 98.06 143 PRO B N 1
ATOM 2706 C CA . PRO B 1 143 ? -2.979 20.609 -7.762 1 98.06 143 PRO B CA 1
ATOM 2707 C C . PRO B 1 143 ? -3.971 19.609 -7.176 1 98.06 143 PRO B C 1
ATOM 2709 O O . PRO B 1 143 ? -5.148 19.625 -7.543 1 98.06 143 PRO B O 1
ATOM 2712 N N . LEU B 1 144 ? -3.508 18.828 -6.266 1 98.56 144 LEU B N 1
ATOM 2713 C CA . LEU B 1 144 ? -4.371 17.766 -5.754 1 98.56 144 LEU B CA 1
ATOM 2714 C C . LEU B 1 144 ? -5.129 18.234 -4.516 1 98.56 144 LEU B C 1
ATOM 2716 O O . LEU B 1 144 ? -6.031 17.547 -4.039 1 98.56 144 LEU B O 1
ATOM 2720 N N . PHE B 1 145 ? -4.797 19.422 -4.02 1 98.69 145 PHE B N 1
ATOM 2721 C CA . PHE B 1 145 ? -5.426 19.922 -2.803 1 98.69 145 PHE B CA 1
ATOM 2722 C C . PHE B 1 145 ? -6.371 21.062 -3.115 1 98.69 145 PHE B C 1
ATOM 2724 O O . PHE B 1 145 ? -6.062 21.922 -3.939 1 98.69 145 PHE B O 1
ATOM 2731 N N . ASP B 1 146 ? -7.512 21.062 -2.449 1 98.69 146 ASP B N 1
ATOM 2732 C CA . ASP B 1 146 ? -8.469 22.156 -2.582 1 98.69 146 ASP B CA 1
ATOM 2733 C C . ASP B 1 146 ? -8.211 23.25 -1.546 1 98.69 146 ASP B C 1
ATOM 2735 O O . ASP B 1 146 ? -8.57 24.406 -1.754 1 98.69 146 ASP B O 1
ATOM 2739 N N . PHE B 1 147 ? -7.66 22.906 -0.463 1 98.81 147 PHE B N 1
ATOM 2740 C CA . PHE B 1 147 ? -7.379 23.781 0.67 1 98.81 147 PHE B CA 1
ATOM 2741 C C . PHE B 1 147 ? -6.164 23.297 1.444 1 98.81 147 PHE B C 1
ATOM 2743 O O . PHE B 1 147 ? -6 22.094 1.657 1 98.81 147 PHE B O 1
ATOM 2750 N N . THR B 1 148 ? -5.277 24.203 1.791 1 98.81 148 THR B N 1
ATOM 2751 C CA . THR B 1 148 ? -4.051 23.812 2.477 1 98.81 148 THR B CA 1
ATOM 2752 C C . THR B 1 148 ? -3.91 24.562 3.799 1 98.81 148 THR B C 1
ATOM 2754 O O . THR B 1 148 ? -4.121 25.781 3.855 1 98.81 148 THR B O 1
ATOM 2757 N N . ILE B 1 149 ? -3.609 23.812 4.836 1 98.69 149 ILE B N 1
ATOM 2758 C CA . ILE B 1 149 ? -3.385 24.328 6.18 1 98.69 149 ILE B CA 1
ATOM 2759 C C . ILE B 1 149 ? -1.965 24 6.633 1 98.69 149 ILE B C 1
ATOM 2761 O O . ILE B 1 149 ? -1.51 22.859 6.484 1 98.69 149 ILE B O 1
ATOM 2765 N N . PHE B 1 150 ? -1.274 24.984 7.07 1 98.62 150 PHE B N 1
ATOM 2766 C CA . PHE B 1 150 ? 0.044 24.75 7.648 1 98.62 150 PHE B CA 1
ATOM 2767 C C . PHE B 1 150 ? 0.027 25 9.148 1 98.62 150 PHE B C 1
ATOM 2769 O O . PHE B 1 150 ? -0.406 26.062 9.602 1 98.62 150 PHE B O 1
ATOM 2776 N N . VAL B 1 151 ? 0.467 24.016 9.891 1 98.25 151 VAL B N 1
ATOM 2777 C CA . VAL B 1 151 ? 0.563 24.141 11.344 1 98.25 151 VAL B CA 1
ATOM 2778 C C . VAL B 1 151 ? 1.934 24.703 11.727 1 98.25 151 VAL B C 1
ATOM 2780 O O . VAL B 1 151 ? 2.938 23.984 11.664 1 98.25 151 VAL B O 1
ATOM 2783 N N . ASP B 1 152 ? 1.895 25.859 12.195 1 96.38 152 ASP B N 1
ATOM 2784 C CA . ASP B 1 152 ? 3.119 26.594 12.523 1 96.38 152 ASP B CA 1
ATOM 2785 C C . ASP B 1 152 ? 3.377 26.578 14.023 1 96.38 152 ASP B C 1
ATOM 2787 O O . ASP B 1 152 ? 2.592 27.141 14.797 1 96.38 152 ASP B O 1
ATOM 2791 N N . VAL B 1 153 ? 4.441 25.953 14.43 1 96.81 153 VAL B N 1
ATOM 2792 C CA . VAL B 1 153 ? 4.855 25.859 15.828 1 96.81 153 VAL B CA 1
ATOM 2793 C C . VAL B 1 153 ? 6.301 26.328 15.977 1 96.81 153 VAL B C 1
ATOM 2795 O O . VAL B 1 153 ? 7.16 25.969 15.164 1 96.81 153 VAL B O 1
ATOM 2798 N N . PRO B 1 154 ? 6.559 27.094 17.031 1 96.25 154 PRO B N 1
ATOM 2799 C CA . PRO B 1 154 ? 7.93 27.562 17.25 1 96.25 154 PRO B CA 1
ATOM 2800 C C . PRO B 1 154 ? 8.922 26.406 17.391 1 96.25 154 PRO B C 1
ATOM 2802 O O . PRO B 1 154 ? 8.602 25.391 18.016 1 96.25 154 PRO B O 1
ATOM 2805 N N . ARG B 1 155 ? 10.133 26.656 16.891 1 94.5 155 ARG B N 1
ATOM 2806 C CA . ARG B 1 155 ? 11.172 25.641 16.828 1 94.5 155 ARG B CA 1
ATOM 2807 C C . ARG B 1 155 ? 11.453 25.062 18.203 1 94.5 155 ARG B C 1
ATOM 2809 O O . ARG B 1 155 ? 11.617 23.844 18.359 1 94.5 155 ARG B O 1
ATOM 2816 N N . ASN B 1 156 ? 11.555 25.922 19.188 1 95.38 156 ASN B N 1
ATOM 2817 C CA . ASN B 1 156 ? 11.859 25.469 20.531 1 95.38 156 ASN B CA 1
ATOM 2818 C C . ASN B 1 156 ? 10.773 24.531 21.062 1 95.38 156 ASN B C 1
ATOM 2820 O O . ASN B 1 156 ? 11.07 23.562 21.75 1 95.38 156 ASN B O 1
ATOM 2824 N N . GLU B 1 157 ? 9.57 24.859 20.719 1 96.81 157 GLU B N 1
ATOM 2825 C CA . GLU B 1 157 ? 8.469 24 21.125 1 96.81 157 GLU B CA 1
ATOM 2826 C C . GLU B 1 157 ? 8.5 22.672 20.391 1 96.81 157 GLU B C 1
ATOM 2828 O O . GLU B 1 157 ? 8.203 21.625 20.969 1 96.81 157 GLU B O 1
ATOM 2833 N N . LEU B 1 158 ? 8.859 22.672 19.125 1 97.12 158 LEU B N 1
ATOM 2834 C CA . LEU B 1 158 ? 9.008 21.438 18.359 1 97.12 158 LEU B CA 1
ATOM 2835 C C . LEU B 1 158 ? 10.055 20.531 19 1 97.12 158 LEU B C 1
ATOM 2837 O O . LEU B 1 158 ? 9.812 19.344 19.188 1 97.12 158 LEU B O 1
ATOM 2841 N N . GLU B 1 159 ? 11.188 21.109 19.312 1 96 159 GLU B N 1
ATOM 2842 C CA . GLU B 1 159 ? 12.266 20.344 19.922 1 96 159 GLU B CA 1
ATOM 2843 C C . GLU B 1 159 ? 11.82 19.719 21.25 1 96 159 GLU B C 1
ATOM 2845 O O . GLU B 1 159 ? 12.133 18.562 21.531 1 96 159 GLU B O 1
ATOM 2850 N N . ARG B 1 160 ? 11.109 20.531 22 1 96.5 160 ARG B N 1
ATOM 2851 C CA . ARG B 1 160 ? 10.602 20.031 23.281 1 96.5 160 ARG B CA 1
ATOM 2852 C C . ARG B 1 160 ? 9.664 18.844 23.062 1 96.5 160 ARG B C 1
ATOM 2854 O O . ARG B 1 160 ? 9.789 17.828 23.734 1 96.5 160 ARG B O 1
ATOM 2861 N N . ARG B 1 161 ? 8.742 18.969 22.156 1 96.69 161 ARG B N 1
ATOM 2862 C CA . ARG B 1 161 ? 7.781 17.922 21.875 1 96.69 161 ARG B CA 1
ATOM 2863 C C . ARG B 1 161 ? 8.477 16.656 21.359 1 96.69 161 ARG B C 1
ATOM 2865 O O . ARG B 1 161 ? 8.102 15.547 21.719 1 96.69 161 ARG B O 1
ATOM 2872 N N . LEU B 1 162 ? 9.484 16.812 20.531 1 96.69 162 LEU B N 1
ATOM 2873 C CA . LEU B 1 162 ? 10.227 15.688 19.984 1 96.69 162 LEU B CA 1
ATOM 2874 C C . LEU B 1 162 ? 11 14.969 21.078 1 96.69 162 LEU B C 1
ATOM 2876 O O . LEU B 1 162 ? 11.055 13.734 21.094 1 96.69 162 LEU B O 1
ATOM 2880 N N . MET B 1 163 ? 11.586 15.773 21.953 1 96.69 163 MET B N 1
ATOM 2881 C CA . MET B 1 163 ? 12.297 15.172 23.078 1 96.69 163 MET B CA 1
ATOM 2882 C C . MET B 1 163 ? 11.359 14.305 23.906 1 96.69 163 MET B C 1
ATOM 2884 O O . MET B 1 16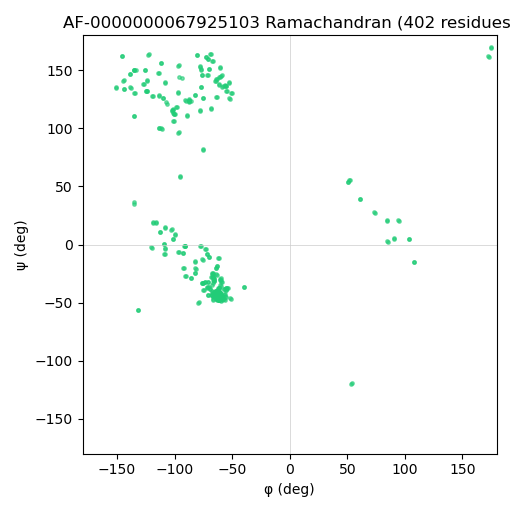3 ? 11.703 13.18 24.266 1 96.69 163 MET B O 1
ATOM 2888 N N . GLU B 1 164 ? 10.227 14.82 24.172 1 96.19 164 GLU B N 1
ATOM 2889 C CA . GLU B 1 164 ? 9.234 14.078 24.938 1 96.19 164 GLU B CA 1
ATOM 2890 C C . GLU B 1 164 ? 8.789 12.812 24.219 1 96.19 164 GLU B C 1
ATOM 2892 O O . GLU B 1 164 ? 8.648 11.758 24.828 1 96.19 164 GLU B O 1
ATOM 2897 N N . ARG B 1 165 ? 8.562 12.906 22.984 1 93.44 165 ARG B N 1
ATOM 2898 C CA . ARG B 1 165 ? 8.125 11.781 22.172 1 93.44 165 ARG B CA 1
ATOM 2899 C C . ARG B 1 165 ? 9.148 10.648 22.203 1 93.44 165 ARG B C 1
ATOM 2901 O O . ARG B 1 165 ? 8.781 9.484 22.375 1 93.44 165 ARG B O 1
ATOM 2908 N N . TRP B 1 166 ? 10.422 11 22.016 1 93.69 166 TRP B N 1
ATOM 2909 C CA . TRP B 1 166 ? 11.461 9.984 21.953 1 93.69 166 TRP B CA 1
ATOM 2910 C C . TRP B 1 166 ? 11.703 9.367 23.328 1 93.69 166 TRP B C 1
ATOM 2912 O O . TRP B 1 166 ? 11.984 8.172 23.438 1 93.69 166 TRP B O 1
ATOM 2922 N N . ARG B 1 167 ? 11.516 10.195 24.344 1 92.94 167 ARG B N 1
ATOM 2923 C CA . ARG B 1 167 ? 11.57 9.664 25.703 1 92.94 167 ARG B CA 1
ATOM 2924 C C . ARG B 1 167 ? 10.492 8.609 25.922 1 92.94 167 ARG B C 1
ATOM 2926 O O . ARG B 1 167 ? 10.75 7.555 26.5 1 92.94 167 ARG B O 1
ATOM 2933 N N . GLU B 1 168 ? 9.375 8.906 25.438 1 91.62 168 GLU B N 1
ATOM 2934 C CA . GLU B 1 168 ? 8.242 8 25.578 1 91.62 168 GLU B CA 1
ATOM 2935 C C . GLU B 1 168 ? 8.461 6.715 24.781 1 91.62 168 GLU B C 1
ATOM 2937 O O . GLU B 1 168 ? 7.91 5.668 25.125 1 91.62 168 GLU B O 1
ATOM 2942 N N . HIS B 1 169 ? 9.234 6.836 23.812 1 89.31 169 HIS B N 1
ATOM 2943 C CA . HIS B 1 169 ? 9.508 5.668 22.984 1 89.31 169 HIS B CA 1
ATOM 2944 C C . HIS B 1 169 ? 10.727 4.902 23.484 1 89.31 169 HIS B C 1
ATOM 2946 O O . HIS B 1 169 ? 11.219 3.996 22.797 1 89.31 169 HIS B O 1
ATOM 2952 N N . GLY B 1 170 ? 11.344 5.41 24.547 1 90.88 170 GLY B N 1
ATOM 2953 C CA . GLY B 1 170 ? 12.344 4.609 25.25 1 90.88 170 GLY B CA 1
ATOM 2954 C C . GLY B 1 170 ? 13.766 5.027 24.938 1 90.88 170 GLY B C 1
ATOM 2955 O O . GLY B 1 170 ? 14.719 4.395 25.406 1 90.88 170 GLY B O 1
ATOM 2956 N N . LYS B 1 171 ? 13.961 6.039 24.219 1 93 171 LYS B N 1
ATOM 2957 C CA . LYS B 1 171 ? 15.32 6.512 23.969 1 93 171 LYS B CA 1
ATOM 2958 C C . LYS B 1 171 ? 15.883 7.25 25.172 1 93 171 LYS B C 1
ATOM 2960 O O . LYS B 1 171 ? 15.148 7.941 25.891 1 93 171 LYS B O 1
ATOM 2965 N N . SER B 1 172 ? 17.234 7.074 25.359 1 96.38 172 SER B N 1
ATOM 2966 C CA . SER B 1 172 ? 17.906 7.926 26.344 1 96.38 172 SER B CA 1
ATOM 2967 C C . SER B 1 172 ? 17.906 9.383 25.891 1 96.38 172 SER B C 1
ATOM 2969 O O . SER B 1 172 ? 17.766 9.672 24.703 1 96.38 172 SER B O 1
ATOM 2971 N N . ASP B 1 173 ? 18.062 10.281 26.891 1 95.69 173 ASP B N 1
ATOM 2972 C CA . ASP B 1 173 ? 18.141 11.695 26.547 1 95.69 173 ASP B CA 1
ATOM 2973 C C . ASP B 1 173 ? 19.25 11.961 25.531 1 95.69 173 ASP B C 1
ATOM 2975 O O . ASP B 1 173 ? 19.062 12.758 24.609 1 95.69 173 ASP B O 1
ATOM 2979 N N . GLU B 1 174 ? 20.328 11.289 25.703 1 96.56 174 GLU B N 1
ATOM 2980 C CA . GLU B 1 174 ? 21.469 11.469 24.797 1 96.56 174 GLU B CA 1
ATOM 2981 C C . GLU B 1 174 ? 21.141 10.969 23.406 1 96.56 174 GLU B C 1
ATOM 2983 O O . GLU B 1 174 ? 21.391 11.664 22.406 1 96.56 174 GLU B O 1
ATOM 2988 N N . ASP B 1 175 ? 20.547 9.859 23.328 1 95.56 175 ASP B N 1
ATOM 2989 C CA . ASP B 1 175 ? 20.188 9.289 22.031 1 95.56 175 ASP B CA 1
ATOM 2990 C C . ASP B 1 175 ? 19.109 10.133 21.344 1 95.56 175 ASP B C 1
ATOM 2992 O O . ASP B 1 175 ? 19.156 10.32 20.125 1 95.56 175 ASP B O 1
ATOM 2996 N N . ALA B 1 176 ? 18.203 10.555 22.156 1 96.19 176 ALA B N 1
ATOM 2997 C CA . ALA B 1 176 ? 17.141 11.398 21.625 1 96.19 176 ALA B CA 1
ATOM 2998 C C . ALA B 1 176 ? 17.703 12.695 21.047 1 96.19 176 ALA B C 1
ATOM 3000 O O . ALA B 1 176 ? 17.359 13.078 19.922 1 96.19 176 ALA B O 1
ATOM 3001 N N . ARG B 1 177 ? 18.547 13.305 21.812 1 96.38 177 ARG B N 1
ATOM 3002 C CA . ARG B 1 177 ? 19.156 14.547 21.359 1 96.38 177 ARG B CA 1
ATOM 3003 C C . ARG B 1 177 ? 19.953 14.328 20.078 1 96.38 177 ARG B C 1
ATOM 3005 O O . ARG B 1 177 ? 19.891 15.148 19.156 1 96.38 177 ARG B O 1
ATOM 3012 N N . ALA B 1 178 ? 20.672 13.273 20.031 1 96.38 178 ALA B N 1
ATOM 3013 C CA . ALA B 1 178 ? 21.469 12.961 18.844 1 96.38 178 ALA B CA 1
ATOM 3014 C C . ALA B 1 178 ? 20.578 12.75 17.625 1 96.38 178 ALA B C 1
ATOM 3016 O O . ALA B 1 178 ? 20.875 13.242 16.547 1 96.38 178 ALA B O 1
ATOM 3017 N N . TRP B 1 179 ? 19.531 12.07 17.812 1 95.81 179 TRP B N 1
ATOM 3018 C CA . TRP B 1 179 ? 18.594 11.797 16.719 1 95.81 179 TRP B CA 1
ATOM 3019 C C . TRP B 1 179 ? 17.922 13.078 16.25 1 95.81 179 TRP B C 1
ATOM 3021 O O . TRP B 1 179 ? 17.812 13.336 15.047 1 95.81 179 TRP B O 1
ATOM 3031 N N . ILE B 1 180 ? 17.453 13.836 17.188 1 96.81 180 ILE B N 1
ATOM 3032 C CA . ILE B 1 180 ? 16.812 15.109 16.859 1 96.81 180 ILE B CA 1
ATOM 3033 C C . ILE B 1 180 ? 17.766 15.984 16.047 1 96.81 180 ILE B C 1
ATOM 3035 O O . ILE B 1 180 ? 17.375 16.547 15.023 1 96.81 180 ILE B O 1
ATOM 3039 N N . ALA B 1 181 ? 18.953 16 16.453 1 96.75 181 ALA B N 1
ATOM 3040 C CA . ALA B 1 181 ? 19.938 16.844 15.797 1 96.75 181 ALA B CA 1
ATOM 3041 C C . ALA B 1 181 ? 20.281 16.312 14.406 1 96.75 181 ALA B C 1
ATOM 3043 O O . ALA B 1 181 ? 20.438 17.094 13.453 1 96.75 181 ALA B O 1
ATOM 3044 N N . SER B 1 182 ? 20.328 15.039 14.25 1 97 182 SER B N 1
ATOM 3045 C CA . SER B 1 182 ? 20.859 14.453 13.016 1 97 182 SER B CA 1
ATOM 3046 C C . SER B 1 182 ? 19.734 14.195 12.016 1 97 182 SER B C 1
ATOM 3048 O O . SER B 1 182 ? 19.984 14.094 10.812 1 97 182 SER B O 1
ATOM 3050 N N . ASN B 1 183 ? 18.516 14.117 12.492 1 97.31 183 ASN B N 1
ATOM 3051 C CA . ASN B 1 183 ? 17.453 13.719 11.578 1 97.31 183 ASN B CA 1
ATOM 3052 C C . ASN B 1 183 ? 16.25 14.648 11.68 1 97.31 183 ASN B C 1
ATOM 3054 O O . ASN B 1 183 ? 15.875 15.289 10.695 1 97.31 183 ASN B O 1
ATOM 3058 N N . ASP B 1 184 ? 15.648 14.82 12.898 1 97.06 184 ASP B N 1
ATOM 3059 C CA . ASP B 1 184 ? 14.406 15.57 13.031 1 97.06 184 ASP B CA 1
ATOM 3060 C C . ASP B 1 184 ? 14.609 17.031 12.625 1 97.06 184 ASP B C 1
ATOM 3062 O O . ASP B 1 184 ? 13.797 17.594 11.883 1 97.06 184 ASP B O 1
ATOM 3066 N N . MET B 1 185 ? 15.688 17.641 13.148 1 97.06 185 MET B N 1
ATOM 3067 C CA . MET B 1 185 ? 15.898 19.062 12.898 1 97.06 185 MET B CA 1
ATOM 3068 C C . MET B 1 185 ? 16.172 19.328 11.422 1 97.06 185 MET B C 1
ATOM 3070 O O . MET B 1 185 ? 15.602 20.25 10.844 1 97.06 185 MET B O 1
ATOM 3074 N N . PRO B 1 186 ? 17 18.5 10.812 1 97.38 186 PRO B N 1
ATOM 3075 C CA . PRO B 1 186 ? 17.156 18.672 9.367 1 97.38 186 PRO B CA 1
ATOM 3076 C C . PRO B 1 186 ? 15.828 18.562 8.617 1 97.38 186 PRO B C 1
ATOM 3078 O O . PRO B 1 186 ? 15.594 19.297 7.656 1 97.38 186 PRO B O 1
ATOM 3081 N N . ASN B 1 187 ? 14.969 17.719 8.984 1 97.88 187 ASN B N 1
ATOM 3082 C CA . ASN B 1 187 ? 13.664 17.562 8.359 1 97.88 187 ASN B CA 1
ATOM 3083 C C . ASN B 1 187 ? 12.773 18.781 8.625 1 97.88 187 ASN B C 1
ATOM 3085 O O . ASN B 1 187 ? 12.078 19.25 7.723 1 97.88 187 ASN B O 1
ATOM 3089 N N . ILE B 1 188 ? 12.789 19.25 9.875 1 97.88 188 ILE B N 1
ATOM 3090 C CA . ILE B 1 188 ? 12.039 20.453 10.242 1 97.88 188 ILE B CA 1
ATOM 3091 C C . ILE B 1 188 ? 12.5 21.625 9.367 1 97.88 188 ILE B C 1
ATOM 3093 O O . ILE B 1 188 ? 11.672 22.328 8.781 1 97.88 188 ILE B O 1
ATOM 3097 N N . GLU B 1 189 ? 13.758 21.75 9.258 1 97.12 189 GLU B N 1
ATOM 3098 C CA . GLU B 1 189 ? 14.328 22.844 8.477 1 97.12 189 GLU B CA 1
ATOM 3099 C C . GLU B 1 189 ? 13.938 22.75 7.008 1 97.12 189 GLU B C 1
ATOM 3101 O O . GLU B 1 189 ? 13.617 23.75 6.375 1 97.12 189 GLU B O 1
ATOM 3106 N N . ARG B 1 190 ? 13.93 21.578 6.516 1 96.69 190 ARG B N 1
ATOM 3107 C CA . ARG B 1 190 ? 13.562 21.375 5.117 1 96.69 190 ARG B CA 1
ATOM 3108 C C . ARG B 1 190 ? 12.109 21.75 4.875 1 96.69 190 ARG B C 1
ATOM 3110 O O . ARG B 1 190 ? 11.789 22.422 3.889 1 96.69 190 ARG B O 1
ATOM 3117 N N . VAL B 1 191 ? 11.242 21.406 5.781 1 97.25 191 VAL B N 1
ATOM 3118 C CA . VAL B 1 191 ? 9.828 21.75 5.699 1 97.25 191 VAL B CA 1
ATOM 3119 C C . VAL B 1 191 ? 9.648 23.266 5.75 1 97.25 191 VAL B C 1
ATOM 3121 O O . VAL B 1 191 ? 8.914 23.828 4.941 1 97.25 191 VAL B O 1
ATOM 3124 N N . LEU B 1 192 ? 10.344 23.891 6.645 1 96.44 192 LEU B N 1
ATOM 3125 C CA . LEU B 1 192 ? 10.164 25.312 6.883 1 96.44 192 LEU B CA 1
ATOM 3126 C C . LEU B 1 192 ? 10.797 26.141 5.77 1 96.44 192 LEU B C 1
ATOM 3128 O O . LEU B 1 192 ? 10.25 27.172 5.355 1 96.44 192 LEU B O 1
ATOM 3132 N N . ALA B 1 193 ? 11.859 25.656 5.242 1 95.38 193 ALA B N 1
ATOM 3133 C CA . ALA B 1 193 ? 12.641 26.438 4.289 1 95.38 193 ALA B CA 1
ATOM 3134 C C . ALA B 1 193 ? 12.039 26.359 2.891 1 95.38 193 ALA B C 1
ATOM 3136 O O . ALA B 1 193 ? 12.211 27.281 2.086 1 95.38 193 ALA B O 1
ATOM 3137 N N . ARG B 1 194 ? 11.312 25.344 2.59 1 95 194 ARG B N 1
ATOM 3138 C CA . ARG B 1 194 ? 10.938 25.094 1.201 1 95 194 ARG B CA 1
ATOM 3139 C C . ARG B 1 194 ? 9.461 24.734 1.089 1 95 194 ARG B C 1
ATOM 3141 O O . ARG B 1 194 ? 9.086 23.828 0.335 1 95 194 ARG B O 1
ATOM 3148 N N . ARG B 1 195 ? 8.711 25.312 1.884 1 95.62 195 ARG B N 1
ATOM 3149 C CA . ARG B 1 195 ? 7.285 25.047 1.742 1 95.62 195 ARG B CA 1
ATOM 3150 C C . ARG B 1 195 ? 6.613 26.094 0.856 1 95.62 195 ARG B C 1
ATOM 3152 O O . ARG B 1 195 ? 6.969 27.266 0.902 1 95.62 195 ARG B O 1
ATOM 3159 N N . ARG B 1 196 ? 5.688 25.734 0.072 1 97.5 196 ARG B N 1
ATOM 3160 C CA . ARG B 1 196 ? 4.809 26.672 -0.622 1 97.5 196 ARG B CA 1
ATOM 3161 C C . ARG B 1 196 ? 3.836 27.328 0.35 1 97.5 196 ARG B C 1
ATOM 3163 O O . ARG B 1 196 ? 3.566 26.797 1.428 1 97.5 196 ARG B O 1
ATOM 3170 N N . PRO B 1 197 ? 3.264 28.484 -0.042 1 97.5 197 PRO B N 1
ATOM 3171 C CA . PRO B 1 197 ? 2.285 29.141 0.83 1 97.5 197 PRO B CA 1
ATOM 3172 C C . PRO B 1 197 ? 1.033 28.297 1.054 1 97.5 197 PRO B C 1
ATOM 3174 O O . PRO B 1 197 ? 0.571 27.625 0.134 1 97.5 197 PRO B O 1
ATOM 3177 N N . ALA B 1 198 ? 0.558 28.375 2.229 1 98.5 198 ALA B N 1
ATOM 3178 C CA . ALA B 1 198 ? -0.692 27.703 2.574 1 98.5 198 ALA B CA 1
ATOM 3179 C C . ALA B 1 198 ? -1.87 28.672 2.506 1 98.5 198 ALA B C 1
ATOM 3181 O O . ALA B 1 198 ? -1.699 29.891 2.674 1 98.5 198 ALA B O 1
ATOM 3182 N N . ASP B 1 199 ? -2.99 28.141 2.271 1 98.38 199 ASP B N 1
ATOM 3183 C CA . ASP B 1 199 ? -4.199 28.969 2.299 1 98.38 199 ASP B CA 1
ATOM 3184 C C . ASP B 1 199 ? -4.48 29.484 3.707 1 98.38 199 ASP B C 1
ATOM 3186 O O . ASP B 1 199 ? -5.062 30.562 3.873 1 98.38 199 ASP B O 1
ATOM 3190 N N . MET B 1 200 ? -4.09 28.703 4.727 1 98.25 200 MET B N 1
ATOM 3191 C CA . MET B 1 200 ? -4.285 29.047 6.133 1 98.25 200 MET B CA 1
ATOM 3192 C C . MET B 1 200 ? -3.111 28.562 6.98 1 98.25 200 MET B C 1
ATOM 3194 O O . MET B 1 200 ? -2.607 27.453 6.781 1 98.25 200 MET B O 1
ATOM 3198 N N . VAL B 1 201 ? -2.652 29.391 7.805 1 97.75 201 VAL B N 1
ATOM 3199 C CA . VAL B 1 201 ? -1.615 29.031 8.766 1 97.75 201 VAL B CA 1
ATOM 3200 C C . VAL B 1 201 ? -2.182 29.094 10.188 1 97.75 201 VAL B C 1
ATOM 3202 O O . VAL B 1 201 ? -2.807 30.094 10.57 1 97.75 201 VAL B O 1
ATOM 3205 N N . ILE B 1 202 ? -1.966 28.016 10.859 1 96.5 202 ILE B N 1
ATOM 3206 C CA . ILE B 1 202 ? -2.459 27.984 12.234 1 96.5 202 ILE B CA 1
ATOM 3207 C C . ILE B 1 202 ? -1.303 27.688 13.188 1 96.5 202 ILE B C 1
ATOM 3209 O O . ILE B 1 202 ? -0.266 27.156 12.773 1 96.5 202 ILE B O 1
ATOM 3213 N N . GLY B 1 203 ? -1.425 27.922 14.453 1 85.38 203 GLY B N 1
ATOM 3214 C CA . GLY B 1 203 ? -0.413 27.656 15.461 1 85.38 203 GLY B CA 1
ATOM 3215 C C . GLY B 1 203 ? -0.395 28.672 16.578 1 85.38 203 GLY B C 1
ATOM 3216 O O . GLY B 1 203 ? -1.052 29.719 16.484 1 85.38 203 GLY B O 1
#

Secondary structure (DSSP, 8-state):
--HHHHHHHHHHHHHTT-S-EEEEEE--TTS-HHHHHHHHHHHSPTTSEEEEEGGGGBPPHHHHHHTT-GGGTTSGGGB-HHHHHHHHHHHHHT-SSEEEEEEETTTTEEEEEEEEE-TT--EEEEEESSTTB-STTGGGGGGG-SEEEEE---HHHHHHHHHHHHHHTT--HHHHHHHIIIIIHHHHHHHHHTBPPPSEEE-/--HHHHHHHHHHHHHTT-S-EEEEEE--TTS-HHHHHHHHHHHSPTTSEEEEEGGGGBPPHHHHHHTT-GGGTTSGGGB-HHHHHHHHHHHHHT-SSEEEEEEETTTTEEEEEEEEE-TT--EEEEEESSTTB-STTGGGGGGG-SEEEEE---HHHHHHHHHHHHHHTT--HHHHHHHIIIIIHHHHHHHHHTBPPPSEEE-

Nearest PDB structures (foldseek):
  3c8u-assembly1_A  TM=9.418E-01  e=3.424E-23  Ruegeria sp. TM1040
  5xlw-assembly1_B  TM=8.471E-01  e=1.871E-15  Mycobacterium tuberculosis H37Rv
  5xlv-assembly1_B  TM=8.483E-01  e=2.858E-14  Mycobacterium tuberculosis H37Rv
  5xlw-assembly1_A  TM=8.268E-01  e=5.056E-14  Mycobacterium tuberculosis H37Rv
  5xlv-assembly1_A  TM=8.159E-01  e=7.881E-14  Mycobacterium tuberculosis H37Rv

Organism: Mesorhizobium plurifarium (NCBI:txid69974)